Protein AF-A0A2U2S564-F1 (afdb_monomer_lite)

pLDDT: mean 86.16, std 18.13, range [31.38, 98.69]

Sequence (525 aa):
MHHSRCPLFYAVLLTVLALATVSTWPLTTLAVNLSFNGDFELFDPYVENGQAQFWREFPERQGRGWTVRVLSGADRLHFMDSDTFGRFLQTYYNVGYLNYHLEGEKAQAFASQYPFSFVFSQTVTVESGVDYVFGGKVVTFWKGPGGEVDHSKIYKRIGVDPAGGSDPLAESVIWSEWDGRDNEWLSPTLAVTAQASRATLFIHVENRGSNVGVQYLNTGYLDSFHFERAPIVTLDTPTHAPPGTLWVSWSATLPDPSYWSLWGYDVQLCVNDGDWQTIQQVSRPGGQAQSTILQLQPNATYTLRVRAWQQRKPDGDPTIPALPSVWVERRIRVAEGGNPGSYNLFLPVISQSPPPTPTPTCEPTVPPSPTPSPEPITSPTPSTNAFRLATVRMLSITENGGCEGNHHVFLSVIDRAGNPLFGPVIGDPPANNFRVTSGDKNEPFFNYGIKTAEIALYSSGTRLRVIENPAGTPVTSEQTPLLSTNTWEIPVEWLVEAGYCPDVNHCSGLLCQGHYSYWVVFQAQ

Radius of gyration: 30.51 Å; chains: 1; bounding box: 83×109×94 Å

Secondary structure (DSSP, 8-state):
------------------------------S---STT-S---EEE-EETTEE-EETTEEPEEETT-EEEEEE-GGG-EEEEHHHHHHHHHHHH-PPP----SSSS--EEEEESS-EEEEEEEEEE--TT-EEEEEEEEEEETTSTTS---TTTEEEEEEEETT----TTSTT-EEPPPB---SS-B--EEEEE--SSEEEEEEEEEE-S----TT--EEEEEEEEEEEEPPEEEEE--SEEPSS-EE-EEEEE-S-TTTEEEEEEEEEEEETT---EEEEEEESTTPPPPP----PPTT-EEEEEEEEEEEETTT--TTS--EEPPPEEEEEEEPS-SSS----EE------PPPPPPPPPP---PPPPPPPPPPPPPPPPPP--SEEEEEEEEPPTTTTTGGG---EEEEEEE-TTS-B--SPEEE-TTT---EEETTS--EEETTTEEE-EEEE-SS-EE--EEEE-TTS-B--B--PPPEESSGGGS-HHHHHHTTSSSSGGG--S-GGGG---EEEEEEE-

Structure (mmCIF, N/CA/C/O backbone):
data_AF-A0A2U2S564-F1
#
_entry.id   AF-A0A2U2S564-F1
#
loop_
_atom_site.group_PDB
_atom_site.id
_atom_site.type_symbol
_atom_site.label_atom_id
_atom_site.label_alt_id
_atom_site.label_comp_id
_atom_site.label_asym_id
_atom_site.label_entity_id
_atom_site.label_seq_id
_atom_site.pdbx_PDB_ins_code
_atom_site.Cartn_x
_atom_site.Cartn_y
_atom_site.Cartn_z
_atom_site.occupancy
_atom_site.B_iso_or_equiv
_atom_site.auth_seq_id
_atom_site.auth_comp_id
_atom_site.auth_asym_id
_atom_site.auth_atom_id
_atom_site.pdbx_PDB_model_num
ATOM 1 N N . MET A 1 1 ? 41.406 -67.716 61.841 1.00 40.38 1 MET A N 1
ATOM 2 C CA . MET A 1 1 ? 42.252 -66.648 61.262 1.00 40.38 1 MET A CA 1
ATOM 3 C C . MET A 1 1 ? 41.328 -65.470 60.981 1.00 40.38 1 MET A C 1
ATOM 5 O O . MET A 1 1 ? 40.455 -65.606 60.145 1.00 40.38 1 MET A O 1
ATOM 9 N N . HIS A 1 2 ? 41.153 -64.566 61.943 1.00 37.06 2 HIS A N 1
ATOM 10 C CA . HIS A 1 2 ? 41.914 -63.321 62.132 1.00 37.06 2 HIS A CA 1
ATOM 11 C C . HIS A 1 2 ? 41.726 -62.273 61.021 1.00 37.06 2 HIS A C 1
ATOM 13 O O . HIS A 1 2 ? 42.278 -62.435 59.943 1.00 37.06 2 HIS A O 1
ATOM 19 N N . HIS A 1 3 ? 41.077 -61.168 61.433 1.00 39.72 3 HIS A N 1
ATOM 20 C CA . HIS A 1 3 ? 41.371 -59.761 61.099 1.00 39.72 3 HIS A CA 1
ATOM 21 C C . HIS A 1 3 ? 41.069 -59.268 59.671 1.00 39.72 3 HIS A C 1
ATOM 23 O O . HIS A 1 3 ? 41.228 -60.003 58.717 1.00 39.72 3 HIS A O 1
ATOM 29 N N . SER A 1 4 ? 40.726 -58.009 59.389 1.00 43.44 4 SER A N 1
ATOM 30 C CA . SER A 1 4 ? 40.322 -56.798 60.125 1.00 43.44 4 SER A CA 1
ATOM 31 C C . SER A 1 4 ? 40.331 -55.658 59.082 1.00 43.44 4 SER A C 1
ATOM 33 O O . SER A 1 4 ? 41.230 -55.638 58.251 1.00 43.44 4 SER A O 1
ATOM 35 N N . ARG A 1 5 ? 39.449 -54.657 59.257 1.00 44.38 5 ARG A N 1
ATOM 36 C CA . ARG A 1 5 ? 39.595 -53.219 58.890 1.00 44.38 5 ARG A CA 1
ATOM 37 C C . ARG A 1 5 ? 39.359 -52.736 57.432 1.00 44.38 5 ARG A C 1
ATOM 39 O O . ARG A 1 5 ? 40.178 -52.919 56.547 1.00 44.38 5 ARG A O 1
ATOM 46 N N . CYS A 1 6 ? 38.248 -51.993 57.285 1.00 41.31 6 CYS A N 1
ATOM 47 C CA . CYS A 1 6 ? 38.083 -50.596 56.791 1.00 41.31 6 CYS A CA 1
ATOM 48 C C . CYS A 1 6 ? 39.357 -49.702 56.691 1.00 41.31 6 CYS A C 1
ATOM 50 O O . CYS A 1 6 ? 40.318 -50.026 57.388 1.00 41.31 6 CYS A O 1
ATOM 52 N N . PRO A 1 7 ? 39.339 -48.476 56.085 1.00 58.50 7 PRO A N 1
ATOM 53 C CA . PRO A 1 7 ? 38.287 -47.776 55.308 1.00 58.50 7 PRO A CA 1
ATOM 54 C C . PRO A 1 7 ? 38.812 -46.912 54.106 1.00 58.50 7 PRO A C 1
ATOM 56 O O . PRO A 1 7 ? 39.990 -46.936 53.776 1.00 58.50 7 PRO A O 1
ATOM 59 N N . LEU A 1 8 ? 37.926 -46.060 53.560 1.00 40.56 8 LEU A N 1
ATOM 60 C CA . LEU A 1 8 ? 38.177 -44.817 52.796 1.00 40.56 8 LEU A CA 1
ATOM 61 C C . LEU A 1 8 ? 38.667 -44.935 51.336 1.00 40.56 8 LEU A C 1
ATOM 63 O O . LEU A 1 8 ? 39.849 -45.106 51.090 1.00 40.56 8 LEU A O 1
ATOM 67 N N . PHE A 1 9 ? 37.777 -44.634 50.382 1.00 38.84 9 PHE A N 1
ATOM 68 C CA . PHE A 1 9 ? 38.013 -43.562 49.399 1.00 38.84 9 PHE A CA 1
ATOM 69 C C . PHE A 1 9 ? 36.666 -43.010 48.900 1.00 38.84 9 PHE A C 1
ATOM 71 O O . PHE A 1 9 ? 35.990 -43.586 48.053 1.00 38.84 9 PHE A O 1
ATOM 78 N N . TYR A 1 10 ? 36.271 -41.883 49.494 1.00 45.97 10 TYR A N 1
ATOM 79 C CA . TYR A 1 10 ? 35.307 -40.931 48.948 1.00 45.97 10 TYR A CA 1
ATOM 80 C C . TYR A 1 10 ? 36.035 -40.144 47.851 1.00 45.97 10 TYR A C 1
ATOM 82 O O . TYR A 1 10 ? 36.989 -39.435 48.162 1.00 45.97 10 TYR A O 1
ATOM 90 N N . ALA A 1 11 ? 35.605 -40.244 46.594 1.00 37.44 11 ALA A N 1
ATOM 91 C CA . ALA A 1 11 ? 35.968 -39.277 45.561 1.00 37.44 11 ALA A CA 1
ATOM 92 C C . ALA A 1 11 ? 34.936 -39.303 44.423 1.00 37.44 11 ALA A C 1
ATOM 94 O O . ALA A 1 11 ? 35.008 -40.116 43.512 1.00 37.44 11 ALA A O 1
ATOM 95 N N . VAL A 1 12 ? 33.956 -38.405 44.545 1.00 41.75 12 VAL A N 1
ATOM 96 C CA . VAL A 1 12 ? 33.415 -37.573 43.460 1.00 41.75 12 VAL A CA 1
ATOM 97 C C . VAL A 1 12 ? 33.136 -38.285 42.126 1.00 41.75 12 VAL A C 1
ATOM 99 O O . VAL A 1 12 ? 33.966 -38.295 41.225 1.00 41.75 12 VAL A O 1
ATOM 102 N N . LEU A 1 13 ? 31.894 -38.740 41.945 1.00 37.94 13 LEU A N 1
ATOM 103 C CA . LEU A 1 13 ? 31.269 -38.790 40.619 1.00 37.94 13 LEU A CA 1
ATOM 104 C C . LEU A 1 13 ? 29.875 -38.148 40.682 1.00 37.94 13 LEU A C 1
ATOM 106 O O . LEU A 1 13 ? 28.844 -38.757 40.421 1.00 37.94 13 LEU A O 1
ATOM 110 N N . LEU A 1 14 ? 29.873 -36.886 41.112 1.00 42.75 14 LEU A N 1
ATOM 111 C CA . LEU A 1 14 ? 28.822 -35.910 40.845 1.00 42.75 14 LEU A CA 1
ATOM 112 C C . LEU A 1 14 ? 29.294 -35.161 39.596 1.00 42.75 14 LEU A C 1
ATOM 114 O O . LEU A 1 14 ? 30.129 -34.263 39.685 1.00 42.75 14 LEU A O 1
ATOM 118 N N . THR A 1 15 ? 28.872 -35.600 38.412 1.00 40.09 15 THR A N 1
ATOM 119 C CA . THR A 1 15 ? 29.308 -34.980 37.153 1.00 40.09 15 THR A CA 1
ATOM 120 C C . THR A 1 15 ? 28.146 -34.964 36.163 1.00 40.09 15 THR A C 1
ATOM 122 O O . THR A 1 15 ? 27.862 -35.940 35.484 1.00 40.09 15 THR A O 1
ATOM 125 N N . VAL A 1 16 ? 27.484 -33.801 36.133 1.00 38.16 16 VAL A N 1
ATOM 126 C CA . VAL A 1 16 ? 26.734 -33.229 35.004 1.00 38.16 16 VAL A CA 1
ATOM 127 C C . VAL A 1 16 ? 25.458 -33.974 34.579 1.00 38.16 16 VAL A C 1
ATOM 129 O O . VAL A 1 16 ? 25.312 -34.411 33.446 1.00 38.16 16 VAL A O 1
ATOM 132 N N . LEU A 1 17 ? 24.451 -33.970 35.457 1.00 39.16 17 LEU A N 1
ATOM 133 C CA . LEU A 1 17 ? 23.080 -33.684 35.012 1.00 39.16 17 LEU A CA 1
ATOM 134 C C . LEU A 1 17 ? 22.851 -32.177 35.202 1.00 39.16 17 LEU A C 1
ATOM 136 O O . LEU A 1 17 ? 22.107 -31.731 36.072 1.00 39.16 17 LEU A O 1
ATOM 140 N N . ALA A 1 18 ? 23.589 -31.369 34.436 1.00 42.66 18 ALA A N 1
ATOM 141 C CA . ALA A 1 18 ? 23.207 -29.981 34.253 1.00 42.66 18 ALA A CA 1
ATOM 142 C C . ALA A 1 18 ? 21.897 -30.024 33.470 1.00 42.66 18 ALA A C 1
ATOM 144 O O . ALA A 1 18 ? 21.884 -30.382 32.293 1.00 42.66 18 ALA A O 1
ATOM 145 N N . LEU A 1 19 ? 20.800 -29.745 34.175 1.00 43.03 19 LEU A N 1
ATOM 146 C CA . LEU A 1 19 ? 19.529 -29.337 33.605 1.00 43.03 19 LEU A CA 1
ATOM 147 C C . LEU A 1 19 ? 19.844 -28.343 32.480 1.00 43.03 19 LEU A C 1
ATOM 149 O O . LEU A 1 19 ? 20.124 -27.173 32.730 1.00 43.03 19 LEU A O 1
ATOM 153 N N . ALA A 1 20 ? 19.815 -28.811 31.235 1.00 41.47 20 ALA A N 1
ATOM 154 C CA . ALA A 1 20 ? 19.597 -27.947 30.097 1.00 41.47 20 ALA A CA 1
ATOM 155 C C . ALA A 1 20 ? 18.135 -27.508 30.202 1.00 41.47 20 ALA A C 1
ATOM 157 O O . ALA A 1 20 ? 17.259 -27.997 29.493 1.00 41.47 20 ALA A O 1
ATOM 158 N N . THR A 1 21 ? 17.853 -26.604 31.141 1.00 44.25 21 THR A N 1
ATOM 159 C CA . THR A 1 21 ? 16.765 -25.655 30.975 1.00 44.25 21 THR A CA 1
ATOM 160 C C . THR A 1 21 ? 17.157 -24.854 29.749 1.00 44.25 21 THR A C 1
ATOM 162 O O . THR A 1 21 ? 17.835 -23.831 29.849 1.00 44.25 21 THR A O 1
ATOM 165 N N . VAL A 1 22 ? 16.812 -25.389 28.574 1.00 43.22 22 VAL A N 1
ATOM 166 C CA . VAL A 1 22 ? 16.655 -24.598 27.365 1.00 43.22 22 VAL A CA 1
ATOM 167 C C . VAL A 1 22 ? 15.646 -23.555 27.788 1.00 43.22 22 VAL A C 1
ATOM 169 O O . VAL A 1 22 ? 14.454 -23.827 27.909 1.00 43.22 22 VAL A O 1
ATOM 172 N N . SER A 1 23 ? 16.166 -22.400 28.182 1.00 39.62 23 SER A N 1
ATOM 173 C CA . SER A 1 23 ? 15.360 -21.226 28.386 1.00 39.62 23 SER A CA 1
ATOM 174 C C . SER A 1 23 ? 14.795 -20.954 27.006 1.00 39.62 23 SER A C 1
ATOM 176 O O . SER A 1 23 ? 15.471 -20.452 26.113 1.00 39.62 23 SER A O 1
ATOM 178 N N . THR A 1 24 ? 13.563 -21.404 26.798 1.00 40.19 24 THR A N 1
ATOM 179 C CA . THR A 1 24 ? 12.701 -20.911 25.741 1.00 40.19 24 THR A CA 1
ATOM 180 C C . THR A 1 24 ? 12.414 -19.470 26.122 1.00 40.19 24 THR A C 1
ATOM 182 O O . THR A 1 24 ? 11.346 -19.149 26.641 1.00 40.19 24 THR A O 1
ATOM 185 N N . TRP A 1 25 ? 13.419 -18.606 25.966 1.00 40.91 25 TRP A N 1
ATOM 186 C CA . TRP A 1 25 ? 13.160 -17.192 25.833 1.00 40.91 25 TRP A CA 1
ATOM 187 C C . TRP A 1 25 ? 12.145 -17.128 24.701 1.00 40.91 25 TRP A C 1
ATOM 189 O O . TRP A 1 25 ? 12.444 -17.658 23.623 1.00 40.91 25 TRP A O 1
ATOM 199 N N . PRO A 1 26 ? 10.924 -16.623 24.943 1.00 48.62 26 PRO A N 1
ATOM 200 C CA . PRO A 1 26 ? 10.042 -16.340 23.836 1.00 48.62 26 PRO A CA 1
ATOM 201 C C . PRO A 1 26 ? 10.858 -15.405 22.955 1.00 48.62 26 PRO A C 1
ATOM 203 O O . PRO A 1 26 ? 11.201 -14.302 23.380 1.00 48.62 26 PRO A O 1
ATOM 206 N N . LEU A 1 27 ? 11.278 -15.896 21.788 1.00 45.66 27 LEU A N 1
ATOM 207 C CA . LEU A 1 27 ? 11.761 -15.030 20.734 1.00 45.66 27 LEU A CA 1
ATOM 208 C C . LEU A 1 27 ? 10.583 -14.100 20.515 1.00 45.66 27 LEU A C 1
ATOM 210 O O . LEU A 1 27 ? 9.558 -14.512 19.977 1.00 45.66 27 LEU A O 1
ATOM 214 N N . THR A 1 28 ? 10.677 -12.897 21.073 1.00 48.03 28 THR A N 1
ATOM 215 C CA . THR A 1 28 ? 9.747 -11.820 20.802 1.00 48.03 28 THR A CA 1
ATOM 216 C C . THR A 1 28 ? 9.919 -11.579 19.320 1.00 48.03 28 THR A C 1
ATOM 218 O O . THR A 1 28 ? 10.895 -10.964 18.893 1.00 48.03 28 THR A O 1
ATOM 221 N N . THR A 1 29 ? 9.058 -12.220 18.536 1.00 49.25 29 THR A N 1
ATOM 222 C CA . THR A 1 29 ? 9.027 -12.097 17.092 1.00 49.25 29 THR A CA 1
ATOM 223 C C . THR A 1 29 ? 8.822 -10.620 16.826 1.00 49.25 29 THR A C 1
ATOM 225 O O . THR A 1 29 ? 7.750 -10.089 17.122 1.00 49.25 29 THR A O 1
ATOM 228 N N . LEU A 1 30 ? 9.874 -9.952 16.356 1.00 54.72 30 LEU A N 1
ATOM 229 C CA . LEU A 1 30 ? 9.783 -8.588 15.852 1.00 54.72 30 LEU A CA 1
ATOM 230 C C . LEU A 1 30 ? 8.651 -8.528 14.816 1.00 54.72 30 LEU A C 1
ATOM 232 O O . LEU A 1 30 ? 8.277 -9.557 14.241 1.00 54.72 30 LEU A O 1
ATOM 236 N N . ALA A 1 31 ? 8.097 -7.339 14.580 1.00 57.81 31 ALA A N 1
ATOM 237 C CA . ALA A 1 31 ? 7.197 -7.100 13.456 1.00 57.81 31 ALA A CA 1
ATOM 238 C C . ALA A 1 31 ? 7.942 -7.350 12.133 1.00 57.81 31 ALA A C 1
ATOM 240 O O . ALA A 1 31 ? 8.500 -6.442 11.528 1.00 57.81 31 ALA A O 1
ATOM 241 N N . VAL A 1 32 ? 8.010 -8.613 11.724 1.00 72.38 32 VAL A N 1
ATOM 242 C CA . VAL A 1 32 ? 8.654 -9.050 10.491 1.00 72.38 32 VAL A CA 1
ATOM 243 C C . VAL A 1 32 ? 7.554 -9.276 9.472 1.00 72.38 32 VAL A C 1
ATOM 245 O O . VAL A 1 32 ? 6.614 -10.034 9.728 1.00 72.38 32 VAL A O 1
ATOM 248 N N . ASN A 1 33 ? 7.684 -8.625 8.319 1.00 74.62 33 ASN A N 1
ATOM 249 C CA . ASN A 1 33 ? 6.905 -8.976 7.146 1.00 74.62 33 ASN A CA 1
ATOM 250 C C . ASN A 1 33 ? 7.110 -10.466 6.835 1.00 74.62 33 ASN A C 1
ATOM 252 O O . ASN A 1 33 ? 8.226 -10.899 6.555 1.00 74.62 33 ASN A O 1
ATOM 256 N N . LEU A 1 34 ? 6.038 -11.251 6.919 1.00 82.69 34 LEU A N 1
ATOM 257 C CA . LEU A 1 34 ? 6.079 -12.694 6.700 1.00 82.69 34 LEU A CA 1
ATOM 258 C C . LEU A 1 34 ? 6.019 -13.064 5.220 1.00 82.69 34 LEU A C 1
ATOM 260 O O . LEU A 1 34 ? 6.327 -14.207 4.878 1.00 82.69 34 LEU A O 1
ATOM 264 N N . SER A 1 35 ? 5.620 -12.136 4.344 1.00 80.00 35 SER A N 1
ATOM 265 C CA . SER A 1 35 ? 5.734 -12.362 2.906 1.00 80.00 35 SER A CA 1
ATOM 266 C C . SER A 1 35 ? 7.202 -12.309 2.493 1.00 80.00 35 SER A C 1
ATOM 268 O O . SER A 1 35 ? 7.925 -11.386 2.872 1.00 80.00 35 SER A O 1
ATOM 270 N N . PHE A 1 36 ? 7.635 -13.262 1.676 1.00 79.88 36 PHE A N 1
ATOM 271 C CA . PHE A 1 36 ? 8.972 -13.248 1.094 1.00 79.88 36 PHE A CA 1
ATOM 272 C C . PHE A 1 36 ? 8.953 -12.429 -0.193 1.00 79.88 36 PHE A C 1
ATOM 274 O O . PHE A 1 36 ? 8.122 -12.698 -1.059 1.00 79.88 36 PHE A O 1
ATOM 281 N N . ASN A 1 37 ? 9.885 -11.483 -0.348 1.00 85.06 37 ASN A N 1
ATOM 282 C CA . ASN A 1 37 ? 10.028 -10.699 -1.581 1.00 85.06 37 ASN A CA 1
ATOM 283 C C . ASN A 1 37 ? 8.696 -10.062 -2.033 1.00 85.06 37 ASN A C 1
ATOM 285 O O . ASN A 1 37 ? 8.257 -10.217 -3.173 1.00 85.06 37 ASN A O 1
ATOM 289 N N . GLY A 1 38 ? 7.971 -9.469 -1.084 1.00 77.44 38 GLY A N 1
ATOM 290 C CA . GLY A 1 38 ? 6.715 -8.776 -1.372 1.00 77.44 38 GLY A CA 1
ATOM 291 C C . GLY A 1 38 ? 6.928 -7.380 -1.968 1.00 77.44 38 GLY A C 1
ATOM 292 O O . GLY A 1 38 ? 6.061 -6.886 -2.677 1.00 77.44 38 GLY A O 1
ATOM 293 N N . ASP A 1 39 ? 8.110 -6.810 -1.758 1.00 85.19 39 ASP A N 1
ATOM 294 C CA . ASP A 1 39 ? 8.668 -5.641 -2.449 1.00 85.19 39 ASP A CA 1
ATOM 295 C C . ASP A 1 39 ? 9.010 -5.912 -3.924 1.00 85.19 39 ASP A C 1
ATOM 297 O O . ASP A 1 39 ? 9.223 -4.984 -4.681 1.00 85.19 39 ASP A O 1
ATOM 301 N N . PHE A 1 40 ? 9.020 -7.175 -4.368 1.00 94.19 40 PHE A N 1
ATOM 302 C CA . PHE A 1 40 ? 9.346 -7.550 -5.748 1.00 94.19 40 PHE A CA 1
ATOM 303 C C . PHE A 1 40 ? 10.731 -7.066 -6.214 1.00 94.19 40 PHE A C 1
ATOM 305 O O . PHE A 1 40 ? 10.903 -6.669 -7.361 1.00 94.19 40 PHE A O 1
ATOM 312 N N . GLU A 1 41 ? 11.751 -7.215 -5.370 1.00 94.69 41 GLU A N 1
ATOM 313 C CA . GLU A 1 41 ? 13.138 -6.856 -5.711 1.00 94.69 41 GLU A CA 1
ATOM 314 C C . GLU A 1 41 ? 13.940 -8.012 -6.330 1.00 94.69 41 GLU A C 1
ATOM 316 O O . GLU A 1 41 ? 14.899 -7.837 -7.090 1.00 94.69 41 GLU A O 1
ATOM 321 N N . LEU A 1 42 ? 13.534 -9.244 -6.033 1.00 95.25 42 LEU A N 1
ATOM 322 C CA . LEU A 1 42 ? 14.162 -10.463 -6.522 1.00 95.25 42 LEU A CA 1
ATOM 323 C C . LEU A 1 42 ? 13.242 -11.172 -7.510 1.00 95.25 42 LEU A C 1
ATOM 325 O O . LEU A 1 42 ? 12.045 -11.323 -7.283 1.00 95.25 42 LEU A O 1
ATOM 329 N N . PHE A 1 43 ? 13.818 -11.684 -8.594 1.00 97.81 43 PHE A N 1
ATOM 330 C CA . PHE A 1 43 ? 13.058 -12.340 -9.653 1.00 97.81 43 PHE A CA 1
ATOM 331 C C . PHE A 1 43 ? 13.676 -13.675 -10.038 1.00 97.81 43 PHE A C 1
ATOM 333 O O . PHE A 1 43 ? 14.902 -13.828 -10.069 1.00 97.81 43 PHE A O 1
ATOM 340 N N . ASP A 1 44 ? 12.803 -14.613 -10.382 1.00 97.88 44 ASP A N 1
ATOM 341 C CA . ASP A 1 44 ? 13.149 -15.873 -11.022 1.00 97.88 44 ASP A CA 1
ATOM 342 C C . ASP A 1 44 ? 12.595 -15.877 -12.461 1.00 97.88 44 ASP A C 1
ATOM 344 O O . ASP A 1 44 ? 11.645 -15.141 -12.760 1.00 97.88 44 ASP A O 1
ATOM 348 N N . PRO A 1 45 ? 13.167 -16.675 -13.383 1.00 98.00 45 PRO A N 1
ATOM 349 C CA . PRO A 1 45 ? 12.597 -16.833 -14.717 1.00 98.00 45 PRO A CA 1
ATOM 350 C C . PRO A 1 45 ? 11.134 -17.280 -14.639 1.00 98.00 45 PRO A C 1
ATOM 352 O O . PRO A 1 45 ? 10.805 -18.196 -13.882 1.00 98.00 45 PRO A O 1
ATOM 355 N N . TYR A 1 46 ? 10.263 -16.670 -15.442 1.00 97.44 46 TYR A N 1
ATOM 356 C CA . TYR A 1 46 ? 8.906 -17.175 -15.609 1.00 97.44 46 TYR A CA 1
ATOM 357 C C . TYR A 1 46 ? 8.961 -18.454 -16.449 1.00 97.44 46 TYR A C 1
ATOM 359 O O . TYR A 1 46 ? 9.464 -18.452 -17.576 1.00 97.44 46 TYR A O 1
ATOM 367 N N . VAL A 1 47 ? 8.500 -19.565 -15.873 1.00 95.44 47 VAL A N 1
ATOM 368 C CA . VAL A 1 47 ? 8.574 -20.893 -16.487 1.00 95.44 47 VAL A CA 1
ATOM 369 C C . VAL A 1 47 ? 7.169 -21.418 -16.735 1.00 95.44 47 VAL A C 1
ATOM 371 O O . VAL A 1 47 ? 6.411 -21.657 -15.799 1.00 95.44 47 VAL A O 1
ATOM 374 N N . GLU A 1 48 ? 6.858 -21.690 -17.998 1.00 93.38 48 GLU A N 1
ATOM 375 C CA . GLU A 1 48 ? 5.627 -22.357 -18.414 1.00 93.38 48 GLU A CA 1
ATOM 376 C C . GLU A 1 48 ? 5.987 -23.686 -19.090 1.00 93.38 48 GLU A C 1
ATOM 378 O O . GLU A 1 48 ? 6.902 -23.753 -19.913 1.00 93.38 48 GLU A O 1
ATOM 383 N N . ASN A 1 49 ? 5.321 -24.779 -18.698 1.00 93.31 49 ASN A N 1
ATOM 384 C CA . ASN A 1 49 ? 5.598 -26.136 -19.198 1.00 93.31 49 ASN A CA 1
ATOM 385 C C . ASN A 1 49 ? 7.083 -26.554 -19.095 1.00 93.31 49 ASN A C 1
ATOM 387 O O . ASN A 1 49 ? 7.608 -27.278 -19.941 1.00 93.31 49 ASN A O 1
ATOM 391 N N . GLY A 1 50 ? 7.772 -26.086 -18.048 1.00 94.50 50 GLY A N 1
ATOM 392 C CA . GLY A 1 50 ? 9.185 -26.387 -17.803 1.00 94.50 50 GLY A CA 1
ATOM 393 C C . GLY A 1 50 ? 10.171 -25.630 -18.700 1.00 94.50 50 GLY A C 1
ATOM 394 O O . GLY A 1 50 ? 11.353 -25.963 -18.690 1.00 94.50 50 GLY A O 1
ATOM 395 N N . GLN A 1 51 ? 9.717 -24.639 -19.473 1.00 96.94 51 GLN A N 1
ATOM 396 C CA . GLN A 1 51 ? 10.565 -23.780 -20.301 1.00 96.94 51 GLN A CA 1
ATOM 397 C C . GLN A 1 51 ? 10.477 -22.325 -19.840 1.00 96.94 51 GLN A C 1
ATOM 399 O O . GLN A 1 51 ? 9.384 -21.818 -19.582 1.00 96.94 51 GLN A O 1
ATOM 404 N N . ALA A 1 52 ? 11.628 -21.657 -19.751 1.00 97.44 52 ALA A N 1
ATOM 405 C CA . ALA A 1 52 ? 11.676 -20.220 -19.503 1.00 97.44 52 ALA A CA 1
ATOM 406 C C . ALA A 1 52 ? 11.051 -19.465 -20.684 1.00 97.44 52 ALA A C 1
ATOM 408 O O . ALA A 1 52 ? 11.347 -19.771 -21.842 1.00 97.44 52 ALA A O 1
ATOM 409 N N . GLN A 1 53 ? 10.194 -18.497 -20.380 1.00 97.44 53 GLN A N 1
ATOM 410 C CA . GLN A 1 53 ? 9.462 -17.727 -21.378 1.00 97.44 53 GLN A CA 1
ATOM 411 C C . GLN A 1 53 ? 10.205 -16.444 -21.760 1.00 97.44 53 GLN A C 1
ATOM 413 O O . GLN A 1 53 ? 10.977 -15.879 -20.981 1.00 97.44 53 GLN A O 1
ATOM 418 N N . PHE A 1 54 ? 9.974 -15.996 -22.991 1.00 97.44 54 PHE A N 1
ATOM 419 C CA . PHE A 1 54 ? 10.559 -14.781 -23.545 1.00 97.44 54 PHE A CA 1
ATOM 420 C C . PHE A 1 54 ? 9.522 -14.049 -24.386 1.00 97.44 54 PHE A C 1
ATOM 422 O O . PHE A 1 54 ? 8.873 -14.653 -25.243 1.00 97.44 54 PHE A O 1
ATOM 429 N N . TRP A 1 55 ? 9.474 -12.726 -24.251 1.00 97.00 55 TRP A N 1
ATOM 430 C CA . TRP A 1 55 ? 8.682 -11.874 -25.122 1.00 97.00 55 TRP A CA 1
ATOM 431 C C . TRP A 1 55 ? 9.584 -11.008 -25.992 1.00 97.00 55 TRP A C 1
ATOM 433 O O . TRP A 1 55 ? 10.188 -10.041 -25.534 1.00 97.00 55 TRP A O 1
ATOM 443 N N . ARG A 1 56 ? 9.677 -11.367 -27.279 1.00 94.94 56 ARG A N 1
ATOM 444 C CA . ARG A 1 56 ? 10.512 -10.664 -28.269 1.00 94.94 56 ARG A CA 1
ATOM 445 C C . ARG A 1 56 ? 11.953 -10.452 -27.776 1.00 94.94 56 ARG A C 1
ATOM 447 O O . ARG A 1 56 ? 12.456 -9.333 -27.795 1.00 94.94 56 ARG A O 1
ATOM 454 N N . GLU A 1 57 ? 12.582 -11.541 -27.331 1.00 97.12 57 GLU A N 1
ATOM 455 C CA . GLU A 1 57 ? 13.955 -11.605 -26.786 1.00 97.12 57 GLU A CA 1
ATOM 456 C C . GLU A 1 57 ? 14.117 -11.109 -25.340 1.00 97.12 57 GLU A C 1
ATOM 458 O O . GLU A 1 57 ? 15.135 -11.403 -24.714 1.00 97.12 57 GLU A O 1
ATOM 463 N N . PHE A 1 58 ? 13.117 -10.439 -24.761 1.00 98.00 58 PHE A N 1
ATOM 464 C CA . PHE A 1 58 ? 13.166 -10.038 -23.356 1.00 98.00 58 PHE A CA 1
ATOM 465 C C . PHE A 1 58 ? 12.763 -11.215 -22.459 1.00 98.00 58 PHE A C 1
ATOM 467 O O . PHE A 1 58 ? 11.706 -11.810 -22.690 1.00 98.00 58 PHE A O 1
ATOM 474 N N . PRO A 1 59 ? 13.585 -11.583 -21.459 1.00 98.12 59 PRO A N 1
ATOM 475 C CA . PRO A 1 59 ? 13.279 -12.696 -20.571 1.00 98.12 59 PRO A CA 1
ATOM 476 C C . PRO A 1 59 ? 12.084 -12.353 -19.688 1.00 98.12 59 PRO A C 1
ATOM 478 O O . PRO A 1 59 ? 12.082 -11.322 -19.013 1.00 98.12 59 PRO A O 1
ATOM 481 N N . GLU A 1 60 ? 11.097 -13.240 -19.655 1.00 98.25 60 GLU A N 1
ATOM 482 C CA . GLU A 1 60 ? 9.983 -13.104 -18.729 1.00 98.25 60 GLU A CA 1
ATOM 483 C C . GLU A 1 60 ? 10.380 -13.562 -17.326 1.00 98.25 60 GLU A C 1
ATOM 485 O O . GLU A 1 60 ? 11.180 -14.487 -17.135 1.00 98.25 60 GLU A O 1
ATOM 490 N N . ARG A 1 61 ? 9.845 -12.870 -16.323 1.00 98.12 61 ARG A N 1
ATOM 491 C CA . ARG A 1 61 ? 10.253 -12.972 -14.925 1.00 98.12 61 ARG A CA 1
ATOM 492 C C . ARG A 1 61 ? 9.056 -12.850 -13.998 1.00 98.12 61 ARG A C 1
ATOM 494 O O . ARG A 1 61 ? 8.170 -12.025 -14.219 1.00 98.12 61 ARG A O 1
ATOM 501 N N . GLN A 1 62 ? 9.087 -13.638 -12.933 1.00 97.75 62 GLN A N 1
ATOM 502 C CA . GLN A 1 62 ? 8.148 -13.544 -11.822 1.00 97.75 62 GLN A CA 1
ATOM 503 C C . GLN A 1 62 ? 8.901 -13.243 -10.523 1.00 97.75 62 GLN A C 1
ATOM 505 O O . GLN A 1 62 ? 10.053 -13.658 -10.363 1.00 97.75 62 GLN A O 1
ATOM 510 N N . GLY A 1 63 ? 8.252 -12.550 -9.590 1.00 97.75 63 GLY A N 1
ATOM 511 C CA . GLY A 1 63 ? 8.789 -12.316 -8.254 1.00 97.75 63 GLY A CA 1
ATOM 512 C C . GLY A 1 63 ? 9.233 -13.624 -7.598 1.00 97.75 63 GLY A C 1
ATOM 513 O O . GLY A 1 63 ? 8.479 -14.598 -7.542 1.00 97.75 63 GLY A O 1
ATOM 514 N N . ARG A 1 64 ? 10.469 -13.660 -7.096 1.00 96.88 64 ARG A N 1
ATOM 515 C CA . ARG A 1 64 ? 11.019 -14.822 -6.393 1.00 96.88 64 ARG A CA 1
ATOM 516 C C . ARG A 1 64 ? 10.128 -15.190 -5.213 1.00 96.88 64 ARG A C 1
ATOM 518 O O . ARG A 1 64 ? 9.706 -14.325 -4.453 1.00 96.88 64 ARG A O 1
ATOM 525 N N . GLY A 1 65 ? 9.857 -16.483 -5.051 1.00 95.44 65 GLY A N 1
ATOM 526 C CA . GLY A 1 65 ? 8.988 -16.990 -3.984 1.00 95.44 65 GLY A CA 1
ATOM 527 C C . GLY A 1 65 ? 7.489 -16.763 -4.213 1.00 95.44 65 GLY A C 1
ATOM 528 O O . GLY A 1 65 ? 6.688 -17.209 -3.390 1.00 95.44 65 GLY A O 1
ATOM 529 N N . TRP A 1 66 ? 7.099 -16.126 -5.319 1.00 97.88 66 TRP A N 1
ATOM 530 C CA . TRP A 1 66 ? 5.718 -16.073 -5.783 1.00 97.88 66 TRP A CA 1
ATOM 531 C C . TRP A 1 66 ? 5.499 -17.067 -6.922 1.00 97.88 66 TRP A C 1
ATOM 533 O O . TRP A 1 66 ? 6.388 -17.335 -7.724 1.00 97.88 66 TRP A O 1
ATOM 543 N N . THR A 1 67 ? 4.294 -17.626 -6.995 1.00 97.44 67 THR A N 1
ATOM 544 C CA . THR A 1 67 ? 3.851 -18.481 -8.101 1.00 97.44 67 THR A CA 1
ATOM 545 C C . THR A 1 67 ? 2.748 -17.783 -8.874 1.00 97.44 67 THR A C 1
ATOM 547 O O . THR A 1 67 ? 1.738 -17.390 -8.285 1.00 97.44 67 THR A O 1
ATOM 550 N N . VAL A 1 68 ? 2.917 -17.679 -10.190 1.00 97.44 68 VAL A N 1
ATOM 551 C CA . VAL A 1 68 ? 1.911 -17.121 -11.094 1.00 97.44 68 VAL A CA 1
ATOM 552 C C . VAL A 1 68 ? 1.042 -18.234 -11.669 1.00 97.44 68 VAL A C 1
ATOM 554 O O . VAL A 1 68 ? 1.545 -19.209 -12.224 1.00 97.44 68 VAL A O 1
ATOM 557 N N . ARG A 1 69 ? -0.279 -18.070 -11.582 1.00 96.94 69 ARG A N 1
ATOM 558 C CA . ARG A 1 69 ? -1.269 -18.910 -12.265 1.00 96.94 69 ARG A CA 1
ATOM 559 C C . ARG A 1 69 ? -2.113 -18.041 -13.185 1.00 96.94 69 ARG A C 1
ATOM 561 O O . ARG A 1 69 ? -2.896 -17.218 -12.714 1.00 96.94 69 ARG A O 1
ATOM 568 N N . VAL A 1 70 ? -1.996 -18.252 -14.492 1.00 97.19 70 VAL A N 1
ATOM 569 C CA . VAL A 1 70 ? -2.874 -17.597 -15.467 1.00 97.19 70 VAL A CA 1
ATOM 570 C C . VAL A 1 70 ? -4.200 -18.354 -15.533 1.00 97.19 70 VAL A C 1
ATOM 572 O O . VAL A 1 70 ? -4.228 -19.559 -15.775 1.00 97.19 70 VAL A O 1
ATOM 575 N N . LEU A 1 71 ? -5.303 -17.656 -15.267 1.00 97.00 71 LEU A N 1
ATOM 576 C CA . LEU A 1 71 ? -6.662 -18.204 -15.293 1.00 97.00 71 LEU A CA 1
ATOM 577 C C . LEU A 1 71 ? -7.291 -18.068 -16.686 1.00 97.00 71 LEU A C 1
ATOM 579 O O . LEU A 1 71 ? -8.047 -18.939 -17.111 1.00 97.00 71 LEU A O 1
ATOM 583 N N . SER A 1 72 ? -6.965 -16.995 -17.413 1.00 96.81 72 SER A N 1
ATOM 584 C CA . SER A 1 72 ? -7.307 -16.823 -18.829 1.00 96.81 72 SER A CA 1
ATOM 585 C C . SER A 1 72 ? -6.299 -15.915 -19.546 1.00 96.81 72 SER A C 1
ATOM 587 O O . SER A 1 72 ? -5.707 -15.031 -18.928 1.00 96.81 72 SER A O 1
ATOM 589 N N . GLY A 1 73 ? -6.106 -16.135 -20.854 1.00 90.75 73 GLY A N 1
ATOM 590 C CA . GLY A 1 73 ? -5.192 -15.336 -21.688 1.00 90.75 73 GLY A CA 1
ATOM 591 C C . GLY A 1 73 ? -3.710 -15.739 -21.624 1.00 90.75 73 GLY A C 1
ATOM 592 O O . GLY A 1 73 ? -2.856 -14.895 -21.874 1.00 90.75 73 GLY A O 1
ATOM 593 N N . ALA A 1 74 ? -3.405 -17.000 -21.287 1.00 76.19 74 ALA A N 1
ATOM 594 C CA . ALA A 1 74 ? -2.042 -17.499 -21.041 1.00 76.19 74 ALA A CA 1
ATOM 595 C C . ALA A 1 74 ? -1.036 -17.223 -22.171 1.00 76.19 74 ALA A C 1
ATOM 597 O O . ALA A 1 74 ? 0.061 -16.762 -21.898 1.00 76.19 74 ALA A O 1
ATOM 598 N N . ASP A 1 75 ? -1.417 -17.393 -23.439 1.00 84.75 75 ASP A N 1
ATOM 599 C CA . ASP A 1 75 ? -0.523 -17.209 -24.593 1.00 84.75 75 ASP A CA 1
ATOM 600 C C . ASP A 1 75 ? -0.190 -15.736 -24.911 1.00 84.75 75 ASP A C 1
ATOM 602 O O . ASP A 1 75 ? 0.491 -15.450 -25.897 1.00 84.75 75 ASP A O 1
ATOM 606 N N . ARG A 1 76 ? -0.733 -14.780 -24.143 1.00 91.50 76 ARG A N 1
ATOM 607 C CA . ARG A 1 76 ? -0.732 -13.343 -24.486 1.00 91.50 76 ARG A CA 1
ATOM 608 C C . ARG A 1 76 ? -0.482 -12.433 -23.296 1.00 91.50 76 ARG A C 1
ATOM 610 O O . ARG A 1 76 ? -0.665 -11.219 -23.426 1.00 91.50 76 ARG A O 1
ATOM 617 N N . LEU A 1 77 ? -0.161 -13.003 -22.144 1.00 97.06 77 LEU A N 1
ATOM 618 C CA . LEU A 1 77 ? 0.130 -12.277 -20.922 1.00 97.06 77 LEU A CA 1
ATOM 619 C C . LEU A 1 77 ? 1.603 -12.474 -20.598 1.00 97.06 77 LEU A C 1
ATOM 621 O O . LEU A 1 77 ? 2.075 -13.602 -20.541 1.00 97.06 77 LEU A O 1
ATOM 625 N N . HIS A 1 78 ? 2.297 -11.364 -20.395 1.00 98.06 78 HIS A N 1
ATOM 626 C CA . HIS A 1 78 ? 3.739 -11.350 -20.208 1.00 98.06 78 HIS A CA 1
ATOM 627 C C . HIS A 1 78 ? 4.075 -10.762 -18.846 1.00 98.06 78 HIS A C 1
ATOM 629 O O . HIS A 1 78 ? 3.464 -9.767 -18.444 1.00 98.06 78 HIS A O 1
ATOM 635 N N . PHE A 1 79 ? 5.055 -11.350 -18.164 1.00 98.31 79 PHE A N 1
ATOM 636 C CA . PHE A 1 79 ? 5.507 -10.922 -16.837 1.00 98.31 79 PHE A CA 1
ATOM 637 C C . PHE A 1 79 ? 6.989 -10.566 -16.874 1.00 98.31 79 PHE A C 1
ATOM 639 O O . PHE A 1 79 ? 7.791 -11.308 -17.435 1.00 98.31 79 PHE A O 1
ATOM 646 N N . MET A 1 80 ? 7.378 -9.437 -16.291 1.00 98.50 80 MET A N 1
ATOM 647 C CA . MET A 1 80 ? 8.771 -8.976 -16.246 1.00 98.50 80 MET A CA 1
ATOM 648 C C . MET A 1 80 ? 9.025 -8.194 -14.957 1.00 98.50 80 MET A C 1
ATOM 650 O O . MET A 1 80 ? 8.085 -7.715 -14.328 1.00 98.50 80 MET A O 1
ATOM 654 N N . ASP A 1 81 ? 10.292 -8.003 -14.592 1.00 98.38 81 ASP A N 1
ATOM 655 C CA . ASP A 1 81 ? 10.631 -6.904 -13.685 1.00 98.38 81 ASP A CA 1
ATOM 656 C C . ASP A 1 81 ? 10.491 -5.550 -14.399 1.00 98.38 81 ASP A C 1
ATOM 658 O O . ASP A 1 81 ? 10.604 -5.471 -15.627 1.00 98.38 81 ASP A O 1
ATOM 662 N N . SER A 1 82 ? 10.202 -4.491 -13.646 1.00 98.00 82 SER A N 1
ATOM 663 C CA . SER A 1 82 ? 9.893 -3.162 -14.184 1.00 98.00 82 SER A CA 1
ATOM 664 C C . SER A 1 82 ? 11.031 -2.538 -15.008 1.00 98.00 82 SER A C 1
ATOM 666 O O . SER A 1 82 ? 10.735 -1.892 -16.012 1.00 98.00 82 SER A O 1
ATOM 668 N N . ASP A 1 83 ? 12.307 -2.783 -14.678 1.00 97.69 83 ASP A N 1
ATOM 669 C CA . ASP A 1 83 ? 13.469 -2.349 -15.486 1.00 97.69 83 ASP A CA 1
ATOM 670 C C . ASP A 1 83 ? 13.490 -3.067 -16.844 1.00 97.69 83 ASP A C 1
ATOM 672 O O . ASP A 1 83 ? 13.521 -2.429 -17.903 1.00 97.69 83 ASP A O 1
ATOM 676 N N . THR A 1 84 ? 13.389 -4.401 -16.836 1.00 98.19 84 THR A N 1
ATOM 677 C CA . THR A 1 84 ? 13.318 -5.211 -18.065 1.00 98.19 84 THR A CA 1
ATOM 678 C C . THR A 1 84 ? 12.134 -4.780 -18.934 1.00 98.19 84 THR A C 1
ATOM 680 O O . THR A 1 84 ? 12.278 -4.618 -20.151 1.00 98.19 84 THR A O 1
ATOM 683 N N . PHE A 1 85 ? 10.979 -4.527 -18.315 1.00 98.12 85 PHE A N 1
ATOM 684 C CA . PHE A 1 85 ? 9.782 -4.068 -19.009 1.00 98.12 85 PHE A CA 1
ATOM 685 C C . PHE A 1 85 ? 9.936 -2.653 -19.585 1.00 98.12 85 PHE A C 1
ATOM 687 O O . PHE A 1 85 ? 9.550 -2.407 -20.728 1.00 98.12 85 PHE A O 1
ATOM 694 N N . GLY A 1 86 ? 10.563 -1.731 -18.851 1.00 97.12 86 GLY A N 1
ATOM 695 C CA . GLY A 1 86 ? 10.866 -0.382 -19.330 1.00 97.12 86 GLY A CA 1
ATOM 696 C C . GLY A 1 86 ? 11.741 -0.388 -20.587 1.00 97.12 86 GLY A C 1
ATOM 697 O O . GLY A 1 86 ? 11.451 0.324 -21.551 1.00 97.12 86 GLY A O 1
ATOM 698 N N . ARG A 1 87 ? 12.766 -1.251 -20.631 1.00 97.62 87 ARG A N 1
ATOM 699 C CA . ARG A 1 87 ? 13.612 -1.453 -21.827 1.00 97.62 87 ARG A CA 1
ATOM 700 C C . ARG A 1 87 ? 12.836 -2.067 -22.991 1.00 97.62 87 ARG A C 1
ATOM 702 O O . ARG A 1 87 ? 13.038 -1.668 -24.142 1.00 97.62 87 ARG A O 1
ATOM 709 N N . PHE A 1 88 ? 11.939 -3.010 -22.707 1.00 97.38 88 PHE A N 1
ATOM 710 C CA . PHE A 1 88 ? 11.045 -3.592 -23.708 1.00 97.38 88 PHE A CA 1
ATOM 711 C C . PHE A 1 88 ? 10.152 -2.516 -24.349 1.00 97.38 88 PHE A C 1
ATOM 713 O O . PHE A 1 88 ? 10.091 -2.416 -25.578 1.00 97.38 88 PHE A O 1
ATOM 720 N N . LEU A 1 89 ? 9.502 -1.676 -23.534 1.00 95.56 89 LEU A N 1
ATOM 721 C CA . LEU A 1 89 ? 8.641 -0.590 -24.012 1.00 95.56 89 LEU A CA 1
ATOM 722 C C . LEU A 1 89 ? 9.422 0.425 -24.851 1.00 95.56 89 LEU A C 1
ATOM 724 O O . LEU A 1 89 ? 8.956 0.830 -25.918 1.00 95.56 89 LEU A O 1
ATOM 728 N N . GLN A 1 90 ? 10.632 0.779 -24.419 1.00 95.19 90 GLN A N 1
ATOM 729 C CA . GLN A 1 90 ? 11.518 1.650 -25.185 1.00 95.19 90 GLN A CA 1
ATOM 730 C C . GLN A 1 90 ? 11.859 1.061 -26.556 1.00 95.19 90 GLN A C 1
ATOM 732 O O . GLN A 1 90 ? 11.785 1.757 -27.567 1.00 95.19 90 GLN A O 1
ATOM 737 N N . THR A 1 91 ? 12.173 -0.233 -26.601 1.00 96.62 91 THR A N 1
ATOM 738 C CA . THR A 1 91 ? 12.600 -0.919 -27.827 1.00 96.62 91 THR A CA 1
ATOM 739 C C . THR A 1 91 ? 11.457 -1.091 -28.830 1.00 96.62 91 THR A C 1
ATOM 741 O O . THR A 1 91 ? 11.642 -0.835 -30.018 1.00 96.62 91 THR A O 1
ATOM 744 N N . TYR A 1 92 ? 10.274 -1.526 -28.380 1.00 95.38 92 TYR A N 1
ATOM 745 C CA . TYR A 1 92 ? 9.192 -1.941 -29.286 1.00 95.38 92 TYR A CA 1
ATOM 746 C C . TYR A 1 92 ? 8.054 -0.934 -29.446 1.00 95.38 92 TYR A C 1
ATOM 748 O O . TYR A 1 92 ? 7.343 -0.998 -30.448 1.00 95.38 92 TYR A O 1
ATOM 756 N N . TYR A 1 93 ? 7.879 -0.017 -28.494 1.00 92.06 93 TYR A N 1
ATOM 757 C CA . TYR A 1 93 ? 6.804 0.980 -28.517 1.00 92.06 93 TYR A CA 1
ATOM 758 C C . TYR A 1 93 ? 7.327 2.416 -28.614 1.00 92.06 93 TYR A C 1
ATOM 760 O O . TYR A 1 93 ? 6.523 3.340 -28.710 1.00 92.06 93 TYR A O 1
ATOM 768 N N . ASN A 1 94 ? 8.654 2.616 -28.631 1.00 92.75 94 ASN A N 1
ATOM 769 C CA . ASN A 1 94 ? 9.287 3.937 -28.672 1.00 92.75 94 ASN A CA 1
ATOM 770 C C . ASN A 1 94 ? 8.771 4.872 -27.557 1.00 92.75 94 ASN A C 1
ATOM 772 O O . ASN A 1 94 ? 8.631 6.082 -27.742 1.00 92.75 94 ASN A O 1
ATOM 776 N N . VAL A 1 95 ? 8.446 4.288 -26.401 1.00 89.62 95 VAL A N 1
ATOM 777 C CA . VAL A 1 95 ? 8.092 5.016 -25.178 1.00 89.62 95 VAL A CA 1
ATOM 778 C C . VAL A 1 95 ? 9.390 5.344 -24.438 1.00 89.62 95 VAL A C 1
ATOM 780 O O . VAL A 1 95 ? 10.376 4.618 -24.555 1.00 89.62 95 VAL A O 1
ATOM 783 N N . GLY A 1 96 ? 9.434 6.447 -23.688 1.00 89.69 96 GLY A N 1
ATOM 784 C CA . GLY A 1 96 ? 10.566 6.703 -22.791 1.00 89.69 96 GLY A CA 1
ATOM 785 C C . GLY A 1 96 ? 10.806 5.510 -21.857 1.00 89.69 96 GLY A C 1
ATOM 786 O O . GLY A 1 96 ? 9.862 4.801 -21.507 1.00 89.69 96 GLY A O 1
ATOM 787 N N . TYR A 1 97 ? 12.062 5.276 -21.469 1.00 91.88 97 TYR A N 1
ATOM 788 C CA . TYR A 1 97 ? 12.379 4.245 -20.481 1.00 91.88 97 TYR A CA 1
ATOM 789 C C . TYR A 1 97 ? 11.561 4.486 -19.205 1.00 91.88 97 TYR A C 1
ATOM 791 O O . TYR A 1 97 ? 11.602 5.579 -18.638 1.00 91.88 97 TYR A O 1
ATOM 799 N N . LEU A 1 98 ? 10.809 3.467 -18.788 1.00 89.00 98 LEU A N 1
ATOM 800 C CA . LEU A 1 98 ? 9.877 3.542 -17.671 1.00 89.00 98 LEU A CA 1
ATOM 801 C C . LEU A 1 98 ? 10.115 2.376 -16.709 1.00 89.00 98 LEU A C 1
ATOM 803 O O . LEU A 1 98 ? 9.587 1.284 -16.914 1.00 89.00 98 LEU A O 1
ATOM 807 N N . ASN A 1 99 ? 10.882 2.632 -15.651 1.00 93.31 99 ASN A N 1
ATOM 808 C CA . ASN A 1 99 ? 10.977 1.754 -14.488 1.00 93.31 99 ASN A CA 1
ATOM 809 C C . ASN A 1 99 ? 9.966 2.232 -13.440 1.00 93.31 99 ASN A C 1
ATOM 811 O O . ASN A 1 99 ? 10.261 3.144 -12.677 1.00 93.31 99 ASN A O 1
ATOM 815 N N . TYR A 1 100 ? 8.738 1.715 -13.480 1.00 92.94 100 TYR A N 1
ATOM 816 C CA . TYR A 1 100 ? 7.664 2.179 -12.597 1.00 92.94 100 TYR A CA 1
ATOM 817 C C . TYR A 1 100 ? 7.604 1.317 -11.331 1.00 92.94 100 TYR A C 1
ATOM 819 O O . TYR A 1 100 ? 7.220 0.152 -11.412 1.00 92.94 100 TYR A O 1
ATOM 827 N N . HIS A 1 101 ? 7.984 1.894 -10.193 1.00 94.19 101 HIS A N 1
ATOM 828 C CA . HIS A 1 101 ? 7.981 1.278 -8.861 1.00 94.19 101 HIS A CA 1
ATOM 829 C C . HIS A 1 101 ? 7.761 2.364 -7.786 1.00 94.19 101 HIS A C 1
ATOM 831 O O . HIS A 1 101 ? 7.779 3.562 -8.089 1.00 94.19 101 HIS A O 1
ATOM 837 N N . LEU A 1 102 ? 7.473 1.943 -6.559 1.00 87.25 102 LEU A N 1
ATOM 838 C CA . LEU A 1 102 ? 7.282 2.765 -5.364 1.00 87.25 102 LEU A CA 1
ATOM 839 C C . LEU A 1 102 ? 8.383 2.524 -4.337 1.00 87.25 102 LEU A C 1
ATOM 841 O O . LEU A 1 102 ? 8.884 3.490 -3.768 1.00 87.25 102 LEU A O 1
ATOM 845 N N . GLU A 1 103 ? 8.726 1.260 -4.096 1.00 84.06 103 GLU A N 1
ATOM 846 C CA . GLU A 1 103 ? 9.819 0.870 -3.205 1.00 84.06 103 GLU A CA 1
ATOM 847 C C . GLU A 1 103 ? 10.987 0.297 -4.004 1.00 84.06 103 GLU A C 1
ATOM 849 O O . GLU A 1 103 ? 10.851 -0.014 -5.187 1.00 84.06 103 GLU A O 1
ATOM 854 N N . GLY A 1 104 ? 12.151 0.260 -3.348 1.00 88.56 104 GLY A N 1
ATOM 855 C CA . GLY A 1 104 ? 13.387 -0.312 -3.873 1.00 88.56 104 GLY A CA 1
ATOM 856 C C . GLY A 1 104 ? 13.726 0.118 -5.302 1.00 88.56 104 GLY A C 1
ATOM 857 O O . GLY A 1 104 ? 13.619 1.296 -5.636 1.00 88.56 104 GLY A O 1
ATOM 858 N N . GLU A 1 105 ? 14.179 -0.825 -6.123 1.00 92.44 105 GLU A N 1
ATOM 859 C CA . GLU A 1 105 ? 14.649 -0.588 -7.492 1.00 92.44 105 GLU A CA 1
ATOM 860 C C . GLU A 1 105 ? 13.691 -1.157 -8.544 1.00 92.44 105 GLU A C 1
ATOM 862 O O . GLU A 1 105 ? 13.815 -0.848 -9.741 1.00 92.44 105 GLU A O 1
ATOM 867 N N . LYS A 1 106 ? 12.778 -2.053 -8.144 1.00 96.31 106 LYS A N 1
ATOM 868 C CA . LYS A 1 106 ? 11.972 -2.843 -9.075 1.00 96.31 106 LYS A CA 1
ATOM 869 C C . LYS A 1 106 ? 10.561 -3.090 -8.561 1.00 96.31 106 LYS A C 1
ATOM 871 O O . LYS A 1 106 ? 10.289 -3.148 -7.382 1.00 96.31 106 LYS A O 1
ATOM 876 N N . ALA A 1 107 ? 9.668 -3.332 -9.510 1.00 97.38 107 ALA A N 1
ATOM 877 C CA . ALA A 1 107 ? 8.331 -3.853 -9.278 1.00 97.38 107 ALA A CA 1
ATOM 878 C C . ALA A 1 107 ? 8.054 -5.016 -10.238 1.00 97.38 107 ALA A C 1
ATOM 880 O O . ALA A 1 107 ? 8.710 -5.177 -11.277 1.00 97.38 107 ALA A O 1
ATOM 881 N N . GLN A 1 108 ? 7.033 -5.820 -9.943 1.00 98.50 108 GLN A N 1
ATOM 882 C CA . GLN A 1 108 ? 6.545 -6.824 -10.885 1.00 98.50 108 GLN A CA 1
ATOM 883 C C . GLN A 1 108 ? 5.639 -6.166 -11.924 1.00 98.50 108 GLN A C 1
ATOM 885 O O . GLN A 1 108 ? 4.503 -5.798 -11.627 1.00 98.50 108 GLN A O 1
ATOM 890 N N . ALA A 1 109 ? 6.105 -6.093 -13.166 1.00 98.44 109 ALA A N 1
ATOM 891 C CA . ALA A 1 109 ? 5.313 -5.644 -14.300 1.00 98.44 109 ALA A CA 1
ATOM 892 C C . ALA A 1 109 ? 4.567 -6.812 -14.963 1.00 98.44 109 ALA A C 1
ATOM 894 O O . ALA A 1 109 ? 5.057 -7.948 -15.016 1.00 98.44 109 ALA A O 1
ATOM 895 N N . PHE A 1 110 ? 3.394 -6.517 -15.518 1.00 98.56 110 PHE A N 1
ATOM 896 C CA . PHE A 1 110 ? 2.662 -7.413 -16.410 1.00 98.56 110 PHE A CA 1
ATOM 897 C C . PHE A 1 110 ? 2.044 -6.644 -17.577 1.00 98.56 110 PHE A C 1
ATOM 899 O O . PHE A 1 110 ? 1.691 -5.468 -17.441 1.00 98.56 110 PHE A O 1
ATOM 906 N N . ALA A 1 111 ? 1.896 -7.303 -18.729 1.00 98.12 111 ALA A N 1
ATOM 907 C CA . ALA A 1 111 ? 1.311 -6.676 -19.908 1.00 98.12 111 ALA A CA 1
ATOM 908 C C . ALA A 1 111 ? 0.585 -7.643 -20.848 1.00 98.12 111 ALA A C 1
ATOM 910 O O . ALA A 1 111 ? 0.986 -8.792 -21.026 1.00 98.12 111 ALA A O 1
ATOM 911 N N . SER A 1 112 ? -0.464 -7.144 -21.506 1.00 98.00 112 SER A N 1
ATOM 912 C CA . SER A 1 112 ? -1.167 -7.852 -22.580 1.00 98.00 112 SER A CA 1
ATOM 913 C C . SER A 1 112 ? -1.932 -6.895 -23.494 1.00 98.00 112 SER A C 1
ATOM 915 O O . SER A 1 112 ? -2.422 -5.854 -23.063 1.00 98.00 112 SER A O 1
ATOM 917 N N . GLN A 1 113 ? -2.122 -7.276 -24.758 1.00 97.31 113 GLN A N 1
ATOM 918 C CA . GLN A 1 113 ? -3.066 -6.595 -25.656 1.00 97.31 113 GLN A CA 1
ATOM 919 C C . GLN A 1 113 ? -4.514 -7.065 -25.461 1.00 97.31 113 GLN A C 1
ATOM 921 O O . GLN A 1 113 ? -5.437 -6.418 -25.944 1.00 97.31 113 GLN A O 1
ATOM 926 N N . TYR A 1 114 ? -4.729 -8.191 -24.782 1.00 97.88 114 TYR A N 1
ATOM 927 C CA . TYR A 1 114 ? -5.989 -8.935 -24.773 1.00 97.88 114 TYR A CA 1
ATOM 928 C C . TYR A 1 114 ? -6.644 -8.920 -23.381 1.00 97.88 114 TYR A C 1
ATOM 930 O O . TYR A 1 114 ? -5.994 -8.520 -22.412 1.00 97.88 114 TYR A O 1
ATOM 938 N N . PRO A 1 115 ? -7.919 -9.339 -23.258 1.00 97.94 115 PRO A N 1
ATOM 939 C CA . PRO A 1 115 ? -8.481 -9.689 -21.957 1.00 97.94 115 PRO A CA 1
ATOM 940 C C . PRO A 1 115 ? -7.652 -10.797 -21.294 1.00 97.94 115 PRO A C 1
ATOM 942 O O . PRO A 1 115 ? -7.184 -11.715 -21.973 1.00 97.94 115 PRO A O 1
ATOM 945 N N . PHE A 1 116 ? -7.485 -10.720 -19.976 1.00 98.25 116 PHE A N 1
ATOM 946 C CA . PHE A 1 116 ? -6.701 -11.682 -19.200 1.00 98.25 116 PHE A CA 1
ATOM 947 C C . PHE A 1 116 ? -7.201 -11.782 -17.762 1.00 98.25 116 PHE A C 1
ATOM 949 O O . PHE A 1 116 ? -7.859 -10.879 -17.249 1.00 98.25 116 PHE A O 1
ATOM 956 N N . SER A 1 117 ? -6.824 -12.860 -17.084 1.00 98.44 117 SER A N 1
ATOM 957 C CA . SER A 1 117 ? -6.981 -13.009 -15.640 1.00 98.44 117 SER A CA 1
ATOM 958 C C . SER A 1 117 ? -5.841 -13.863 -15.105 1.00 98.44 117 SER A C 1
ATOM 960 O O . SER A 1 117 ? -5.545 -14.920 -15.667 1.00 98.44 117 SER A O 1
ATOM 962 N N . PHE A 1 118 ? -5.191 -13.417 -14.036 1.00 98.50 118 PHE A N 1
ATOM 963 C CA . PHE A 1 118 ? -4.112 -14.161 -13.392 1.00 98.50 118 PHE A CA 1
ATOM 964 C C . PHE A 1 118 ? -4.101 -13.943 -11.884 1.00 98.50 118 PHE A C 1
ATOM 966 O O . PHE A 1 118 ? -4.643 -12.962 -11.371 1.00 98.50 118 PHE A O 1
ATOM 973 N N . VAL A 1 119 ? -3.438 -14.861 -11.184 1.00 98.56 119 VAL A N 1
ATOM 974 C CA . VAL A 1 119 ? -3.212 -14.782 -9.746 1.00 98.56 119 VAL A CA 1
ATOM 975 C C . VAL A 1 119 ? -1.735 -15.000 -9.431 1.00 98.56 119 VAL A C 1
ATOM 977 O O . VAL A 1 119 ? -1.162 -16.007 -9.845 1.00 98.56 119 VAL A O 1
ATOM 980 N N . PHE A 1 120 ? -1.134 -14.085 -8.671 1.00 98.38 120 PHE A N 1
ATOM 981 C CA . PHE A 1 120 ? 0.108 -14.345 -7.936 1.00 98.38 120 PHE A CA 1
ATOM 982 C C . PHE A 1 120 ? -0.242 -14.967 -6.592 1.00 98.38 120 PHE A C 1
ATOM 984 O O . PHE A 1 120 ? -1.185 -14.522 -5.941 1.00 98.38 120 PHE A O 1
ATOM 991 N N . SER A 1 121 ? 0.512 -15.978 -6.170 1.00 98.44 121 SER A N 1
ATOM 992 C CA . SER A 1 121 ? 0.303 -16.641 -4.885 1.00 98.44 121 SER A CA 1
ATOM 993 C C . SER A 1 121 ? 1.598 -16.921 -4.138 1.00 98.44 121 SER A C 1
ATOM 995 O O . SER A 1 121 ? 2.626 -17.215 -4.749 1.00 98.44 121 SER A O 1
ATOM 997 N N . GLN A 1 122 ? 1.534 -16.860 -2.811 1.00 97.88 122 GLN A N 1
ATOM 998 C CA . GLN A 1 122 ? 2.633 -17.218 -1.920 1.00 97.88 122 GLN A CA 1
ATOM 999 C C . GLN A 1 122 ? 2.077 -17.861 -0.651 1.00 97.88 122 GLN A C 1
ATOM 1001 O O . GLN A 1 122 ? 1.121 -17.361 -0.068 1.00 97.88 122 GLN A O 1
ATOM 1006 N N . THR A 1 123 ? 2.668 -18.972 -0.209 1.00 97.44 123 THR A N 1
ATOM 1007 C CA . THR A 1 123 ? 2.308 -19.603 1.071 1.00 97.44 123 THR A CA 1
ATOM 1008 C C . THR A 1 123 ? 3.344 -19.253 2.127 1.00 97.44 123 THR A C 1
ATOM 1010 O O . THR A 1 123 ? 4.540 -19.423 1.902 1.00 97.44 123 THR A O 1
ATOM 1013 N N . VAL A 1 124 ? 2.875 -18.793 3.281 1.00 96.50 124 VAL A N 1
ATOM 1014 C CA . VAL A 1 124 ? 3.696 -18.301 4.391 1.00 96.50 124 VAL A CA 1
ATOM 1015 C C . VAL A 1 124 ? 3.373 -19.059 5.676 1.00 96.50 124 VAL A C 1
ATOM 1017 O O . VAL A 1 124 ? 2.285 -19.621 5.826 1.00 96.50 124 VAL A O 1
ATOM 1020 N N . THR A 1 125 ? 4.329 -19.095 6.605 1.00 95.69 125 THR A N 1
ATOM 1021 C CA . THR A 1 125 ? 4.130 -19.697 7.935 1.00 95.69 125 THR A CA 1
ATOM 1022 C C . THR A 1 125 ? 3.498 -18.672 8.870 1.00 95.69 125 THR A C 1
ATOM 1024 O O . THR A 1 125 ? 3.938 -17.527 8.906 1.00 95.69 125 THR A O 1
ATOM 1027 N N . VAL A 1 126 ? 2.489 -19.088 9.634 1.00 95.94 126 VAL A N 1
ATOM 1028 C CA . VAL A 1 126 ? 1.751 -18.239 10.582 1.00 95.94 126 VAL A CA 1
ATOM 1029 C C . VAL A 1 126 ? 1.437 -18.988 11.873 1.00 95.94 126 VAL A C 1
ATOM 1031 O O . VAL A 1 126 ? 1.558 -20.210 11.949 1.00 95.94 126 VAL A O 1
ATOM 1034 N N . GLU A 1 127 ? 0.998 -18.257 12.891 1.00 95.25 127 GLU A N 1
ATOM 1035 C CA . GLU A 1 127 ? 0.451 -18.823 14.121 1.00 95.25 127 GLU A CA 1
ATOM 1036 C C . GLU A 1 127 ? -1.068 -18.966 14.009 1.00 95.25 127 GLU A C 1
ATOM 1038 O O . GLU A 1 127 ? -1.785 -17.997 13.766 1.00 95.25 127 GLU A O 1
ATOM 1043 N N . SER A 1 128 ? -1.572 -20.186 14.206 1.00 96.81 128 SER A N 1
ATOM 1044 C CA . SER A 1 128 ? -3.012 -20.452 14.195 1.00 96.81 128 SER A CA 1
ATOM 1045 C C . SER A 1 128 ? -3.722 -19.639 15.281 1.00 96.81 128 SER A C 1
ATOM 1047 O O . SER A 1 128 ? -3.302 -19.639 16.436 1.00 96.81 128 SER A O 1
ATOM 1049 N N . GLY A 1 129 ? -4.839 -19.006 14.925 1.00 96.19 129 GLY A N 1
ATOM 1050 C CA . GLY A 1 129 ? -5.637 -18.160 15.812 1.00 96.19 129 GLY A CA 1
ATOM 1051 C C . GLY A 1 129 ? -5.124 -16.726 15.969 1.00 96.19 129 GLY A C 1
ATOM 1052 O O . GLY A 1 129 ? -5.732 -15.965 16.715 1.00 96.19 129 GLY A O 1
ATOM 1053 N N . VAL A 1 130 ? -4.034 -16.351 15.292 1.00 96.06 130 VAL A N 1
ATOM 1054 C CA . VAL A 1 130 ? -3.508 -14.978 15.292 1.00 96.06 130 VAL A CA 1
ATOM 1055 C C . VAL A 1 130 ? -4.076 -14.194 14.109 1.00 96.06 130 VAL A C 1
ATOM 1057 O O . VAL A 1 130 ? -4.249 -14.736 13.015 1.00 96.06 130 VAL A O 1
ATOM 1060 N N . ASP A 1 131 ? -4.359 -12.911 14.338 1.00 96.75 131 ASP A N 1
ATOM 1061 C CA . ASP A 1 131 ? -4.816 -11.986 13.304 1.00 96.75 131 ASP A CA 1
ATOM 1062 C C . ASP A 1 131 ? -3.635 -11.445 12.493 1.00 96.75 131 ASP A C 1
ATOM 1064 O O . ASP A 1 131 ? -2.642 -10.943 13.031 1.00 96.75 131 ASP A O 1
ATOM 1068 N N . TYR A 1 132 ? -3.776 -11.518 11.176 1.00 97.25 132 TYR A N 1
ATOM 1069 C CA . TYR A 1 132 ? -2.825 -11.025 10.194 1.00 97.25 132 TYR A CA 1
ATOM 1070 C C . TYR A 1 132 ? -3.506 -10.087 9.213 1.00 97.25 132 TYR A C 1
ATOM 1072 O O . TYR A 1 132 ? -4.727 -10.085 9.063 1.00 97.25 132 TYR A O 1
ATOM 1080 N N . VAL A 1 133 ? -2.699 -9.297 8.522 1.00 97.12 133 VAL A N 1
ATOM 1081 C CA . VAL A 1 133 ? -3.138 -8.345 7.518 1.00 97.12 133 VAL A CA 1
ATOM 1082 C C . VAL A 1 133 ? -2.233 -8.424 6.302 1.00 97.12 133 VAL A C 1
ATOM 1084 O O . VAL A 1 133 ? -1.012 -8.371 6.417 1.00 97.12 133 VAL A O 1
ATOM 1087 N N . PHE A 1 134 ? -2.857 -8.597 5.139 1.00 97.69 134 PHE A N 1
ATOM 1088 C CA . PHE A 1 134 ? -2.232 -8.583 3.827 1.00 97.69 134 PHE A CA 1
ATOM 1089 C C . PHE A 1 134 ? -2.541 -7.256 3.145 1.00 97.69 134 PHE A C 1
ATOM 1091 O O . PHE A 1 134 ? -3.697 -6.832 3.119 1.00 97.69 134 PHE A O 1
ATOM 1098 N N . GLY A 1 135 ? -1.535 -6.605 2.581 1.00 96.12 135 GLY A N 1
ATOM 1099 C CA . GLY A 1 135 ? -1.722 -5.391 1.797 1.00 96.12 135 GLY A CA 1
ATOM 1100 C C . GLY A 1 135 ? -0.551 -5.141 0.867 1.00 96.12 135 GLY A C 1
ATOM 1101 O O . GLY A 1 135 ? 0.465 -5.817 0.973 1.00 96.12 135 GLY A O 1
ATOM 1102 N N . GLY A 1 136 ? -0.703 -4.189 -0.046 1.00 95.50 136 GLY A N 1
ATOM 1103 C CA . GLY A 1 136 ? 0.402 -3.729 -0.880 1.00 95.50 136 GLY A CA 1
ATOM 1104 C C . GLY A 1 136 ? -0.006 -2.658 -1.869 1.00 95.50 136 GLY A C 1
ATOM 1105 O O . GLY A 1 136 ? -0.979 -1.935 -1.626 1.00 95.50 136 GLY A O 1
ATOM 1106 N N . LYS A 1 137 ? 0.723 -2.549 -2.980 1.00 96.00 137 LYS A N 1
ATOM 1107 C CA . LYS A 1 137 ? 0.498 -1.537 -4.011 1.00 96.00 137 LYS A CA 1
ATOM 1108 C C . LYS A 1 137 ? 0.274 -2.170 -5.374 1.00 96.00 137 LYS A C 1
ATOM 1110 O O . LYS A 1 137 ? 1.015 -3.036 -5.829 1.00 96.00 137 LYS A O 1
ATOM 1115 N N . VAL A 1 138 ? -0.777 -1.716 -6.049 1.00 98.00 138 VAL A N 1
ATOM 1116 C CA . VAL A 1 138 ? -1.069 -2.124 -7.424 1.00 98.00 138 VAL A CA 1
ATOM 1117 C C . VAL A 1 138 ? -1.559 -0.949 -8.245 1.00 98.00 138 VAL A C 1
ATOM 1119 O O . VAL A 1 138 ? -2.461 -0.220 -7.842 1.00 98.00 138 VAL A O 1
ATOM 1122 N N . VAL A 1 139 ? -1.010 -0.805 -9.439 1.00 97.94 139 VAL A N 1
ATOM 1123 C CA . VAL A 1 139 ? -1.447 0.167 -10.442 1.00 97.94 139 VAL A CA 1
ATOM 1124 C C . VAL A 1 139 ? -1.680 -0.561 -11.756 1.00 97.94 139 VAL A C 1
ATOM 1126 O O . VAL A 1 139 ? -1.018 -1.551 -12.072 1.00 97.94 139 VAL A O 1
ATOM 1129 N N . THR A 1 140 ? -2.644 -0.083 -12.529 1.00 98.50 140 THR A N 1
ATOM 1130 C CA . THR A 1 140 ? -2.897 -0.566 -13.889 1.00 98.50 140 THR A CA 1
ATOM 1131 C C . THR A 1 140 ? -3.069 0.622 -14.809 1.00 98.50 140 THR A C 1
ATOM 1133 O O . THR A 1 140 ? -3.391 1.715 -14.343 1.00 98.50 140 THR A O 1
ATOM 1136 N N . PHE A 1 141 ? -2.863 0.382 -16.097 1.00 98.19 141 PHE A N 1
ATOM 1137 C CA . PHE A 1 141 ? -3.078 1.352 -17.152 1.00 98.19 141 PHE A CA 1
ATOM 1138 C C . PHE A 1 141 ? -3.805 0.668 -18.307 1.00 98.19 141 PHE A C 1
ATOM 1140 O O . PHE A 1 141 ? -3.234 -0.176 -19.015 1.00 98.19 141 PHE A O 1
ATOM 1147 N N . TRP A 1 142 ? -5.067 1.029 -18.519 1.00 98.00 142 TRP A N 1
ATOM 1148 C CA . TRP A 1 142 ? -5.785 0.651 -19.729 1.00 98.00 142 TRP A CA 1
ATOM 1149 C C . TRP A 1 142 ? -5.150 1.345 -20.941 1.00 98.00 142 TRP A C 1
ATOM 1151 O O . TRP A 1 142 ? -4.949 2.556 -20.948 1.00 98.00 142 TRP A O 1
ATOM 1161 N N . LYS A 1 143 ? -4.776 0.569 -21.969 1.00 97.00 143 LYS A N 1
ATOM 1162 C CA . LYS A 1 143 ? -3.986 1.053 -23.125 1.00 97.00 143 LYS A CA 1
ATOM 1163 C C . LYS A 1 143 ? -2.624 1.684 -22.774 1.00 97.00 143 LYS A C 1
ATOM 1165 O O . LYS A 1 143 ? -2.008 2.304 -23.642 1.00 97.00 143 LYS A O 1
ATOM 1170 N N . GLY A 1 144 ? -2.123 1.455 -21.564 1.00 95.31 144 GLY A N 1
ATOM 1171 C CA . GLY A 1 144 ? -0.756 1.768 -21.163 1.00 95.31 144 GLY A CA 1
ATOM 1172 C C . GLY A 1 144 ? -0.593 3.189 -20.617 1.00 95.31 144 GLY A C 1
ATOM 1173 O O . GLY A 1 144 ? -1.537 3.983 -20.635 1.00 95.31 144 GLY A O 1
ATOM 1174 N N . PRO A 1 145 ? 0.598 3.532 -20.097 1.00 91.56 145 PRO A N 1
ATOM 1175 C CA . PRO A 1 145 ? 0.849 4.841 -19.502 1.00 91.56 145 PRO A CA 1
ATOM 1176 C C . PRO A 1 145 ? 0.658 5.969 -20.526 1.00 91.56 145 PRO A C 1
ATOM 1178 O O . PRO A 1 145 ? 1.223 5.929 -21.617 1.00 91.56 145 PRO A O 1
ATOM 1181 N N . GLY A 1 146 ? -0.152 6.975 -20.180 1.00 89.69 146 GLY A N 1
ATOM 1182 C CA . GLY A 1 146 ? -0.544 8.059 -21.095 1.00 89.69 146 GLY A CA 1
ATOM 1183 C C . GLY A 1 146 ? -1.714 7.723 -22.033 1.00 89.69 146 GLY A C 1
ATOM 1184 O O . GLY A 1 146 ? -2.113 8.576 -22.827 1.00 89.69 146 GLY A O 1
ATOM 1185 N N . GLY A 1 147 ? -2.265 6.507 -21.943 1.00 92.62 147 GLY A N 1
ATOM 1186 C CA . GLY A 1 147 ? -3.514 6.109 -22.588 1.00 92.62 147 GLY A CA 1
ATOM 1187 C C . GLY A 1 147 ? -4.756 6.748 -21.956 1.00 92.62 147 GLY A C 1
ATOM 1188 O O . GLY A 1 147 ? -4.676 7.586 -21.055 1.00 92.62 147 GLY A O 1
ATOM 1189 N N . GLU A 1 148 ? -5.933 6.358 -22.450 1.00 96.31 148 GLU A N 1
ATOM 1190 C CA . GLU A 1 148 ? -7.202 6.767 -21.839 1.00 96.31 148 GLU A CA 1
ATOM 1191 C C . GLU A 1 148 ? -7.382 6.077 -20.480 1.00 96.31 148 GLU A C 1
ATOM 1193 O O . GLU A 1 148 ? -7.122 4.885 -20.351 1.00 96.31 148 GLU A O 1
ATOM 1198 N N . VAL A 1 149 ? -7.868 6.811 -19.481 1.00 97.88 149 VAL A N 1
ATOM 1199 C CA . VAL A 1 149 ? -8.180 6.241 -18.165 1.00 97.88 149 VAL A CA 1
ATOM 1200 C C . VAL A 1 149 ? -9.575 5.623 -18.211 1.00 97.88 149 VAL A C 1
ATOM 1202 O O . VAL A 1 149 ? -10.549 6.329 -18.481 1.00 97.88 149 VAL A O 1
ATOM 1205 N N . ASP A 1 150 ? -9.689 4.323 -17.925 1.00 98.06 150 ASP A N 1
ATOM 1206 C CA . ASP A 1 150 ? -10.985 3.631 -17.892 1.00 98.06 150 ASP A CA 1
ATOM 1207 C C . ASP A 1 150 ? -11.097 2.659 -16.708 1.00 98.06 150 ASP A C 1
ATOM 1209 O O . ASP A 1 150 ? -10.605 1.527 -16.727 1.00 98.06 150 ASP A O 1
ATOM 1213 N N . HIS A 1 151 ? -11.831 3.095 -15.681 1.00 98.12 151 HIS A N 1
ATOM 1214 C CA . HIS A 1 151 ? -12.022 2.358 -14.430 1.00 98.12 151 HIS A CA 1
ATOM 1215 C C . HIS A 1 151 ? -12.896 1.094 -14.548 1.00 98.12 151 HIS A C 1
ATOM 1217 O O . HIS A 1 151 ? -13.170 0.423 -13.553 1.00 98.12 151 HIS A O 1
ATOM 1223 N N . SER A 1 152 ? -13.402 0.781 -15.745 1.00 98.31 152 SER A N 1
ATOM 1224 C CA . SER A 1 152 ? -14.265 -0.380 -15.995 1.00 98.31 152 SER A CA 1
ATOM 1225 C C . SER A 1 152 ? -13.541 -1.560 -16.651 1.00 98.31 152 SER A C 1
ATOM 1227 O O . SER A 1 152 ? -14.184 -2.551 -17.008 1.00 98.31 152 SER A O 1
ATOM 1229 N N . LYS A 1 153 ? -12.222 -1.457 -16.871 1.00 98.19 153 LYS A N 1
ATOM 1230 C CA . LYS A 1 153 ? -11.474 -2.420 -17.697 1.00 98.19 153 LYS A CA 1
ATOM 1231 C C . LYS A 1 153 ? -10.633 -3.387 -16.896 1.00 98.19 153 LYS A C 1
ATOM 1233 O O . LYS A 1 153 ? -10.769 -4.590 -17.109 1.00 98.19 153 LYS A O 1
ATOM 1238 N N . ILE A 1 154 ? -9.786 -2.886 -16.002 1.00 98.50 154 ILE A N 1
ATOM 1239 C CA . ILE A 1 154 ? -8.821 -3.712 -15.276 1.00 98.50 154 ILE A CA 1
ATOM 1240 C C . ILE A 1 154 ? -9.125 -3.644 -13.785 1.00 98.50 154 ILE A C 1
ATOM 1242 O O . ILE A 1 154 ? -8.949 -2.613 -13.142 1.00 98.50 154 ILE A O 1
ATOM 1246 N N . TYR A 1 155 ? -9.579 -4.765 -13.240 1.00 98.62 155 TYR A N 1
ATOM 1247 C CA . TYR A 1 155 ? -9.947 -4.918 -11.843 1.00 98.62 155 TYR A CA 1
ATOM 1248 C C . TYR A 1 155 ? -8.832 -5.613 -11.074 1.00 98.62 155 TYR A C 1
ATOM 1250 O O . TYR A 1 155 ? -8.183 -6.522 -11.594 1.00 98.62 155 TYR A O 1
ATOM 1258 N N . LYS A 1 156 ? -8.619 -5.204 -9.824 1.00 98.31 156 LYS A N 1
ATOM 1259 C CA . LYS A 1 156 ? -7.631 -5.810 -8.927 1.00 98.31 156 LYS A CA 1
ATOM 1260 C C . LYS A 1 156 ? -8.250 -6.076 -7.565 1.00 98.31 156 LYS A C 1
ATOM 1262 O O . LYS A 1 156 ? -9.122 -5.332 -7.118 1.00 98.31 156 LYS A O 1
ATOM 1267 N N . ARG A 1 157 ? -7.802 -7.144 -6.916 1.00 98.44 157 ARG A N 1
ATOM 1268 C CA . ARG A 1 157 ? -8.144 -7.483 -5.532 1.00 98.44 157 ARG A CA 1
ATOM 1269 C C . ARG A 1 157 ? -7.060 -8.360 -4.923 1.00 98.44 157 ARG A C 1
ATOM 1271 O O . ARG A 1 157 ? -6.266 -8.968 -5.643 1.00 98.44 157 ARG A O 1
ATOM 1278 N N . ILE A 1 158 ? -7.073 -8.472 -3.605 1.00 98.56 158 ILE A N 1
ATOM 1279 C CA . ILE A 1 158 ? -6.206 -9.393 -2.870 1.00 98.56 158 ILE A CA 1
ATOM 1280 C C . ILE A 1 158 ? -7.041 -10.402 -2.099 1.00 98.56 158 ILE A C 1
ATOM 1282 O O . ILE A 1 158 ? -8.201 -10.141 -1.780 1.00 98.56 158 ILE A O 1
ATOM 1286 N N . GLY A 1 159 ? -6.461 -11.555 -1.807 1.00 98.50 159 GLY A N 1
ATOM 1287 C CA . GLY A 1 159 ? -7.117 -12.595 -1.036 1.00 98.50 159 GLY A CA 1
ATOM 1288 C C . GLY A 1 159 ? -6.153 -13.321 -0.119 1.00 98.50 159 GLY A C 1
ATOM 1289 O O . GLY A 1 159 ? -4.943 -13.319 -0.343 1.00 98.50 159 GLY A O 1
ATOM 1290 N N . VAL A 1 160 ? -6.703 -13.947 0.914 1.00 98.69 160 VAL A N 1
ATOM 1291 C CA . VAL A 1 160 ? -5.963 -14.840 1.804 1.00 98.69 160 VAL A CA 1
ATOM 1292 C C . VAL A 1 160 ? -6.795 -16.093 2.044 1.00 98.69 160 VAL A C 1
ATOM 1294 O O . VAL A 1 160 ? -7.955 -15.999 2.440 1.00 98.69 160 VAL A O 1
ATOM 1297 N N . ASP A 1 161 ? -6.206 -17.268 1.825 1.00 98.69 161 ASP A N 1
ATOM 1298 C CA . ASP A 1 161 ? -6.713 -18.519 2.391 1.00 98.69 161 ASP A CA 1
ATOM 1299 C C . ASP A 1 161 ? -6.082 -18.703 3.783 1.00 98.69 161 ASP A C 1
ATOM 1301 O O . ASP A 1 161 ? -4.880 -18.991 3.883 1.00 98.69 161 ASP A O 1
ATOM 1305 N N . PRO A 1 162 ? -6.854 -18.534 4.872 1.00 98.38 162 PRO A N 1
ATOM 1306 C CA . PRO A 1 162 ? -6.324 -18.590 6.231 1.00 98.38 162 PRO A CA 1
ATOM 1307 C C . PRO A 1 162 ? -5.970 -20.013 6.695 1.00 98.38 162 PRO A C 1
ATOM 1309 O O . PRO A 1 162 ? -5.334 -20.160 7.739 1.00 98.38 162 PRO A O 1
ATOM 1312 N N . ALA A 1 163 ? -6.370 -21.054 5.957 1.00 98.31 163 ALA A N 1
ATOM 1313 C CA . ALA A 1 163 ? -5.984 -22.447 6.193 1.00 98.31 163 ALA A CA 1
ATOM 1314 C C . ALA A 1 163 ? -4.776 -22.881 5.327 1.00 98.31 163 ALA A C 1
ATOM 1316 O O . ALA A 1 163 ? -4.262 -24.003 5.457 1.00 98.31 163 ALA A O 1
ATOM 1317 N N . GLY A 1 164 ? -4.312 -21.999 4.434 1.00 98.06 164 GLY A N 1
ATOM 1318 C CA . GLY A 1 164 ? -3.202 -22.232 3.512 1.00 98.06 164 GLY A CA 1
ATOM 1319 C C . GLY A 1 164 ? -3.537 -23.202 2.382 1.00 98.06 164 GLY A C 1
ATOM 1320 O O . GLY A 1 164 ? -2.689 -24.010 1.989 1.00 98.06 164 GLY A O 1
ATOM 1321 N N . GLY A 1 165 ? -4.788 -23.191 1.914 1.00 98.12 165 GLY A N 1
ATOM 1322 C CA . GLY A 1 165 ? -5.168 -23.789 0.637 1.00 98.12 165 GLY A CA 1
ATOM 1323 C C . GLY A 1 165 ? -4.527 -23.044 -0.539 1.00 98.12 165 GLY A C 1
ATOM 1324 O O . GLY A 1 165 ? -4.375 -21.828 -0.517 1.00 98.12 165 GLY A O 1
ATOM 1325 N N . SER A 1 166 ? -4.125 -23.778 -1.579 1.00 97.88 166 SER A N 1
ATOM 1326 C CA . SER A 1 166 ? -3.401 -23.217 -2.730 1.00 97.88 166 SER A CA 1
ATOM 1327 C C . SER A 1 166 ? -4.286 -22.870 -3.930 1.00 97.88 166 SER A C 1
ATOM 1329 O O . SER A 1 166 ? -3.784 -22.323 -4.912 1.00 97.88 166 SER A O 1
ATOM 1331 N N . ASP A 1 167 ? -5.579 -23.204 -3.895 1.00 98.12 167 ASP A N 1
ATOM 1332 C CA . ASP A 1 167 ? -6.494 -22.913 -4.998 1.00 98.12 167 ASP A CA 1
ATOM 1333 C C . ASP A 1 167 ? -7.145 -21.531 -4.816 1.00 98.12 167 ASP A C 1
ATOM 1335 O O . ASP A 1 167 ? -7.987 -21.377 -3.933 1.00 98.12 167 ASP A O 1
ATOM 1339 N N . PRO A 1 168 ? -6.827 -20.525 -5.654 1.00 97.88 168 PRO A N 1
ATOM 1340 C CA . PRO A 1 168 ? -7.416 -19.190 -5.542 1.00 97.88 168 PRO A CA 1
ATOM 1341 C C . PRO A 1 168 ? -8.930 -19.153 -5.811 1.00 97.88 168 PRO A C 1
ATOM 1343 O O . PRO A 1 168 ? -9.566 -18.125 -5.587 1.00 97.88 168 PRO A O 1
ATOM 1346 N N . LEU A 1 169 ? -9.514 -20.236 -6.330 1.00 97.31 169 LEU A N 1
ATOM 1347 C CA . LEU A 1 169 ? -10.955 -20.346 -6.567 1.00 97.31 169 LEU A CA 1
ATOM 1348 C C . LEU A 1 169 ? -11.704 -21.035 -5.418 1.00 97.31 169 LEU A C 1
ATOM 1350 O O . LEU A 1 169 ? -12.925 -21.165 -5.496 1.00 97.31 169 LEU A O 1
ATOM 1354 N N . ALA A 1 170 ? -11.004 -21.479 -4.370 1.00 98.31 170 ALA A N 1
ATOM 1355 C CA . ALA A 1 170 ? -11.639 -22.122 -3.231 1.00 98.31 170 ALA A CA 1
ATOM 1356 C C . ALA A 1 170 ? -12.515 -21.135 -2.441 1.00 98.31 170 ALA A C 1
ATOM 1358 O O . ALA A 1 170 ? -12.162 -19.971 -2.254 1.00 98.31 170 ALA A O 1
ATOM 1359 N N . GLU A 1 171 ? -13.639 -21.628 -1.914 1.00 98.06 171 GLU A N 1
ATOM 1360 C CA . GLU A 1 171 ? -14.545 -20.847 -1.055 1.00 98.06 171 GLU A CA 1
ATOM 1361 C C . GLU A 1 171 ? -13.889 -20.417 0.268 1.00 98.06 171 GLU A C 1
ATOM 1363 O O . GLU A 1 171 ? -14.355 -19.481 0.912 1.00 98.06 171 GLU A O 1
ATOM 1368 N N . SER A 1 172 ? -12.800 -21.082 0.672 1.00 98.19 172 SER A N 1
ATOM 1369 C CA . SER A 1 172 ? -11.994 -20.718 1.843 1.00 98.19 172 SER A CA 1
ATOM 1370 C C . SER A 1 172 ? -11.210 -19.420 1.661 1.00 98.19 172 SER A C 1
ATOM 1372 O O . SER A 1 172 ? -10.776 -18.838 2.656 1.00 98.19 172 SER A O 1
ATOM 1374 N N . VAL A 1 173 ? -11.009 -18.958 0.422 1.00 98.56 173 VAL A N 1
ATOM 1375 C CA . VAL A 1 173 ? -10.276 -17.720 0.159 1.00 98.56 173 VAL A CA 1
ATOM 1376 C C . VAL A 1 173 ? -11.156 -16.528 0.511 1.00 98.56 173 VAL A C 1
ATOM 1378 O O . VAL A 1 173 ? -12.181 -16.270 -0.122 1.00 98.56 173 VAL A O 1
ATOM 1381 N N . ILE A 1 174 ? -10.713 -15.753 1.493 1.00 98.44 174 ILE A N 1
ATOM 1382 C CA . ILE A 1 174 ? -11.322 -14.470 1.825 1.00 98.44 174 ILE A CA 1
ATOM 1383 C C . ILE A 1 174 ? -10.751 -13.452 0.841 1.00 98.44 174 ILE A C 1
ATOM 1385 O O . ILE A 1 174 ? -9.541 -13.250 0.802 1.00 98.44 174 ILE A O 1
ATOM 1389 N N . TRP A 1 175 ? -11.606 -12.833 0.030 1.00 98.44 175 TRP A N 1
ATOM 1390 C CA . TRP A 1 175 ? -11.214 -11.831 -0.963 1.00 98.44 175 TRP A CA 1
ATOM 1391 C C . TRP A 1 175 ? -11.595 -10.424 -0.502 1.00 98.44 175 TRP A C 1
ATOM 1393 O O . TRP A 1 175 ? -12.650 -10.228 0.098 1.00 98.44 175 TRP A O 1
ATOM 1403 N N . SER A 1 176 ? -10.766 -9.433 -0.834 1.00 97.81 176 SER A N 1
ATOM 1404 C CA . SER A 1 176 ? -11.198 -8.036 -0.851 1.00 97.81 176 SER A CA 1
ATOM 1405 C C . SER A 1 176 ? -12.193 -7.798 -1.991 1.00 97.81 176 SER A C 1
ATOM 1407 O O . SER A 1 176 ? -12.271 -8.574 -2.952 1.00 97.81 176 SER A O 1
ATOM 1409 N N . GLU A 1 177 ? -12.903 -6.673 -1.927 1.00 97.31 177 GLU A N 1
ATOM 1410 C CA . GLU A 1 177 ? -13.699 -6.193 -3.056 1.00 97.31 177 GLU A CA 1
ATOM 1411 C C . GLU A 1 177 ? -12.822 -5.941 -4.290 1.00 97.31 177 GLU A C 1
ATOM 1413 O O . GLU A 1 177 ? -11.614 -5.699 -4.187 1.00 97.31 177 GLU A O 1
ATOM 1418 N N . TRP A 1 178 ? -13.448 -6.004 -5.465 1.00 98.25 178 TRP A N 1
ATOM 1419 C CA . TRP A 1 178 ? -12.815 -5.605 -6.717 1.00 98.25 178 TRP A CA 1
ATOM 1420 C C . TRP A 1 178 ? -12.680 -4.086 -6.791 1.00 98.25 178 TRP A C 1
ATOM 1422 O O . TRP A 1 178 ? -13.670 -3.370 -6.654 1.00 98.25 178 TRP A O 1
ATOM 1432 N N . ASP A 1 179 ? -11.484 -3.605 -7.116 1.00 98.31 179 ASP A N 1
ATOM 1433 C CA . ASP A 1 179 ? -11.240 -2.199 -7.429 1.00 98.31 179 ASP A CA 1
ATOM 1434 C C . ASP A 1 179 ? -10.844 -2.053 -8.901 1.00 98.31 179 ASP A C 1
ATOM 1436 O O . ASP A 1 179 ? -9.933 -2.730 -9.374 1.00 98.31 179 ASP A O 1
ATOM 1440 N N . GLY A 1 180 ? -11.566 -1.216 -9.645 1.00 98.12 180 GLY A N 1
ATOM 1441 C CA . GLY A 1 180 ? -11.334 -0.971 -11.069 1.00 98.12 180 GLY A CA 1
ATOM 1442 C C . GLY A 1 180 ? -10.564 0.314 -11.365 1.00 98.12 180 GLY A C 1
ATOM 1443 O O . GLY A 1 180 ? -10.279 0.578 -12.528 1.00 98.12 180 GLY A O 1
ATOM 1444 N N . ARG A 1 181 ? -10.242 1.136 -10.353 1.00 98.25 181 ARG A N 1
ATOM 1445 C CA . ARG A 1 181 ? -9.586 2.437 -10.558 1.00 98.25 181 ARG A CA 1
ATOM 1446 C C . ARG A 1 181 ? -8.287 2.271 -11.335 1.00 98.25 181 ARG A C 1
ATOM 1448 O O . ARG A 1 181 ? -7.480 1.406 -11.026 1.00 98.25 181 ARG A O 1
ATOM 1455 N N . ASP A 1 182 ? -8.097 3.101 -12.345 1.00 98.25 182 ASP A N 1
ATOM 1456 C CA . ASP A 1 182 ? -7.068 2.969 -13.376 1.00 98.25 182 ASP A CA 1
ATOM 1457 C C . ASP A 1 182 ? -6.173 4.206 -13.340 1.00 98.25 182 ASP A C 1
ATOM 1459 O O . ASP A 1 182 ? -6.660 5.284 -12.995 1.00 98.25 182 ASP A O 1
ATOM 1463 N N . ASN A 1 183 ? -4.891 4.051 -13.681 1.00 97.00 183 ASN A N 1
ATOM 1464 C CA . ASN A 1 183 ? -3.885 5.115 -13.610 1.00 97.00 183 ASN A CA 1
ATOM 1465 C C . ASN A 1 183 ? -3.745 5.744 -12.201 1.00 97.00 183 ASN A C 1
ATOM 1467 O O . ASN A 1 183 ? -3.523 6.943 -12.047 1.00 97.00 183 ASN A O 1
ATOM 1471 N N . GLU A 1 184 ? -3.898 4.924 -11.158 1.00 95.00 184 GLU A N 1
ATOM 1472 C CA . GLU A 1 184 ? -3.737 5.304 -9.751 1.00 95.00 184 GLU A CA 1
ATOM 1473 C C . GLU A 1 184 ? -3.115 4.131 -8.981 1.00 95.00 184 GLU A C 1
ATOM 1475 O O . GLU A 1 184 ? -3.524 2.978 -9.159 1.00 95.00 184 GLU A O 1
ATOM 1480 N N . TRP A 1 185 ? -2.135 4.415 -8.119 1.00 95.88 185 TRP A N 1
ATOM 1481 C CA . TRP A 1 185 ? -1.624 3.431 -7.168 1.00 95.88 185 TRP A CA 1
ATOM 1482 C C . TRP A 1 185 ? -2.681 3.128 -6.115 1.00 95.88 185 TRP A C 1
ATOM 1484 O O . TRP A 1 185 ? -3.007 3.960 -5.270 1.00 95.88 185 TRP A O 1
ATOM 1494 N N . LEU A 1 186 ? -3.191 1.905 -6.150 1.00 96.19 186 LEU A N 1
ATOM 1495 C CA . LEU A 1 186 ? -4.154 1.413 -5.185 1.00 96.19 186 LEU A CA 1
ATOM 1496 C C . LEU A 1 186 ? -3.456 0.701 -4.044 1.00 96.19 186 LEU A C 1
ATOM 1498 O O . LEU A 1 186 ? -2.401 0.094 -4.213 1.00 96.19 186 LEU A O 1
ATOM 1502 N N . SER A 1 187 ? -4.117 0.734 -2.896 1.00 95.88 187 SER A N 1
ATOM 1503 C CA . SER A 1 187 ? -3.655 0.120 -1.663 1.00 95.88 187 SER A CA 1
ATOM 1504 C C . SER A 1 187 ? -4.677 -0.873 -1.118 1.00 95.88 187 SER A C 1
ATOM 1506 O O . SER A 1 187 ? -5.345 -0.579 -0.123 1.00 95.88 187 SER A O 1
ATOM 1508 N N . PRO A 1 188 ? -4.869 -2.026 -1.781 1.00 96.56 188 PRO A N 1
ATOM 1509 C CA . PRO A 1 188 ? -5.747 -3.053 -1.249 1.00 96.56 188 PRO A CA 1
ATOM 1510 C C . PRO A 1 188 ? -5.191 -3.561 0.085 1.00 96.56 188 PRO A C 1
ATOM 1512 O O . PRO A 1 188 ? -3.987 -3.781 0.222 1.00 96.56 188 PRO A O 1
ATOM 1515 N N . THR A 1 189 ? -6.073 -3.754 1.064 1.00 96.56 189 THR A N 1
ATOM 1516 C CA . THR A 1 189 ? -5.736 -4.342 2.364 1.00 96.56 189 THR A CA 1
ATOM 1517 C C . THR A 1 189 ? -6.832 -5.304 2.814 1.00 96.56 189 THR A C 1
ATOM 1519 O O . THR A 1 189 ? -8.013 -5.119 2.509 1.00 96.56 189 THR A O 1
ATOM 1522 N N . LEU A 1 190 ? -6.439 -6.367 3.513 1.00 97.12 190 LEU A N 1
ATOM 1523 C CA . LEU A 1 190 ? -7.326 -7.427 3.972 1.00 97.12 190 LEU A CA 1
ATOM 1524 C C . LEU A 1 190 ? -6.771 -8.049 5.253 1.00 97.12 190 LEU A C 1
ATOM 1526 O O . LEU A 1 190 ? -5.656 -8.561 5.256 1.00 97.12 190 LEU A O 1
ATOM 1530 N N . ALA A 1 191 ? -7.561 -8.046 6.324 1.00 97.81 191 ALA A N 1
ATOM 1531 C CA . ALA A 1 191 ? -7.208 -8.705 7.576 1.00 97.81 191 ALA A CA 1
ATOM 1532 C C . ALA A 1 191 ? -7.945 -10.039 7.732 1.00 97.81 191 ALA A C 1
ATOM 1534 O O . ALA A 1 191 ? -9.131 -10.133 7.411 1.00 97.81 191 ALA A O 1
ATOM 1535 N N . VAL A 1 192 ? -7.253 -11.056 8.246 1.00 98.00 192 VAL A N 1
ATOM 1536 C CA . VAL A 1 192 ? -7.791 -12.401 8.486 1.00 98.00 192 VAL A CA 1
ATOM 1537 C C . VAL A 1 192 ? -7.243 -12.993 9.781 1.00 98.00 192 VAL A C 1
ATOM 1539 O O . VAL A 1 192 ? -6.109 -12.722 10.163 1.00 98.00 192 VAL A O 1
ATOM 1542 N N . THR A 1 193 ? -8.014 -13.868 10.419 1.00 98.06 193 THR A N 1
ATOM 1543 C CA . THR A 1 193 ? -7.510 -14.737 11.490 1.00 98.06 193 THR A CA 1
ATOM 1544 C C . THR A 1 193 ? -6.981 -16.028 10.871 1.00 98.06 193 THR A C 1
ATOM 1546 O O . THR A 1 193 ? -7.720 -16.727 10.174 1.00 98.06 193 THR A O 1
ATOM 1549 N N . ALA A 1 194 ? -5.716 -16.366 11.120 1.00 97.88 194 ALA A N 1
ATOM 1550 C CA . ALA A 1 194 ? -5.129 -17.615 10.644 1.00 97.88 194 ALA A CA 1
ATOM 1551 C C . ALA A 1 194 ? -5.862 -18.831 11.241 1.00 97.88 194 ALA A C 1
ATOM 1553 O O . ALA A 1 194 ? -6.106 -18.899 12.444 1.00 97.88 194 ALA A O 1
ATOM 1554 N N . GLN A 1 195 ? -6.192 -19.817 10.408 1.00 98.19 195 GLN A N 1
ATOM 1555 C CA . GLN A 1 195 ? -6.913 -21.039 10.800 1.00 98.19 195 GLN A CA 1
ATOM 1556 C C . GLN A 1 195 ? -5.997 -22.269 10.888 1.00 98.19 195 GLN A C 1
ATOM 1558 O O . GLN A 1 195 ? -6.413 -23.325 11.362 1.00 98.19 195 GLN A O 1
ATOM 1563 N N . ALA A 1 196 ? -4.756 -22.141 10.423 1.00 97.69 196 ALA A N 1
ATOM 1564 C CA . ALA A 1 196 ? -3.731 -23.173 10.463 1.00 97.69 196 ALA A CA 1
ATOM 1565 C C . ALA A 1 196 ? -2.358 -22.550 10.764 1.00 97.69 196 ALA A C 1
ATOM 1567 O O . ALA A 1 196 ? -2.241 -21.349 10.986 1.00 97.69 196 ALA A O 1
ATOM 1568 N N . SER A 1 197 ? -1.296 -23.360 10.739 1.00 97.06 197 SER A N 1
ATOM 1569 C CA . SER A 1 197 ? 0.096 -22.886 10.833 1.00 97.06 197 SER A CA 1
ATOM 1570 C C . SER A 1 197 ? 0.646 -22.307 9.519 1.00 97.06 197 SER A C 1
ATOM 1572 O O . SER A 1 197 ? 1.839 -22.021 9.397 1.00 97.06 197 SER A O 1
ATOM 1574 N N . ARG A 1 198 ? -0.212 -22.167 8.506 1.00 97.75 198 ARG A N 1
ATOM 1575 C CA . ARG A 1 198 ? 0.105 -21.602 7.196 1.00 97.75 198 ARG A CA 1
ATOM 1576 C C . ARG A 1 198 ? -1.076 -20.795 6.668 1.00 97.75 198 ARG A C 1
ATOM 1578 O O . ARG A 1 198 ? -2.222 -21.136 6.949 1.00 97.75 198 ARG A O 1
ATOM 1585 N N . ALA A 1 199 ? -0.773 -19.784 5.870 1.00 98.12 199 ALA A N 1
ATOM 1586 C CA . ALA A 1 199 ? -1.743 -19.027 5.091 1.00 98.12 199 ALA A CA 1
ATOM 1587 C C . ALA A 1 199 ? -1.225 -18.882 3.657 1.00 98.12 199 ALA A C 1
ATOM 1589 O O . ALA A 1 199 ? -0.011 -18.880 3.435 1.00 98.12 199 ALA A O 1
ATOM 1590 N N . THR A 1 200 ? -2.130 -18.762 2.689 1.00 98.56 200 THR A N 1
ATOM 1591 C CA . THR A 1 200 ? -1.764 -18.513 1.290 1.00 98.56 200 THR A CA 1
ATOM 1592 C C . THR A 1 200 ? -2.320 -17.169 0.856 1.00 98.56 200 THR A C 1
ATOM 1594 O O . THR A 1 200 ? -3.515 -16.915 0.966 1.00 98.56 200 THR A O 1
ATOM 1597 N N . LEU A 1 201 ? -1.427 -16.303 0.396 1.00 98.44 201 LEU A N 1
ATOM 1598 C CA . LEU A 1 201 ? -1.694 -14.950 -0.071 1.00 98.44 201 LEU A CA 1
ATOM 1599 C C . LEU A 1 201 ? -1.969 -14.989 -1.570 1.00 98.44 201 LEU A C 1
ATOM 1601 O O . LEU A 1 201 ? -1.306 -15.741 -2.286 1.00 98.44 201 LEU A O 1
ATOM 1605 N N . PHE A 1 202 ? -2.895 -14.162 -2.046 1.00 98.56 202 PHE A N 1
ATOM 1606 C CA . PHE A 1 202 ? -3.261 -14.074 -3.455 1.00 98.56 202 PHE A CA 1
ATOM 1607 C C . PHE A 1 202 ? -3.392 -12.625 -3.923 1.00 98.56 202 PHE A C 1
ATOM 1609 O O . PHE A 1 202 ? -4.075 -11.825 -3.289 1.00 98.56 202 PHE A O 1
ATOM 1616 N N . ILE A 1 203 ? -2.825 -12.305 -5.084 1.00 98.56 203 ILE A N 1
ATOM 1617 C CA . ILE A 1 203 ? -3.046 -11.038 -5.795 1.00 98.56 203 ILE A CA 1
ATOM 1618 C C . ILE A 1 203 ? -3.716 -11.384 -7.119 1.00 98.56 203 ILE A C 1
ATOM 1620 O O . ILE A 1 203 ? -3.124 -12.097 -7.926 1.00 98.56 203 ILE A O 1
ATOM 1624 N N . HIS A 1 204 ? -4.944 -10.915 -7.341 1.00 98.62 204 HIS A N 1
ATOM 1625 C CA . HIS A 1 204 ? -5.721 -11.226 -8.540 1.00 98.62 204 HIS A CA 1
ATOM 1626 C C . HIS A 1 204 ? -5.957 -9.959 -9.357 1.00 98.62 204 HIS A C 1
ATOM 1628 O O . HIS A 1 204 ? -6.518 -8.982 -8.855 1.00 98.62 204 HIS A O 1
ATOM 1634 N N . VAL A 1 205 ? -5.564 -10.006 -10.629 1.00 98.62 205 VAL A N 1
ATOM 1635 C CA . VAL A 1 205 ? -5.865 -8.972 -11.620 1.00 98.62 205 VAL A CA 1
ATOM 1636 C C . VAL A 1 205 ? -6.674 -9.575 -12.766 1.00 98.62 205 VAL A C 1
ATOM 1638 O O . VAL A 1 205 ? -6.344 -10.644 -13.284 1.00 98.62 205 VAL A O 1
ATOM 1641 N N . GLU A 1 206 ? -7.731 -8.876 -13.168 1.00 98.56 206 GLU A N 1
ATOM 1642 C CA . GLU A 1 206 ? -8.630 -9.267 -14.251 1.00 98.56 206 GLU A CA 1
ATOM 1643 C C . GLU A 1 206 ? -8.841 -8.091 -15.208 1.00 98.56 206 GLU A C 1
ATOM 1645 O O . GLU A 1 206 ? -9.374 -7.051 -14.830 1.00 98.56 206 GLU A O 1
ATOM 1650 N N . ASN A 1 207 ? -8.468 -8.268 -16.472 1.00 98.38 207 ASN A N 1
ATOM 1651 C CA . ASN A 1 207 ? -8.822 -7.359 -17.549 1.00 98.38 207 ASN A CA 1
ATOM 1652 C C . ASN A 1 207 ? -10.052 -7.883 -18.298 1.00 98.38 207 ASN A C 1
ATOM 1654 O O . ASN A 1 207 ? -9.979 -8.886 -19.012 1.00 98.38 207 ASN A O 1
ATOM 1658 N N . ARG A 1 208 ? -11.164 -7.158 -18.169 1.00 97.69 208 ARG A N 1
ATOM 1659 C CA . ARG A 1 208 ? -12.443 -7.405 -18.854 1.00 97.69 208 ARG A CA 1
ATOM 1660 C C . ARG A 1 208 ? -12.584 -6.610 -20.153 1.00 97.69 208 ARG A C 1
ATOM 1662 O O . ARG A 1 208 ? -13.583 -6.743 -20.859 1.00 97.69 208 ARG A O 1
ATOM 1669 N N . GLY A 1 209 ? -11.617 -5.746 -20.454 1.00 96.38 209 GLY A N 1
ATOM 1670 C CA . GLY A 1 209 ? -11.573 -4.977 -21.687 1.00 96.38 209 GLY A CA 1
ATOM 1671 C C . GLY A 1 209 ? -11.296 -5.851 -22.909 1.00 96.38 209 GLY A C 1
ATOM 1672 O O . GLY A 1 209 ? -10.684 -6.911 -22.821 1.00 96.38 209 GLY A O 1
ATOM 1673 N N . SER A 1 210 ? -11.755 -5.397 -24.076 1.00 96.50 210 SER A N 1
ATOM 1674 C CA . SER A 1 210 ? -11.471 -6.046 -25.358 1.00 96.50 210 SER A CA 1
ATOM 1675 C C . SER A 1 210 ? -9.992 -5.927 -25.747 1.00 96.50 210 SER A C 1
ATOM 1677 O O . SER A 1 210 ? -9.205 -5.262 -25.081 1.00 96.50 210 SER A O 1
ATOM 1679 N N . ASN A 1 211 ? -9.610 -6.528 -26.877 1.00 97.06 211 ASN A N 1
ATOM 1680 C CA . ASN A 1 211 ? -8.290 -6.285 -27.454 1.00 97.06 211 ASN A CA 1
ATOM 1681 C C . ASN A 1 211 ? -8.075 -4.775 -27.688 1.00 97.06 211 ASN A C 1
ATOM 1683 O O . ASN A 1 211 ? -8.923 -4.132 -28.312 1.00 97.06 211 ASN A O 1
ATOM 1687 N N . VAL A 1 212 ? -6.960 -4.228 -27.200 1.00 96.62 212 VAL A N 1
ATOM 1688 C CA . VAL A 1 212 ? -6.611 -2.806 -27.363 1.00 96.62 212 VAL A CA 1
ATOM 1689 C C . VAL A 1 212 ? -5.936 -2.489 -28.697 1.00 96.62 212 VAL A C 1
ATOM 1691 O O . VAL A 1 212 ? -5.817 -1.323 -29.057 1.00 96.62 212 VAL A O 1
ATOM 1694 N N . GLY A 1 213 ? -5.562 -3.506 -29.473 1.00 95.62 213 GLY A N 1
ATOM 1695 C CA . GLY A 1 213 ? -4.902 -3.368 -30.767 1.00 95.62 213 GLY A CA 1
ATOM 1696 C C . GLY A 1 213 ? -3.379 -3.297 -30.655 1.00 95.62 213 GLY A C 1
ATOM 1697 O O . GLY A 1 213 ? -2.813 -3.128 -29.582 1.00 95.62 213 GLY A O 1
ATOM 1698 N N . VAL A 1 214 ? -2.698 -3.421 -31.797 1.00 93.00 214 VAL A N 1
ATOM 1699 C CA . VAL A 1 214 ? -1.232 -3.593 -31.848 1.00 93.00 214 VAL A CA 1
ATOM 1700 C C . VAL A 1 214 ? -0.426 -2.374 -31.392 1.00 93.00 214 VAL A C 1
ATOM 1702 O O . VAL A 1 214 ? 0.770 -2.496 -31.157 1.00 93.00 214 VAL A O 1
ATOM 1705 N N . GLN A 1 215 ? -1.067 -1.209 -31.304 1.00 93.06 215 GLN A N 1
ATOM 1706 C CA . GLN A 1 215 ? -0.436 0.051 -30.904 1.00 93.06 215 GLN A CA 1
ATOM 1707 C C . GLN A 1 215 ? -0.433 0.262 -29.387 1.00 93.06 215 GLN A C 1
ATOM 1709 O O . GLN A 1 215 ? 0.267 1.147 -28.906 1.00 93.06 215 GLN A O 1
ATOM 1714 N N . TYR A 1 216 ? -1.205 -0.531 -28.642 1.00 95.38 216 TYR A N 1
ATOM 1715 C CA . TYR A 1 216 ? -1.439 -0.326 -27.218 1.00 95.38 216 TYR A CA 1
ATOM 1716 C C . TYR A 1 216 ? -1.141 -1.596 -26.429 1.00 95.38 216 TYR A C 1
ATOM 1718 O O . TYR A 1 216 ? -1.196 -2.706 -26.956 1.00 95.38 216 TYR A O 1
ATOM 1726 N N . LEU A 1 217 ? -0.861 -1.428 -25.141 1.00 96.50 217 LEU A N 1
ATOM 1727 C CA . LEU A 1 217 ? -0.732 -2.516 -24.182 1.00 96.50 217 LEU A CA 1
ATOM 1728 C C . LEU A 1 217 ? -1.501 -2.162 -22.928 1.00 96.50 217 LEU A C 1
ATOM 1730 O O . LEU A 1 217 ? -1.340 -1.068 -22.414 1.00 96.50 217 LEU A O 1
ATOM 1734 N N . ASN A 1 218 ? -2.279 -3.098 -22.406 1.00 97.88 218 ASN A N 1
ATOM 1735 C CA . ASN A 1 218 ? -2.715 -3.018 -21.021 1.00 97.88 218 ASN A CA 1
ATOM 1736 C C . ASN A 1 218 ? -1.521 -3.382 -20.157 1.00 97.88 218 ASN A C 1
ATOM 1738 O O . ASN A 1 218 ? -0.922 -4.435 -20.383 1.00 97.88 218 ASN A O 1
ATOM 1742 N N . THR A 1 219 ? -1.173 -2.525 -19.207 1.00 98.19 219 THR A N 1
ATOM 1743 C CA . THR A 1 219 ? -0.024 -2.740 -18.327 1.00 98.19 219 THR A CA 1
ATOM 1744 C C . THR A 1 219 ? -0.433 -2.602 -16.870 1.00 98.19 219 THR A C 1
ATOM 1746 O O . THR A 1 219 ? -1.457 -2.000 -16.545 1.00 98.19 219 THR A O 1
ATOM 1749 N N . GLY A 1 220 ? 0.364 -3.163 -15.974 1.00 98.19 220 GLY A N 1
ATOM 1750 C CA . GLY A 1 220 ? 0.243 -2.899 -14.551 1.00 98.19 220 GLY A CA 1
ATOM 1751 C C . GLY A 1 220 ? 1.489 -3.314 -13.795 1.00 98.19 220 GLY A C 1
ATOM 1752 O O . GLY A 1 220 ? 2.353 -4.003 -14.339 1.00 98.19 220 GLY A O 1
ATOM 1753 N N . TYR A 1 221 ? 1.569 -2.844 -12.555 1.00 98.44 221 TYR A N 1
ATOM 1754 C CA . TYR A 1 221 ? 2.713 -3.039 -11.673 1.00 98.44 221 TYR A CA 1
ATOM 1755 C C . TYR A 1 221 ? 2.213 -3.449 -10.285 1.00 98.44 221 TYR A C 1
ATOM 1757 O O . TYR A 1 221 ? 1.224 -2.894 -9.795 1.00 98.44 221 TYR A O 1
ATOM 1765 N N . LEU A 1 222 ? 2.868 -4.448 -9.693 1.00 98.00 222 LEU A N 1
ATOM 1766 C CA . LEU A 1 222 ? 2.661 -4.929 -8.325 1.00 98.00 222 LEU A CA 1
ATOM 1767 C C . LEU A 1 222 ? 3.916 -4.613 -7.512 1.00 98.00 222 LEU A C 1
ATOM 1769 O O . LEU A 1 222 ? 5.017 -4.901 -7.982 1.00 98.00 222 LEU A O 1
ATOM 1773 N N . ASP A 1 223 ? 3.743 -4.045 -6.324 1.00 96.50 223 ASP A N 1
ATOM 1774 C CA . ASP A 1 223 ? 4.851 -3.566 -5.496 1.00 96.50 223 ASP A CA 1
ATOM 1775 C C . ASP A 1 223 ? 4.471 -3.539 -4.002 1.00 96.50 223 ASP A C 1
ATOM 1777 O O . ASP A 1 223 ? 3.281 -3.524 -3.669 1.00 96.50 223 ASP A O 1
ATOM 1781 N N . SER A 1 224 ? 5.464 -3.519 -3.111 1.00 93.69 224 SER A N 1
ATOM 1782 C CA . SER A 1 224 ? 5.334 -3.244 -1.673 1.00 93.69 224 SER A CA 1
ATOM 1783 C C . SER A 1 224 ? 4.246 -4.081 -0.979 1.00 93.69 224 SER A C 1
ATOM 1785 O O . SER A 1 224 ? 3.403 -3.591 -0.227 1.00 93.69 224 SER A O 1
ATOM 1787 N N . PHE A 1 225 ? 4.185 -5.380 -1.284 1.00 95.19 225 PHE A N 1
ATOM 1788 C CA . PHE A 1 225 ? 3.274 -6.304 -0.616 1.00 95.19 225 PHE A CA 1
ATOM 1789 C C . PHE A 1 225 ? 3.839 -6.784 0.721 1.00 95.19 225 PHE A C 1
ATOM 1791 O O . PHE A 1 225 ? 4.992 -7.199 0.844 1.00 95.19 225 PHE A O 1
ATOM 1798 N N . HIS A 1 226 ? 2.981 -6.783 1.735 1.00 93.81 226 HIS A N 1
ATOM 1799 C CA . HIS A 1 226 ? 3.326 -7.165 3.094 1.00 93.81 226 HIS A CA 1
ATOM 1800 C C . HIS A 1 226 ? 2.236 -8.033 3.703 1.00 93.81 226 HIS A C 1
ATOM 1802 O O . HIS A 1 226 ? 1.041 -7.782 3.524 1.00 93.81 226 HIS A O 1
ATOM 1808 N N . PHE A 1 227 ? 2.659 -9.044 4.456 1.00 95.81 227 PHE A N 1
ATOM 1809 C CA . PHE A 1 227 ? 1.785 -9.851 5.289 1.00 95.81 227 PHE A CA 1
ATOM 1810 C C . PHE A 1 227 ? 2.302 -9.886 6.718 1.00 95.81 227 PHE A C 1
ATOM 1812 O O . PHE A 1 227 ? 3.338 -10.477 7.014 1.00 95.81 227 PHE A O 1
ATOM 1819 N N . GLU A 1 228 ? 1.585 -9.220 7.608 1.00 94.50 228 GLU A N 1
ATOM 1820 C CA . GLU A 1 228 ? 2.077 -8.872 8.938 1.00 94.50 228 GLU A CA 1
ATOM 1821 C C . GLU A 1 228 ? 1.018 -9.164 9.991 1.00 94.50 228 GLU A C 1
ATOM 1823 O O . GLU A 1 228 ? -0.155 -9.353 9.675 1.00 94.50 228 GLU A O 1
ATOM 1828 N N . ARG A 1 229 ? 1.413 -9.213 11.266 1.00 94.88 229 ARG A N 1
ATOM 1829 C CA . ARG A 1 229 ? 0.430 -9.285 12.353 1.00 94.88 229 ARG A CA 1
ATOM 1830 C C . ARG A 1 229 ? -0.431 -8.024 12.340 1.00 94.88 229 ARG A C 1
ATOM 1832 O O . ARG A 1 229 ? 0.092 -6.918 12.192 1.00 94.88 229 ARG A O 1
ATOM 1839 N N . ALA A 1 230 ? -1.733 -8.198 12.513 1.00 95.69 230 ALA A N 1
ATOM 1840 C CA . ALA A 1 230 ? -2.685 -7.099 12.557 1.00 95.69 230 ALA A CA 1
ATOM 1841 C C . ALA A 1 230 ? -2.866 -6.576 13.995 1.00 95.69 230 ALA A C 1
ATOM 1843 O O . ALA A 1 230 ? -2.594 -7.309 14.952 1.00 95.69 230 ALA A O 1
ATOM 1844 N N . PRO A 1 231 ? -3.366 -5.341 14.189 1.00 93.56 231 PRO A N 1
ATOM 1845 C CA . PRO A 1 231 ? -3.787 -4.884 15.509 1.00 93.56 231 PRO A CA 1
ATOM 1846 C C . PRO A 1 231 ? -4.848 -5.821 16.083 1.00 93.56 231 PRO A C 1
ATOM 1848 O O . PRO A 1 231 ? -5.756 -6.237 15.370 1.00 93.56 231 PRO A O 1
ATOM 1851 N N . ILE A 1 232 ? -4.788 -6.101 17.381 1.00 93.19 232 ILE A N 1
ATOM 1852 C CA . ILE A 1 232 ? -5.835 -6.862 18.069 1.00 93.19 232 ILE A CA 1
ATOM 1853 C C . ILE A 1 232 ? -6.809 -5.869 18.681 1.00 93.19 232 ILE A C 1
ATOM 1855 O O . ILE A 1 232 ? -6.415 -5.046 19.507 1.00 93.19 232 ILE A O 1
ATOM 1859 N N . VAL A 1 233 ? -8.081 -5.957 18.304 1.00 92.88 233 VAL A N 1
ATOM 1860 C CA . VAL A 1 233 ? -9.149 -5.146 18.893 1.00 92.88 233 VAL A CA 1
ATOM 1861 C C . VAL A 1 233 ? -9.871 -5.951 19.967 1.00 92.88 233 VAL A C 1
ATOM 1863 O O . VAL A 1 233 ? -10.172 -7.129 19.793 1.00 92.88 233 VAL A O 1
ATOM 1866 N N . THR A 1 234 ? -10.196 -5.310 21.085 1.00 91.69 234 THR A N 1
ATOM 1867 C CA . THR A 1 234 ? -11.167 -5.843 22.045 1.00 91.69 234 THR A CA 1
ATOM 1868 C C . THR A 1 234 ? -12.376 -4.924 22.081 1.00 91.69 234 THR A C 1
ATOM 1870 O O . THR A 1 234 ? -12.220 -3.708 22.066 1.00 91.69 234 THR A O 1
ATOM 1873 N N . LEU A 1 235 ? -13.578 -5.503 22.085 1.00 92.38 235 LEU A N 1
ATOM 1874 C CA . LEU A 1 235 ? -14.848 -4.781 22.136 1.00 92.38 235 LEU A CA 1
ATOM 1875 C C . LEU A 1 235 ? -15.650 -5.287 23.337 1.00 92.38 235 LEU A C 1
ATOM 1877 O O . LEU A 1 235 ? -16.076 -6.448 23.354 1.00 92.38 235 LEU A O 1
ATOM 1881 N N . ASP A 1 236 ? -15.822 -4.417 24.329 1.00 89.44 236 ASP A N 1
ATOM 1882 C CA . ASP A 1 236 ? -16.551 -4.683 25.563 1.00 89.44 236 ASP A CA 1
ATOM 1883 C C . ASP A 1 236 ? -17.944 -4.045 25.501 1.00 89.44 236 ASP A C 1
ATOM 1885 O O . ASP A 1 236 ? -18.115 -2.827 25.400 1.00 89.44 236 ASP A O 1
ATOM 1889 N N . THR A 1 237 ? -18.955 -4.909 25.505 1.00 87.62 237 THR A N 1
ATOM 1890 C CA . THR A 1 237 ? -20.367 -4.552 25.359 1.00 87.62 237 THR A CA 1
ATOM 1891 C C . THR A 1 237 ? -21.203 -5.473 26.244 1.00 87.62 237 THR A C 1
ATOM 1893 O O . THR A 1 237 ? -20.982 -6.690 26.212 1.00 87.62 237 THR A O 1
ATOM 1896 N N . PRO A 1 238 ? -22.232 -4.977 26.949 1.00 86.88 238 PRO A N 1
ATOM 1897 C CA . PRO A 1 238 ? -23.191 -5.865 27.588 1.00 86.88 238 PRO A CA 1
ATOM 1898 C C . PRO A 1 238 ? -24.020 -6.605 26.526 1.00 86.88 238 PRO A C 1
ATOM 1900 O O . PRO A 1 238 ? -24.392 -6.039 25.501 1.00 86.88 238 PRO A O 1
ATOM 1903 N N . THR A 1 239 ? -24.365 -7.870 26.780 1.00 87.31 239 THR A N 1
ATOM 1904 C CA . THR A 1 239 ? -25.233 -8.651 25.873 1.00 87.31 239 THR A CA 1
ATOM 1905 C C . THR A 1 239 ? -26.683 -8.152 25.875 1.00 87.31 239 THR A C 1
ATOM 1907 O O . THR A 1 239 ? -27.401 -8.303 24.886 1.00 87.31 239 THR A O 1
ATOM 1910 N N . HIS A 1 240 ? -27.105 -7.529 26.979 1.00 85.50 240 HIS A N 1
ATOM 1911 C CA . HIS A 1 240 ? -28.427 -6.940 27.167 1.00 85.50 240 HIS A CA 1
ATOM 1912 C C . HIS A 1 240 ? -28.280 -5.519 27.704 1.00 85.50 240 HIS A C 1
ATOM 1914 O O . HIS A 1 240 ? -27.618 -5.305 28.720 1.00 85.50 240 HIS A O 1
ATOM 1920 N N . ALA A 1 241 ? -28.919 -4.558 27.041 1.00 83.19 241 ALA A N 1
ATOM 1921 C CA . ALA A 1 241 ? -28.946 -3.172 27.485 1.00 83.19 241 ALA A CA 1
ATOM 1922 C C . ALA A 1 241 ? -30.283 -2.882 28.192 1.00 83.19 241 ALA A C 1
ATOM 1924 O O . ALA A 1 241 ? -31.337 -3.023 27.556 1.00 83.19 241 ALA A O 1
ATOM 1925 N N . PRO A 1 242 ? -30.283 -2.501 29.487 1.00 74.88 242 PRO A N 1
ATOM 1926 C CA . PRO A 1 242 ? -31.483 -1.983 30.130 1.00 74.88 242 PRO A CA 1
ATOM 1927 C C . PRO A 1 242 ? -31.870 -0.617 29.527 1.00 74.88 242 PRO A C 1
ATOM 1929 O O . PRO A 1 242 ? -31.049 0.017 28.859 1.00 74.88 242 PRO A O 1
ATOM 1932 N N . PRO A 1 243 ? -33.100 -0.135 29.775 1.00 65.56 243 PRO A N 1
ATOM 1933 C CA . PRO A 1 243 ? -33.516 1.211 29.381 1.00 65.56 243 PRO A CA 1
ATOM 1934 C C . PRO A 1 243 ? -32.545 2.276 29.923 1.00 65.56 243 PRO A C 1
ATOM 1936 O O . PRO A 1 243 ? -32.289 2.310 31.128 1.00 65.56 243 PRO A O 1
ATOM 1939 N N . GLY A 1 244 ? -31.995 3.134 29.052 1.00 70.62 244 GLY A N 1
ATOM 1940 C CA . GLY A 1 244 ? -31.078 4.220 29.434 1.00 70.62 244 GLY A CA 1
ATOM 1941 C C . GLY A 1 244 ? -29.756 4.263 28.653 1.00 70.62 244 GLY A C 1
ATOM 1942 O O . GLY A 1 244 ? -29.703 3.976 27.462 1.00 70.62 244 GLY A O 1
ATOM 1943 N N . THR A 1 245 ? -28.673 4.685 29.311 1.00 68.00 245 THR A N 1
ATOM 1944 C CA . THR A 1 245 ? -27.335 4.821 28.702 1.00 68.00 245 THR A CA 1
ATOM 1945 C C . THR A 1 245 ? -26.649 3.461 28.558 1.00 68.00 245 THR A C 1
ATOM 1947 O O . THR A 1 245 ? -26.489 2.737 29.541 1.00 68.00 245 THR A O 1
ATOM 1950 N N . LEU A 1 246 ? -26.185 3.151 27.348 1.00 73.81 246 LEU A N 1
ATOM 1951 C CA . LEU A 1 246 ? -25.370 1.988 27.024 1.00 73.81 246 LEU A CA 1
ATOM 1952 C C . LEU A 1 246 ? -23.898 2.409 26.933 1.00 73.81 246 LEU A C 1
ATOM 1954 O O . LEU A 1 246 ? -23.506 3.173 26.057 1.00 73.81 246 LEU A O 1
ATOM 1958 N N . TRP A 1 247 ? -23.062 1.886 27.819 1.00 74.06 247 TRP A N 1
ATOM 1959 C CA . TRP A 1 247 ? -21.618 2.093 27.733 1.00 74.06 247 TRP A CA 1
ATOM 1960 C C . TRP A 1 247 ? -21.006 0.979 26.899 1.00 74.06 247 TRP A C 1
ATOM 1962 O O . TRP A 1 247 ? -21.262 -0.198 27.153 1.00 74.06 247 TRP A O 1
ATOM 1972 N N . VAL A 1 248 ? -20.215 1.362 25.904 1.00 82.06 248 VAL A N 1
ATOM 1973 C CA . VAL A 1 248 ? -19.415 0.435 25.113 1.00 82.06 248 VAL A CA 1
ATOM 1974 C C . VAL A 1 248 ? -17.995 0.951 25.095 1.00 82.06 248 VAL A C 1
ATOM 1976 O O . VAL A 1 248 ? -17.765 2.133 24.886 1.00 82.06 248 VAL A O 1
ATOM 1979 N N . SER A 1 249 ? -17.024 0.084 25.297 1.00 84.81 249 SER A N 1
ATOM 1980 C CA . SER A 1 249 ? -15.621 0.456 25.177 1.00 84.81 249 SER A CA 1
ATOM 1981 C C . SER A 1 249 ? -14.923 -0.510 24.245 1.00 84.81 249 SER A C 1
ATOM 1983 O O . SER A 1 249 ? -15.352 -1.643 24.030 1.00 84.81 249 SER A O 1
ATOM 1985 N N . TRP A 1 250 ? -13.845 -0.037 23.644 1.00 88.69 250 TRP A N 1
ATOM 1986 C CA . TRP A 1 250 ? -12.979 -0.881 22.850 1.00 88.69 250 TRP A CA 1
ATOM 1987 C C . TRP A 1 250 ? -11.541 -0.422 23.032 1.00 88.69 250 TRP A C 1
ATOM 1989 O O . TRP A 1 250 ? -11.285 0.751 23.300 1.00 88.69 250 TRP A O 1
ATOM 1999 N N . SER A 1 251 ? -10.603 -1.346 22.889 1.00 87.88 251 SER A N 1
ATOM 2000 C CA . SER A 1 251 ? -9.176 -1.033 22.862 1.00 87.88 251 SER A CA 1
ATOM 2001 C C . SER A 1 251 ? -8.508 -1.724 21.683 1.00 87.88 251 SER A C 1
ATOM 2003 O O . SER A 1 251 ? -9.058 -2.670 21.116 1.00 87.88 251 SER A O 1
ATOM 2005 N N . ALA A 1 252 ? -7.327 -1.237 21.309 1.00 89.06 252 ALA A N 1
ATOM 2006 C CA . ALA A 1 252 ? -6.490 -1.864 20.301 1.00 89.06 252 ALA A CA 1
ATOM 2007 C C . ALA A 1 252 ? -5.076 -2.063 20.842 1.00 89.06 252 ALA A C 1
ATOM 2009 O O . ALA A 1 252 ? -4.462 -1.135 21.374 1.00 89.06 252 ALA A O 1
ATOM 2010 N N . THR A 1 253 ? -4.551 -3.268 20.665 1.00 90.00 253 THR A N 1
ATOM 2011 C CA . THR A 1 253 ? -3.170 -3.625 20.973 1.00 90.00 253 THR A CA 1
ATOM 2012 C C . THR A 1 253 ? -2.416 -3.799 19.665 1.00 90.00 253 THR A C 1
ATOM 2014 O O . THR A 1 253 ? -2.790 -4.616 18.826 1.00 90.00 253 THR A O 1
ATOM 2017 N N . LEU A 1 254 ? -1.355 -3.014 19.484 1.00 90.12 254 LEU A N 1
ATOM 2018 C CA . LEU A 1 254 ? -0.466 -3.152 18.334 1.00 90.12 254 LEU A CA 1
ATOM 2019 C C . LEU A 1 254 ? 0.470 -4.350 18.556 1.00 90.12 254 LEU A C 1
ATOM 2021 O O . LEU A 1 254 ? 0.938 -4.523 19.685 1.00 90.12 254 LEU A O 1
ATOM 2025 N N . PRO A 1 255 ? 0.789 -5.142 17.517 1.00 88.62 255 PRO A N 1
ATOM 2026 C CA . PRO A 1 255 ? 1.686 -6.293 17.645 1.00 88.62 255 PRO A CA 1
ATOM 2027 C C . PRO A 1 255 ? 3.073 -5.917 18.168 1.00 88.62 255 PRO A C 1
ATOM 2029 O O . PRO A 1 255 ? 3.660 -6.652 18.955 1.00 88.62 255 PRO A O 1
ATOM 2032 N N . ASP A 1 256 ? 3.573 -4.758 17.738 1.00 87.00 256 ASP A N 1
ATOM 2033 C CA . ASP A 1 256 ? 4.842 -4.182 18.171 1.00 87.00 256 ASP A CA 1
ATOM 2034 C C . ASP A 1 256 ? 4.703 -2.654 18.227 1.00 87.00 256 ASP A C 1
ATOM 2036 O O . ASP A 1 256 ? 4.831 -1.985 17.202 1.00 87.00 256 ASP A O 1
ATOM 2040 N N . PRO A 1 257 ? 4.429 -2.063 19.400 1.00 84.62 257 PRO A N 1
ATOM 2041 C CA . PRO A 1 257 ? 4.294 -0.616 19.531 1.00 84.62 257 PRO A CA 1
ATOM 2042 C C . PRO A 1 257 ? 5.597 0.162 19.320 1.00 84.62 257 PRO A C 1
ATOM 2044 O O . PRO A 1 257 ? 5.544 1.388 19.277 1.00 84.62 257 PRO A O 1
ATOM 2047 N N . SER A 1 258 ? 6.765 -0.486 19.241 1.00 82.62 258 SER A N 1
ATOM 2048 C CA . SER A 1 258 ? 8.021 0.196 18.894 1.00 82.62 258 SER A CA 1
ATOM 2049 C C . SER A 1 258 ? 8.117 0.457 17.390 1.00 82.62 258 SER A C 1
ATOM 2051 O O . SER A 1 258 ? 8.633 1.496 16.982 1.00 82.62 258 SER A O 1
ATOM 2053 N N . TYR A 1 259 ? 7.519 -0.431 16.596 1.00 83.62 259 TYR A N 1
ATOM 2054 C CA . TYR A 1 259 ? 7.514 -0.393 15.138 1.00 83.62 259 TYR A CA 1
ATOM 2055 C C . TYR A 1 259 ? 6.222 0.193 14.553 1.00 83.62 259 TYR A C 1
ATOM 2057 O O . TYR A 1 259 ? 6.247 0.912 13.558 1.00 83.62 259 TYR A O 1
ATOM 2065 N N . TRP A 1 260 ? 5.083 -0.063 15.195 1.00 88.38 260 TRP A N 1
ATOM 2066 C CA . TRP A 1 260 ? 3.762 0.371 14.754 1.00 88.38 260 TRP A CA 1
ATOM 2067 C C . TRP A 1 260 ? 3.253 1.567 15.550 1.00 88.38 260 TRP A C 1
ATOM 2069 O O . TRP A 1 260 ? 3.490 1.714 16.752 1.00 88.38 260 TRP A O 1
ATOM 2079 N N . SER A 1 261 ? 2.470 2.405 14.882 1.00 88.31 261 SER A N 1
ATOM 2080 C CA . SER A 1 261 ? 1.613 3.410 15.502 1.00 88.31 261 SER A CA 1
ATOM 2081 C C . SER A 1 261 ? 0.157 3.162 15.118 1.00 88.31 261 SER A C 1
ATOM 2083 O O . SER A 1 261 ? -0.138 2.651 14.037 1.00 88.31 261 SER A O 1
ATOM 2085 N N . LEU A 1 262 ? -0.768 3.510 16.017 1.00 89.50 262 LEU A N 1
ATOM 2086 C CA . LEU A 1 262 ? -2.193 3.478 15.711 1.00 89.50 262 LEU A CA 1
ATOM 2087 C C . LEU A 1 262 ? -2.496 4.604 14.717 1.00 89.50 262 LEU A C 1
ATOM 2089 O O . LEU A 1 262 ? -2.432 5.787 15.067 1.00 89.50 262 LEU A O 1
ATOM 2093 N N . TRP A 1 263 ? -2.829 4.218 13.490 1.00 89.75 263 TRP A N 1
ATOM 2094 C CA . TRP A 1 263 ? -3.193 5.139 12.422 1.00 89.75 263 TRP A CA 1
ATOM 2095 C C . TRP A 1 263 ? -4.643 5.593 12.511 1.00 89.75 263 TRP A C 1
ATOM 2097 O O . TRP A 1 263 ? -4.963 6.719 12.159 1.00 89.75 263 TRP A O 1
ATOM 2107 N N . GLY A 1 264 ? -5.542 4.717 12.944 1.00 90.50 264 GLY A N 1
ATOM 2108 C CA . GLY A 1 264 ? -6.964 4.992 12.826 1.00 90.50 264 GLY A CA 1
ATOM 2109 C C . GLY A 1 264 ? -7.840 3.866 13.335 1.00 90.50 264 GLY A C 1
ATOM 2110 O O . GLY A 1 264 ? -7.351 2.864 13.856 1.00 90.50 264 GLY A O 1
ATOM 2111 N N . TYR A 1 265 ? -9.147 4.039 13.190 1.00 92.88 265 TYR A N 1
ATOM 2112 C CA . TYR A 1 265 ? -10.149 3.033 13.528 1.00 92.88 265 TYR A CA 1
ATOM 2113 C C . TYR A 1 265 ? -11.463 3.322 12.803 1.00 92.88 265 TYR A C 1
ATOM 2115 O O . TYR A 1 265 ? -11.775 4.472 12.485 1.00 92.88 265 TYR A O 1
ATOM 2123 N N . ASP A 1 266 ? -12.244 2.265 12.600 1.00 94.06 266 ASP A N 1
ATOM 2124 C CA . ASP A 1 266 ? -13.623 2.341 12.135 1.00 94.06 266 ASP A CA 1
ATOM 2125 C C . ASP A 1 266 ? -14.539 1.701 13.178 1.00 94.06 266 ASP A C 1
ATOM 2127 O O . ASP A 1 266 ? -14.259 0.612 13.687 1.00 94.06 266 ASP A O 1
ATOM 2131 N N . VAL A 1 267 ? -15.663 2.354 13.455 1.00 93.31 267 VAL A N 1
ATOM 2132 C CA . VAL A 1 267 ? -16.751 1.806 14.265 1.00 93.31 267 VAL A CA 1
ATOM 2133 C C . VAL A 1 267 ? -18.022 1.837 13.434 1.00 93.31 267 VAL A C 1
ATOM 2135 O O . VAL A 1 267 ? -18.418 2.890 12.924 1.00 93.31 267 VAL A O 1
ATOM 2138 N N . GLN A 1 268 ? -18.677 0.685 13.312 1.00 95.50 268 GLN A N 1
ATOM 2139 C CA . GLN A 1 268 ? -19.906 0.549 12.541 1.00 95.50 268 GLN A CA 1
ATOM 2140 C C . GLN A 1 268 ? -21.005 -0.133 13.343 1.00 95.50 268 GLN A C 1
ATOM 2142 O O . GLN A 1 268 ? -20.748 -1.009 14.165 1.00 95.50 268 GLN A O 1
ATOM 2147 N N . LEU A 1 269 ? -22.241 0.267 13.075 1.00 94.69 269 LEU A N 1
ATOM 2148 C CA . LEU A 1 269 ? -23.441 -0.254 13.706 1.00 94.69 269 LEU A CA 1
ATOM 2149 C C . LEU A 1 269 ? -24.395 -0.773 12.631 1.00 94.69 269 LEU A C 1
ATOM 2151 O O . LEU A 1 269 ? -24.602 -0.121 11.615 1.00 94.69 269 LEU A O 1
ATOM 2155 N N . CYS A 1 270 ? -25.012 -1.914 12.883 1.00 96.19 270 CYS A N 1
ATOM 2156 C CA . CYS A 1 270 ? -26.106 -2.467 12.100 1.00 96.19 270 CYS A CA 1
ATOM 2157 C C . CYS A 1 270 ? -27.312 -2.694 13.027 1.00 96.19 270 CYS A C 1
ATOM 2159 O O . CYS A 1 270 ? -27.143 -3.084 14.186 1.00 96.19 270 CYS A O 1
ATOM 2161 N N . VAL A 1 271 ? -28.528 -2.437 12.534 1.00 95.12 271 VAL A N 1
ATOM 2162 C CA . VAL A 1 271 ? -29.785 -2.615 13.283 1.00 95.12 271 VAL A CA 1
ATOM 2163 C C . VAL A 1 271 ? -30.595 -3.740 12.652 1.00 95.12 271 VAL A C 1
ATOM 2165 O O . VAL A 1 271 ? -30.890 -3.681 11.463 1.00 95.12 271 VAL A O 1
ATOM 2168 N N . ASN A 1 272 ? -30.982 -4.737 13.449 1.00 94.81 272 ASN A N 1
ATOM 2169 C CA . ASN A 1 272 ? -31.777 -5.900 13.038 1.00 94.81 272 ASN A CA 1
ATOM 2170 C C . ASN A 1 272 ? -31.232 -6.595 11.776 1.00 94.81 272 ASN A C 1
ATOM 2172 O O . ASN A 1 272 ? -32.002 -6.933 10.881 1.00 94.81 272 ASN A O 1
ATOM 2176 N N . ASP A 1 273 ? -29.907 -6.772 11.708 1.00 95.31 273 ASP A N 1
ATOM 2177 C CA . ASP A 1 273 ? -29.198 -7.358 10.559 1.00 95.31 273 ASP A CA 1
ATOM 2178 C C . ASP A 1 273 ? -29.432 -6.609 9.220 1.00 95.31 273 ASP A C 1
ATOM 2180 O O . ASP A 1 273 ? -29.321 -7.193 8.145 1.00 95.31 273 ASP A O 1
ATOM 2184 N N . GLY A 1 274 ? -29.759 -5.311 9.280 1.00 96.19 274 GLY A N 1
ATOM 2185 C CA . GLY A 1 274 ? -29.828 -4.411 8.125 1.00 96.19 274 GLY A CA 1
ATOM 2186 C C . GLY A 1 274 ? -28.460 -3.905 7.645 1.00 96.19 274 GLY A C 1
ATOM 2187 O O . GLY A 1 274 ? -27.425 -4.542 7.837 1.00 96.19 274 GLY A O 1
ATOM 2188 N N . ASP A 1 275 ? -28.442 -2.721 7.032 1.00 96.44 275 ASP A N 1
ATOM 2189 C CA . ASP A 1 275 ? -27.207 -2.140 6.497 1.00 96.44 275 ASP A CA 1
ATOM 2190 C C . ASP A 1 275 ? -26.261 -1.644 7.599 1.00 96.44 275 ASP A C 1
ATOM 2192 O O . ASP A 1 275 ? -26.678 -1.106 8.631 1.00 96.44 275 ASP A O 1
ATOM 2196 N N . TRP A 1 276 ? -24.958 -1.784 7.350 1.00 96.69 276 TRP A N 1
ATOM 2197 C CA . TRP A 1 276 ? -23.918 -1.222 8.204 1.00 96.69 276 TRP A CA 1
ATOM 2198 C C . TRP A 1 276 ? -23.840 0.297 8.049 1.00 96.69 276 TRP A C 1
ATOM 2200 O O . TRP A 1 276 ? -23.722 0.825 6.945 1.00 96.69 276 TRP A O 1
ATOM 2210 N N . GLN A 1 277 ? -23.828 0.998 9.176 1.00 95.44 277 GLN A N 1
ATOM 2211 C CA . GLN A 1 277 ? -23.669 2.444 9.261 1.00 95.44 277 GLN A CA 1
ATOM 2212 C C . GLN A 1 277 ? -22.357 2.772 9.967 1.00 95.44 277 GLN A C 1
ATOM 2214 O O . GLN A 1 277 ? -22.122 2.317 11.087 1.00 95.44 277 GLN A O 1
ATOM 2219 N N . THR A 1 278 ? -21.502 3.581 9.341 1.00 94.19 278 THR A N 1
ATOM 2220 C CA . THR A 1 278 ? -20.306 4.120 10.002 1.00 94.19 278 THR A CA 1
ATOM 2221 C C . THR A 1 278 ? -20.719 5.164 11.029 1.00 94.19 278 THR A C 1
ATOM 2223 O O . THR A 1 278 ? -21.262 6.205 10.670 1.00 94.19 278 THR A O 1
ATOM 2226 N N . ILE A 1 279 ? -20.452 4.882 12.305 1.00 92.00 279 ILE A N 1
ATOM 2227 C CA . ILE A 1 279 ? -20.748 5.802 13.411 1.00 92.00 279 ILE A CA 1
ATOM 2228 C C . ILE A 1 279 ? -19.516 6.598 13.836 1.00 92.00 279 ILE A C 1
ATOM 2230 O O . ILE A 1 279 ? -19.655 7.726 14.298 1.00 92.00 279 ILE A O 1
ATOM 2234 N N . GLN A 1 280 ? -18.316 6.038 13.654 1.00 90.19 280 GLN A N 1
ATOM 2235 C CA . GLN A 1 280 ? -17.049 6.748 13.815 1.00 90.19 280 GLN A CA 1
ATOM 2236 C C . GLN A 1 280 ? -16.033 6.247 12.802 1.00 90.19 280 GLN A C 1
ATOM 2238 O O . GLN A 1 280 ? -15.936 5.046 12.550 1.00 90.19 280 GLN A O 1
ATOM 2243 N N . GLN A 1 281 ? -15.249 7.175 12.269 1.00 92.00 281 GLN A N 1
ATOM 2244 C CA . GLN A 1 281 ? -14.107 6.878 11.426 1.00 92.00 281 GLN A CA 1
ATOM 2245 C C . GLN A 1 281 ? -13.007 7.885 11.728 1.00 92.00 281 GLN A C 1
ATOM 2247 O O . GLN A 1 281 ? -13.218 9.098 11.677 1.00 92.00 281 GLN A O 1
ATOM 2252 N N . VAL A 1 282 ? -11.826 7.371 12.043 1.00 88.56 282 VAL A N 1
ATOM 2253 C CA . VAL A 1 282 ? -10.614 8.163 12.209 1.00 88.56 282 VAL A CA 1
ATOM 2254 C C . VAL A 1 282 ? -9.562 7.592 11.283 1.00 88.56 282 VAL A C 1
ATOM 2256 O O . VAL A 1 282 ? -9.171 6.440 11.420 1.00 88.56 282 VAL A O 1
ATOM 2259 N N . SER A 1 283 ? -9.101 8.426 10.362 1.00 87.62 283 SER A N 1
ATOM 2260 C CA . SER A 1 283 ? -8.123 8.094 9.327 1.00 87.62 283 SER A CA 1
ATOM 2261 C C . SER A 1 283 ? -6.881 8.982 9.455 1.00 87.62 283 SER A C 1
ATOM 2263 O O . SER A 1 283 ? -6.474 9.637 8.495 1.00 87.62 283 SER A O 1
ATOM 2265 N N . ARG A 1 284 ? -6.358 9.128 10.681 1.00 82.31 284 ARG A N 1
ATOM 2266 C CA . ARG A 1 284 ? -5.181 9.960 10.966 1.00 82.31 284 ARG A CA 1
ATOM 2267 C C . ARG A 1 284 ? -4.434 9.503 12.227 1.00 82.31 284 ARG A C 1
ATOM 2269 O O . ARG A 1 284 ? -5.097 9.222 13.235 1.00 82.31 284 ARG A O 1
ATOM 2276 N N . PRO A 1 285 ? -3.086 9.526 12.215 1.00 76.12 285 PRO A N 1
ATOM 2277 C CA . PRO A 1 285 ? -2.265 9.075 13.336 1.00 76.12 285 PRO A CA 1
ATOM 2278 C C . PRO A 1 285 ? -2.660 9.717 14.665 1.00 76.12 285 PRO A C 1
ATOM 2280 O O . PRO A 1 285 ? -2.926 10.918 14.739 1.00 76.12 285 PRO A O 1
ATOM 2283 N N . GLY A 1 286 ? -2.707 8.905 15.726 1.00 68.19 286 GLY A N 1
ATOM 2284 C CA . GLY A 1 286 ? -2.998 9.379 17.084 1.00 68.19 286 GLY A CA 1
ATOM 2285 C C . GLY A 1 286 ? -4.411 9.940 17.283 1.00 68.19 286 GLY A C 1
ATOM 2286 O O . GLY A 1 286 ? -4.680 10.565 18.312 1.00 68.19 286 GLY A O 1
ATOM 2287 N N . GLY A 1 287 ? -5.316 9.752 16.316 1.00 64.94 287 GLY A N 1
ATOM 2288 C CA . GLY A 1 287 ? -6.657 10.306 16.394 1.00 64.94 287 GLY A CA 1
ATOM 2289 C C . GLY A 1 287 ? -7.403 9.820 17.639 1.00 64.94 287 GLY A C 1
ATOM 2290 O O . GLY A 1 287 ? -7.503 8.629 17.916 1.00 64.94 287 GLY A O 1
ATOM 2291 N N . GLN A 1 288 ? -7.906 10.779 18.413 1.00 66.62 288 GLN A N 1
ATOM 2292 C CA . GLN A 1 288 ? -8.619 10.529 19.663 1.00 66.62 288 GLN A CA 1
ATOM 2293 C C . GLN A 1 288 ? -9.977 9.868 19.385 1.00 66.62 288 GLN A C 1
ATOM 2295 O O . GLN A 1 288 ? -10.672 10.238 18.433 1.00 66.62 288 GLN A O 1
ATOM 2300 N N . ALA A 1 289 ? -10.374 8.921 20.239 1.00 67.31 289 ALA A N 1
ATOM 2301 C CA . ALA A 1 289 ? -11.758 8.462 20.302 1.00 67.31 289 ALA A CA 1
ATOM 2302 C C . ALA A 1 289 ? -12.674 9.644 20.622 1.00 67.31 289 ALA A C 1
ATOM 2304 O O . ALA A 1 289 ? -12.442 10.361 21.596 1.00 67.31 289 ALA A O 1
ATOM 2305 N N . GLN A 1 290 ? -13.702 9.857 19.803 1.00 71.31 290 GLN A N 1
ATOM 2306 C CA . GLN A 1 290 ? -14.764 10.803 20.129 1.00 71.31 290 GLN A CA 1
ATOM 2307 C C . GLN A 1 290 ? -15.921 10.039 20.763 1.00 71.31 290 GLN A C 1
ATOM 2309 O O . GLN A 1 290 ? -16.200 8.900 20.403 1.00 71.31 290 GLN A O 1
ATOM 2314 N N . SER A 1 291 ? -16.619 10.650 21.715 1.00 70.88 291 SER A N 1
ATOM 2315 C CA . SER A 1 291 ? -17.881 10.074 22.177 1.00 70.88 291 SER A CA 1
ATOM 2316 C C . SER A 1 291 ? -18.952 10.272 21.097 1.00 70.88 291 SER A C 1
ATOM 2318 O O . SER A 1 291 ? -18.983 11.293 20.410 1.00 70.88 291 SER A O 1
ATOM 2320 N N . THR A 1 292 ? -19.825 9.285 20.906 1.00 75.25 292 THR A N 1
ATOM 2321 C CA . THR A 1 292 ? -20.940 9.355 19.949 1.00 75.25 292 THR A CA 1
ATOM 2322 C C . THR A 1 292 ? -22.193 8.829 20.603 1.00 75.25 292 THR A C 1
ATOM 2324 O O . THR A 1 292 ? -22.222 7.677 21.016 1.00 75.25 292 THR A O 1
ATOM 2327 N N . ILE A 1 293 ? -23.227 9.665 20.638 1.00 73.50 293 ILE A N 1
ATOM 2328 C CA . ILE A 1 293 ? -24.544 9.328 21.170 1.00 73.50 293 ILE A CA 1
ATOM 2329 C C . ILE A 1 293 ? -25.398 8.741 20.044 1.00 73.50 293 ILE A C 1
ATOM 2331 O O . ILE A 1 293 ? -25.647 9.413 19.045 1.00 73.50 293 ILE A O 1
ATOM 2335 N N . LEU A 1 294 ? -25.880 7.510 20.221 1.00 76.25 294 LEU A N 1
ATOM 2336 C CA . LEU A 1 294 ? -26.808 6.852 19.297 1.00 76.25 294 LEU A CA 1
ATOM 2337 C C . LEU A 1 294 ? -28.174 6.649 19.935 1.00 76.25 294 LEU A C 1
ATOM 2339 O O . LEU A 1 294 ? -28.268 6.069 21.010 1.00 76.25 294 LEU A O 1
ATOM 2343 N N . GLN A 1 295 ? -29.227 7.041 19.224 1.00 79.56 295 GLN A N 1
ATOM 2344 C CA . GLN A 1 295 ? -30.611 6.832 19.642 1.00 79.56 295 GLN A CA 1
ATOM 2345 C C . GLN A 1 295 ? -31.049 5.403 19.308 1.00 79.56 295 GLN A C 1
ATOM 2347 O O . GLN A 1 295 ? -31.369 5.101 18.158 1.00 79.56 295 GLN A O 1
ATOM 2352 N N . LEU A 1 296 ? -31.055 4.517 20.305 1.00 83.19 296 LEU A N 1
ATOM 2353 C CA . LEU A 1 296 ? -31.484 3.131 20.114 1.00 83.19 296 LEU A CA 1
ATOM 2354 C C . LEU A 1 296 ? -33.013 3.006 20.225 1.00 83.19 296 LEU A C 1
ATOM 2356 O O . LEU A 1 296 ? -33.652 3.573 21.102 1.00 83.19 296 LEU A O 1
ATOM 2360 N N . GLN A 1 297 ? -33.617 2.240 19.330 1.00 85.31 297 GLN A N 1
ATOM 2361 C CA . GLN A 1 297 ? -35.007 1.805 19.415 1.00 85.31 297 GLN A CA 1
ATOM 2362 C C . GLN A 1 297 ? -35.175 0.654 20.425 1.00 85.31 297 GLN A C 1
ATOM 2364 O O . GLN A 1 297 ? -34.381 -0.296 20.389 1.00 85.31 297 GLN A O 1
ATOM 2369 N N . PRO A 1 298 ? -36.211 0.691 21.288 1.00 85.81 298 PRO A N 1
ATOM 2370 C CA . PRO A 1 298 ? -36.590 -0.444 22.125 1.00 85.81 298 PRO A CA 1
ATOM 2371 C C . PRO A 1 298 ? -36.851 -1.702 21.291 1.00 85.81 298 PRO A C 1
ATOM 2373 O O . PRO A 1 298 ? -37.358 -1.612 20.173 1.00 85.81 298 PRO A O 1
ATOM 2376 N N . ASN A 1 299 ? -36.542 -2.877 21.849 1.00 88.38 299 ASN A N 1
ATOM 2377 C CA . ASN A 1 299 ? -36.751 -4.180 21.205 1.00 88.38 299 ASN A CA 1
ATOM 2378 C C . ASN A 1 299 ? -36.036 -4.360 19.844 1.00 88.38 299 ASN A C 1
ATOM 2380 O O . ASN A 1 299 ? -36.393 -5.239 19.063 1.00 88.38 299 ASN A O 1
ATOM 2384 N N . ALA A 1 300 ? -35.011 -3.554 19.556 1.00 90.75 300 ALA A N 1
ATOM 2385 C CA . ALA A 1 300 ? -34.122 -3.775 18.422 1.00 90.75 300 ALA A CA 1
ATOM 2386 C C . ALA A 1 300 ? -32.852 -4.528 18.851 1.00 90.75 300 ALA A C 1
ATOM 2388 O O . ALA A 1 300 ? -32.379 -4.425 19.992 1.00 90.75 300 ALA A O 1
ATOM 2389 N N . THR A 1 301 ? -32.292 -5.291 17.916 1.00 93.38 301 THR A N 1
ATOM 2390 C CA . THR A 1 301 ? -30.961 -5.885 18.029 1.00 93.38 301 THR A CA 1
ATOM 2391 C C . THR A 1 301 ? -29.970 -5.012 17.283 1.00 93.38 301 THR A C 1
ATOM 2393 O O . THR A 1 301 ? -30.177 -4.673 16.123 1.00 93.38 301 THR A O 1
ATOM 2396 N N . TYR A 1 302 ? -28.881 -4.668 17.954 1.00 92.88 302 TYR A N 1
ATOM 2397 C CA . TYR A 1 302 ? -27.782 -3.913 17.383 1.00 92.88 302 TYR A CA 1
ATOM 2398 C C . TYR A 1 302 ? -26.572 -4.821 17.259 1.00 92.88 302 TYR A C 1
ATOM 2400 O O . TYR A 1 302 ? -26.189 -5.463 18.236 1.00 92.88 302 TYR A O 1
ATOM 2408 N N . THR A 1 303 ? -25.954 -4.850 16.087 1.00 96.12 303 THR A N 1
ATOM 2409 C CA . THR A 1 303 ? -24.629 -5.440 15.903 1.00 96.12 303 THR A CA 1
ATOM 2410 C C . THR A 1 303 ? -23.642 -4.295 15.761 1.00 96.12 303 THR A C 1
ATOM 2412 O O . THR A 1 303 ? -23.744 -3.491 14.839 1.00 96.12 303 THR A O 1
ATOM 2415 N N . LEU A 1 304 ? -22.709 -4.190 16.699 1.00 94.81 304 LEU A N 1
ATOM 2416 C CA . LEU A 1 304 ? -21.602 -3.248 16.636 1.00 94.81 304 LEU A CA 1
ATOM 2417 C C . LEU A 1 304 ? -20.366 -3.984 16.140 1.00 94.81 304 LEU A C 1
ATOM 2419 O O . LEU A 1 304 ? -20.115 -5.109 16.573 1.00 94.81 304 LEU A O 1
ATOM 2423 N N . ARG A 1 305 ? -19.567 -3.335 15.297 1.00 96.31 305 ARG A N 1
ATOM 2424 C CA . ARG A 1 305 ? -18.234 -3.813 14.949 1.00 96.31 305 ARG A CA 1
ATOM 2425 C C . ARG A 1 305 ? -17.192 -2.715 15.003 1.00 96.31 305 ARG A C 1
ATOM 2427 O O . ARG A 1 305 ? -17.482 -1.557 14.702 1.00 96.31 305 ARG A O 1
ATOM 2434 N N . VAL A 1 306 ? -15.981 -3.102 15.381 1.00 94.88 306 VAL A N 1
ATOM 2435 C CA . VAL A 1 306 ? -14.821 -2.213 15.458 1.00 94.88 306 VAL A CA 1
ATOM 2436 C C . VAL A 1 306 ? -13.643 -2.861 14.751 1.00 94.88 306 VAL A C 1
ATOM 2438 O O . VAL A 1 306 ? -13.438 -4.070 14.872 1.00 94.88 306 VAL A O 1
ATOM 2441 N N . ARG A 1 307 ? -12.856 -2.053 14.044 1.00 95.38 307 ARG A N 1
ATOM 2442 C CA . ARG A 1 307 ? -11.497 -2.413 13.635 1.00 95.38 307 ARG A CA 1
ATOM 2443 C C . ARG A 1 307 ? -10.553 -1.238 13.852 1.00 95.38 307 ARG A C 1
ATOM 2445 O O . ARG A 1 307 ? -10.961 -0.083 13.740 1.00 95.38 307 ARG A O 1
ATOM 2452 N N . ALA A 1 308 ? -9.299 -1.541 14.143 1.00 94.00 308 ALA A N 1
ATOM 2453 C CA . ALA A 1 308 ? -8.224 -0.567 14.255 1.00 94.00 308 ALA A CA 1
ATOM 2454 C C . ALA A 1 308 ? -7.323 -0.641 13.022 1.00 94.00 308 ALA A C 1
ATOM 2456 O O . ALA A 1 308 ? -7.321 -1.636 12.308 1.00 94.00 308 ALA A O 1
ATOM 2457 N N . TRP A 1 309 ? -6.548 0.406 12.787 1.00 94.38 309 TRP A N 1
ATOM 2458 C CA . TRP A 1 309 ? -5.583 0.487 11.700 1.00 94.38 309 TRP A CA 1
ATOM 2459 C C . TRP A 1 309 ? -4.210 0.832 12.268 1.00 94.38 309 TRP A C 1
ATOM 2461 O O . TRP A 1 309 ? -4.098 1.745 13.089 1.00 94.38 309 TRP A O 1
ATOM 2471 N N . GLN A 1 310 ? -3.166 0.141 11.820 1.00 92.31 310 GLN A N 1
ATOM 2472 C CA . GLN A 1 310 ? -1.774 0.460 12.145 1.00 92.31 310 GLN A CA 1
ATOM 2473 C C . GLN A 1 310 ? -1.037 1.053 10.948 1.00 92.31 310 GLN A C 1
ATOM 2475 O O . GLN A 1 310 ? -1.339 0.728 9.806 1.00 92.31 310 GLN A O 1
ATOM 2480 N N . GLN A 1 311 ? -0.041 1.889 11.219 1.00 90.56 311 GLN A N 1
ATOM 2481 C CA . GLN A 1 311 ? 0.952 2.331 10.238 1.00 90.56 311 GLN A CA 1
ATOM 2482 C C . GLN A 1 311 ? 2.359 2.203 10.832 1.00 90.56 311 GLN A C 1
ATOM 2484 O O . GLN A 1 311 ? 2.522 2.298 12.058 1.00 90.56 311 GLN A O 1
ATOM 2489 N N . ARG A 1 312 ? 3.372 2.008 9.986 1.00 86.88 312 ARG A N 1
ATOM 2490 C CA . ARG A 1 312 ? 4.772 1.931 10.429 1.00 86.88 312 ARG A CA 1
ATOM 2491 C C . ARG A 1 312 ? 5.228 3.266 11.035 1.00 86.88 312 ARG A C 1
ATOM 2493 O O . ARG A 1 312 ? 4.719 4.320 10.674 1.00 86.88 312 ARG A O 1
ATOM 2500 N N . LYS A 1 313 ? 6.142 3.239 12.001 1.00 79.62 313 LYS A N 1
ATOM 2501 C CA . LYS A 1 313 ? 6.773 4.429 12.600 1.00 79.62 313 LYS A CA 1
ATOM 2502 C C . LYS A 1 313 ? 7.997 4.886 11.788 1.00 79.62 313 LYS A C 1
ATOM 2504 O O . LYS A 1 313 ? 8.571 4.058 11.087 1.00 79.62 313 LYS A O 1
ATOM 2509 N N . PRO A 1 314 ? 8.446 6.151 11.931 1.00 56.88 314 PRO A N 1
ATOM 2510 C CA . PRO A 1 314 ? 7.896 7.200 12.802 1.00 56.88 314 PRO A CA 1
ATOM 2511 C C . PRO A 1 314 ? 6.596 7.842 12.292 1.00 56.88 314 PRO A C 1
ATOM 2513 O O . PRO A 1 314 ? 5.732 8.123 13.118 1.00 56.88 314 PRO A O 1
ATOM 2516 N N . ASP A 1 315 ? 6.397 7.967 10.976 1.00 61.69 315 ASP A N 1
ATOM 2517 C CA . ASP A 1 315 ? 5.317 8.796 10.404 1.00 61.69 315 ASP A CA 1
ATOM 2518 C C . ASP A 1 315 ? 4.460 8.083 9.343 1.00 61.69 315 ASP A C 1
ATOM 2520 O O . ASP A 1 315 ? 3.681 8.717 8.633 1.00 61.69 315 ASP A O 1
ATOM 2524 N N . GLY A 1 316 ? 4.546 6.754 9.277 1.00 62.59 316 GLY A N 1
ATOM 2525 C CA . GLY A 1 316 ? 4.039 5.966 8.158 1.00 62.59 316 GLY A CA 1
ATOM 2526 C C . GLY A 1 316 ? 5.073 5.895 7.039 1.00 62.59 316 GLY A C 1
ATOM 2527 O O . GLY A 1 316 ? 5.879 6.805 6.863 1.00 62.59 316 GLY A O 1
ATOM 2528 N N . ASP A 1 317 ? 5.049 4.801 6.292 1.00 71.00 317 ASP A N 1
ATOM 2529 C CA . ASP A 1 317 ? 5.721 4.731 5.003 1.00 71.00 317 ASP A CA 1
ATOM 2530 C C . ASP A 1 317 ? 4.646 4.998 3.940 1.00 71.00 317 ASP A C 1
ATOM 2532 O O . ASP A 1 317 ? 3.678 4.240 3.897 1.00 71.00 317 ASP A O 1
ATOM 2536 N N . PRO A 1 318 ? 4.684 6.090 3.153 1.00 68.50 318 PRO A N 1
ATOM 2537 C CA . PRO A 1 318 ? 3.606 6.402 2.203 1.00 68.50 318 PRO A CA 1
ATOM 2538 C C . PRO A 1 318 ? 3.413 5.313 1.130 1.00 68.50 318 PRO A C 1
ATOM 2540 O O . PRO A 1 318 ? 2.326 5.174 0.545 1.00 68.50 318 PRO A O 1
ATOM 2543 N N . THR A 1 319 ? 4.451 4.519 0.887 1.00 73.75 319 THR A N 1
ATOM 2544 C CA . THR A 1 319 ? 4.432 3.336 0.023 1.00 73.75 319 THR A CA 1
ATOM 2545 C C . THR A 1 319 ? 3.700 2.155 0.663 1.00 73.75 319 THR A C 1
ATOM 2547 O O . THR A 1 319 ? 3.222 1.286 -0.059 1.00 73.75 319 THR A O 1
ATOM 2550 N N . ILE A 1 320 ? 3.466 2.171 1.977 1.00 79.00 320 ILE A N 1
ATOM 2551 C CA . ILE A 1 320 ? 2.784 1.102 2.708 1.00 79.00 320 ILE A CA 1
ATOM 2552 C C . ILE A 1 320 ? 1.470 1.638 3.264 1.00 79.00 320 ILE A C 1
ATOM 2554 O O . ILE A 1 320 ? 1.450 2.512 4.135 1.00 79.00 320 ILE A O 1
ATOM 2558 N N . PRO A 1 321 ? 0.321 1.131 2.795 1.00 84.56 321 PRO A N 1
ATOM 2559 C CA . PRO A 1 321 ? -0.941 1.597 3.332 1.00 84.56 321 PRO A CA 1
ATOM 2560 C C . PRO A 1 321 ? -1.090 1.261 4.809 1.00 84.56 321 PRO A C 1
ATOM 2562 O O . PRO A 1 321 ? -0.566 0.261 5.295 1.00 84.56 321 PRO A O 1
ATOM 2565 N N . ALA A 1 322 ? -1.891 2.063 5.510 1.00 90.50 322 ALA A N 1
ATOM 2566 C CA . ALA A 1 322 ? -2.346 1.682 6.834 1.00 90.50 322 ALA A CA 1
ATOM 2567 C C . ALA A 1 322 ? -3.027 0.304 6.769 1.00 90.50 322 ALA A C 1
ATOM 2569 O O . ALA A 1 322 ? -3.850 0.036 5.890 1.00 90.50 322 ALA A O 1
ATOM 2570 N N . LEU A 1 323 ? -2.681 -0.566 7.712 1.00 93.44 323 LEU A N 1
ATOM 2571 C CA . LEU A 1 323 ? -3.078 -1.965 7.726 1.00 93.44 323 LEU A CA 1
ATOM 2572 C C . LEU A 1 323 ? -4.184 -2.186 8.772 1.00 93.44 323 LEU A C 1
ATOM 2574 O O . LEU A 1 323 ? -3.975 -1.862 9.946 1.00 93.44 323 LEU A O 1
ATOM 2578 N N . PRO A 1 324 ? -5.369 -2.695 8.387 1.00 96.38 324 PRO A N 1
ATOM 2579 C CA . PRO A 1 324 ? -6.485 -2.879 9.311 1.00 96.38 324 PRO A CA 1
ATOM 2580 C C . PRO A 1 324 ? -6.337 -4.127 10.195 1.00 96.38 324 PRO A C 1
ATOM 2582 O O . PRO A 1 324 ? -5.628 -5.071 9.860 1.00 96.38 324 PRO A O 1
ATOM 2585 N N . SER A 1 325 ? -7.086 -4.162 11.297 1.00 96.19 325 SER A N 1
ATOM 2586 C CA . SER A 1 325 ? -7.409 -5.373 12.052 1.00 96.19 325 SER A CA 1
ATOM 2587 C C . SER A 1 325 ? -8.588 -6.125 11.444 1.00 96.19 325 SER A C 1
ATOM 2589 O O . SER A 1 325 ? -9.361 -5.580 10.649 1.00 96.19 325 SER A O 1
ATOM 2591 N N . VAL A 1 326 ? -8.786 -7.365 11.898 1.00 97.06 326 VAL A N 1
ATOM 2592 C CA . VAL A 1 326 ? -10.051 -8.081 11.701 1.00 97.06 326 VAL A CA 1
ATOM 2593 C C . VAL A 1 326 ? -11.176 -7.303 12.397 1.00 97.06 326 VAL A C 1
ATOM 2595 O O . VAL A 1 326 ? -10.960 -6.634 13.415 1.00 97.06 326 VAL A O 1
ATOM 2598 N N . TRP A 1 327 ? -12.382 -7.353 11.827 1.00 97.25 327 TRP A N 1
ATOM 2599 C CA . TRP A 1 327 ? -13.572 -6.800 12.467 1.00 97.25 327 TRP A CA 1
ATOM 2600 C C . TRP A 1 327 ? -13.930 -7.604 13.716 1.00 97.25 327 TRP A C 1
ATOM 2602 O O . TRP A 1 327 ? -14.145 -8.812 13.649 1.00 97.25 327 TRP A O 1
ATOM 2612 N N . VAL A 1 328 ? -14.066 -6.918 14.848 1.00 96.50 328 VAL A N 1
ATOM 2613 C CA . VAL A 1 328 ? -14.578 -7.514 16.084 1.00 96.50 328 VAL A CA 1
ATOM 2614 C C . VAL A 1 328 ? -16.027 -7.107 16.255 1.00 96.50 328 VAL A C 1
ATOM 2616 O O . VAL A 1 328 ? -16.315 -5.929 16.457 1.00 96.50 328 VAL A O 1
ATOM 2619 N N . GLU A 1 329 ? -16.932 -8.083 16.185 1.00 97.00 329 GLU A N 1
ATOM 2620 C CA . GLU A 1 329 ? -18.376 -7.847 16.249 1.00 97.00 329 GLU A CA 1
ATOM 2621 C C . GLU A 1 329 ? -18.982 -8.254 17.600 1.00 97.00 329 GLU A C 1
ATOM 2623 O O . GLU A 1 329 ? -18.586 -9.249 18.221 1.00 97.00 329 GLU A O 1
ATOM 2628 N N . ARG A 1 330 ? -19.980 -7.497 18.061 1.00 96.12 330 ARG A N 1
ATOM 2629 C CA . ARG A 1 330 ? -20.785 -7.802 19.249 1.00 96.12 330 ARG A CA 1
ATOM 2630 C C . ARG A 1 330 ? -22.248 -7.452 19.019 1.00 96.12 330 ARG A C 1
ATOM 2632 O O . ARG A 1 330 ? -22.569 -6.388 18.497 1.00 96.12 330 ARG A O 1
ATOM 2639 N N . ARG A 1 331 ? -23.136 -8.349 19.452 1.00 95.75 331 ARG A N 1
ATOM 2640 C CA . ARG A 1 331 ? -24.588 -8.157 19.401 1.00 95.75 331 ARG A CA 1
ATOM 2641 C C . ARG A 1 331 ? -25.122 -7.716 20.756 1.00 95.75 331 ARG A C 1
ATOM 2643 O O . ARG A 1 331 ? -24.826 -8.338 21.774 1.00 95.75 331 ARG A O 1
ATOM 2650 N N . ILE A 1 332 ? -25.950 -6.681 20.739 1.00 92.81 332 ILE A N 1
ATOM 2651 C CA . ILE A 1 332 ? -26.609 -6.097 21.904 1.00 92.81 332 ILE A CA 1
ATOM 2652 C C . ILE A 1 332 ? -28.114 -6.132 21.654 1.00 92.81 332 ILE A C 1
ATOM 2654 O O . ILE A 1 332 ? -28.597 -5.632 20.635 1.00 92.81 332 ILE A O 1
ATOM 2658 N N . ARG A 1 333 ? -28.878 -6.699 22.590 1.00 91.81 333 ARG A N 1
ATOM 2659 C CA . ARG A 1 333 ? -30.342 -6.617 22.565 1.00 91.81 333 ARG A CA 1
ATOM 2660 C C . ARG A 1 333 ? -30.820 -5.532 23.522 1.00 91.81 333 ARG A C 1
ATOM 2662 O O . ARG A 1 333 ? -30.485 -5.565 24.707 1.00 91.81 333 ARG A O 1
ATOM 2669 N N . VAL A 1 334 ? -31.617 -4.592 23.018 1.00 87.69 334 VAL A N 1
ATOM 2670 C CA . VAL A 1 334 ? -32.237 -3.551 23.848 1.00 87.69 334 VAL A CA 1
ATOM 2671 C C . VAL A 1 334 ? -33.536 -4.094 24.433 1.00 87.69 334 VAL A C 1
ATOM 2673 O O . VAL A 1 334 ? -34.419 -4.530 23.691 1.00 87.69 334 VAL A O 1
ATOM 2676 N N . ALA A 1 335 ? -33.629 -4.112 25.764 1.00 84.75 335 ALA A N 1
ATOM 2677 C CA . ALA A 1 335 ? -34.782 -4.657 26.470 1.00 84.75 335 ALA A CA 1
ATOM 2678 C C . ALA A 1 335 ? -36.067 -3.854 26.204 1.00 84.75 335 ALA A C 1
ATOM 2680 O O . ALA A 1 335 ? -36.047 -2.670 25.867 1.00 84.75 335 ALA A O 1
ATOM 2681 N N . GLU A 1 336 ? -37.204 -4.521 26.378 1.00 79.69 336 GLU A N 1
ATOM 2682 C CA . GLU A 1 336 ? -38.526 -3.913 26.292 1.00 79.69 336 GLU A CA 1
ATOM 2683 C C . GLU A 1 336 ? -38.848 -3.217 27.627 1.00 79.69 336 GLU A C 1
ATOM 2685 O O . GLU A 1 336 ? -38.906 -3.873 28.667 1.00 79.69 336 GLU A O 1
ATOM 2690 N N . GLY A 1 337 ? -39.034 -1.891 27.633 1.00 59.16 337 GLY A N 1
ATOM 2691 C CA . GLY A 1 337 ? -39.619 -1.203 28.790 1.00 59.16 337 GLY A CA 1
ATOM 2692 C C . GLY A 1 337 ? -39.203 0.254 29.002 1.00 59.16 337 GLY A C 1
ATOM 2693 O O . GLY A 1 337 ? -38.029 0.576 29.039 1.00 59.16 337 GLY A O 1
ATOM 2694 N N . GLY A 1 338 ? -40.189 1.124 29.242 1.00 53.78 338 GLY A N 1
ATOM 2695 C CA . GLY A 1 338 ? -40.001 2.399 29.949 1.00 53.78 338 GLY A CA 1
ATOM 2696 C C . GLY A 1 338 ? -39.686 3.629 29.093 1.00 53.78 338 GLY A C 1
ATOM 2697 O O . GLY A 1 338 ? -38.570 4.124 29.142 1.00 53.78 338 GLY A O 1
ATOM 2698 N N . ASN A 1 339 ? -40.710 4.177 28.420 1.00 57.41 339 ASN A N 1
ATOM 2699 C CA . ASN A 1 339 ? -40.690 5.397 27.591 1.00 57.41 339 ASN A CA 1
ATOM 2700 C C . ASN A 1 339 ? -39.669 5.392 26.425 1.00 57.41 339 ASN A C 1
ATOM 2702 O O . ASN A 1 339 ? -38.634 4.737 26.491 1.00 57.41 339 ASN A O 1
ATOM 2706 N N . PRO A 1 340 ? -39.921 6.134 25.329 1.00 55.31 340 PRO A N 1
ATOM 2707 C CA . PRO A 1 340 ? -38.916 6.409 24.300 1.00 55.31 340 PRO A CA 1
ATOM 2708 C C . PRO A 1 340 ? -37.852 7.365 24.870 1.00 55.31 340 PRO A C 1
ATOM 2710 O O . PRO A 1 340 ? -37.773 8.534 24.505 1.00 55.31 340 PRO A O 1
ATOM 2713 N N . GLY A 1 341 ? -37.092 6.903 25.860 1.00 52.75 341 GLY A N 1
ATOM 2714 C CA . GLY A 1 341 ? -35.934 7.610 26.378 1.00 52.75 341 GLY A CA 1
ATOM 2715 C C . GLY A 1 341 ? -34.789 7.476 25.386 1.00 52.75 341 GLY A C 1
ATOM 2716 O O . GLY A 1 341 ? -34.539 6.389 24.870 1.00 52.75 341 GLY A O 1
ATOM 2717 N N . SER A 1 342 ? -34.095 8.577 25.113 1.00 52.91 342 SER A N 1
ATOM 2718 C CA . SER A 1 342 ? -32.839 8.543 24.376 1.00 52.91 342 SER A CA 1
ATOM 2719 C C . SER A 1 342 ? -31.852 7.600 25.052 1.00 52.91 342 SER A C 1
ATOM 2721 O O . SER A 1 342 ? -31.418 7.850 26.177 1.00 52.91 342 SER A O 1
ATOM 2723 N N . TYR A 1 343 ? -31.483 6.526 24.363 1.00 57.28 343 TYR A N 1
ATOM 2724 C CA . TYR A 1 343 ? -30.322 5.739 24.748 1.00 57.28 343 TYR A CA 1
ATOM 2725 C C . TYR A 1 343 ? -29.090 6.558 24.379 1.00 57.28 343 TYR A C 1
ATOM 2727 O O . TYR A 1 343 ? -29.057 7.204 23.335 1.00 57.28 343 TYR A O 1
ATOM 2735 N N . ASN A 1 344 ? -28.094 6.580 25.254 1.00 53.59 344 ASN A N 1
ATOM 2736 C CA . ASN A 1 344 ? -26.808 7.187 24.943 1.00 53.59 344 ASN A CA 1
ATOM 2737 C C . ASN A 1 344 ? -25.800 6.057 24.825 1.00 53.59 344 ASN A C 1
ATOM 2739 O O . ASN A 1 344 ? -25.519 5.398 25.820 1.00 53.59 344 ASN A O 1
ATOM 2743 N N . LEU A 1 345 ? -25.285 5.816 23.623 1.00 54.56 345 LEU A N 1
ATOM 2744 C CA . LEU A 1 345 ? -24.038 5.077 23.478 1.00 54.56 345 LEU A CA 1
ATOM 2745 C C . LEU A 1 345 ? -22.899 5.999 23.934 1.00 54.56 345 LEU A C 1
ATOM 2747 O O . LEU A 1 345 ? -22.885 7.177 23.587 1.00 54.56 345 LEU A O 1
ATOM 2751 N N . PHE A 1 346 ? -21.962 5.505 24.731 1.00 48.81 346 PHE A N 1
ATOM 2752 C CA . PHE A 1 346 ? -20.712 6.216 24.996 1.00 48.81 346 PHE A CA 1
ATOM 2753 C C . PHE A 1 346 ? -19.563 5.288 24.644 1.00 48.81 346 PHE A C 1
ATOM 2755 O O . PHE A 1 346 ? -19.551 4.165 25.133 1.00 48.81 346 PHE A O 1
ATOM 2762 N N . LEU A 1 347 ? -18.640 5.763 23.803 1.00 55.41 347 LEU A N 1
ATOM 2763 C CA . LEU A 1 347 ? -17.477 5.028 23.302 1.00 55.41 347 LEU A CA 1
ATOM 2764 C C . LEU A 1 347 ? -16.194 5.680 23.836 1.00 55.41 347 LEU A C 1
ATOM 2766 O O . LEU A 1 347 ? -15.893 6.793 23.394 1.00 55.41 347 LEU A O 1
ATOM 2770 N N . PRO A 1 348 ? -15.450 5.062 24.782 1.00 53.94 348 PRO A N 1
ATOM 2771 C CA . PRO A 1 348 ? -14.171 5.634 25.184 1.00 53.94 348 PRO A CA 1
ATOM 2772 C C . PRO A 1 348 ? -13.003 4.652 25.385 1.00 53.94 348 PRO A C 1
ATOM 2774 O O . PRO A 1 348 ? -13.160 3.457 25.624 1.00 53.94 348 PRO A O 1
ATOM 2777 N N . VAL A 1 349 ? -11.840 5.311 25.427 1.00 50.00 349 VAL A N 1
ATOM 2778 C CA . VAL A 1 349 ? -10.474 4.900 25.779 1.00 50.00 349 VAL A CA 1
ATOM 2779 C C . VAL A 1 349 ? -9.787 3.983 24.772 1.00 50.00 349 VAL A C 1
ATOM 2781 O O . VAL A 1 349 ? -9.691 2.773 24.948 1.00 50.00 349 VAL A O 1
ATOM 2784 N N . ILE A 1 350 ? -9.139 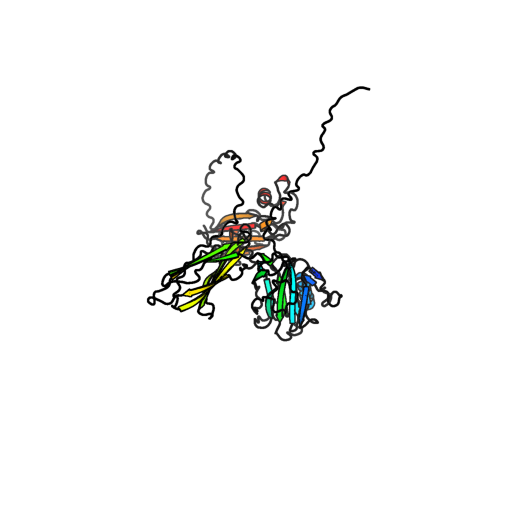4.628 23.797 1.00 51.19 350 ILE A N 1
ATOM 2785 C CA . ILE A 1 350 ? -7.964 4.070 23.125 1.00 51.19 350 ILE A CA 1
ATOM 2786 C C . ILE A 1 350 ? -6.880 3.901 24.195 1.00 51.19 350 ILE A C 1
ATOM 2788 O O . ILE A 1 350 ? -6.087 4.803 24.458 1.00 51.19 350 ILE A O 1
ATOM 2792 N N . SER A 1 351 ? -6.869 2.753 24.862 1.00 52.53 351 SER A N 1
ATOM 2793 C CA . SER A 1 351 ? -5.704 2.326 25.618 1.00 52.53 351 SER A CA 1
ATOM 2794 C C . SER A 1 351 ? -4.800 1.608 24.632 1.00 52.53 351 SER A C 1
ATOM 2796 O O . SER A 1 351 ? -5.085 0.479 24.235 1.00 52.53 351 SER A O 1
ATOM 2798 N N . GLN A 1 352 ? -3.716 2.267 24.222 1.00 53.97 352 GLN A N 1
ATOM 2799 C CA . GLN A 1 352 ? -2.542 1.533 23.771 1.00 53.97 352 GLN A CA 1
ATOM 2800 C C . GLN A 1 352 ? -2.014 0.834 25.019 1.00 53.97 352 GLN A C 1
ATOM 2802 O O . GLN A 1 352 ? -1.258 1.425 25.790 1.00 53.97 352 GLN A O 1
ATOM 2807 N N . SER A 1 353 ? -2.519 -0.366 25.305 1.00 48.44 353 SER A N 1
ATOM 2808 C CA . SER A 1 353 ? -1.998 -1.116 26.438 1.00 48.44 353 SER A CA 1
ATOM 2809 C C . SER A 1 353 ? -0.526 -1.385 26.129 1.00 48.44 353 SER A C 1
ATOM 2811 O O . SER A 1 353 ? -0.245 -1.947 25.063 1.00 48.44 353 SER A O 1
ATOM 2813 N N . PRO A 1 354 ? 0.424 -0.950 26.977 1.00 47.44 354 PRO A N 1
ATOM 2814 C CA . PRO A 1 354 ? 1.792 -1.398 26.817 1.00 47.44 354 PRO A CA 1
ATOM 2815 C C . PRO A 1 354 ? 1.772 -2.934 26.853 1.00 47.44 354 PRO A C 1
ATOM 2817 O O . PRO A 1 354 ? 0.984 -3.506 27.617 1.00 47.44 354 PRO A O 1
ATOM 2820 N N . PRO A 1 355 ? 2.577 -3.620 26.021 1.00 47.84 355 PRO A N 1
ATOM 2821 C CA . PRO A 1 355 ? 2.703 -5.069 26.102 1.00 47.84 355 PRO A CA 1
ATOM 2822 C C . PRO A 1 355 ? 2.966 -5.451 27.566 1.00 47.84 355 PRO A C 1
ATOM 2824 O O . PRO A 1 355 ? 3.648 -4.690 28.260 1.00 47.84 355 PRO A O 1
ATOM 2827 N N . PRO A 1 356 ? 2.392 -6.563 28.066 1.00 38.69 356 PRO A N 1
ATOM 2828 C CA . PRO A 1 356 ? 2.468 -6.911 29.478 1.00 38.69 356 PRO A CA 1
ATOM 2829 C C . PRO A 1 356 ? 3.923 -6.856 29.940 1.00 38.69 356 PRO A C 1
ATOM 2831 O O . PRO A 1 356 ? 4.772 -7.589 29.435 1.00 38.69 356 PRO A O 1
ATOM 2834 N N . THR A 1 357 ? 4.208 -5.945 30.871 1.00 40.62 357 THR A N 1
ATOM 2835 C CA . THR A 1 357 ? 5.541 -5.764 31.439 1.00 40.62 357 THR A CA 1
ATOM 2836 C C . THR A 1 357 ? 6.000 -7.103 32.023 1.00 40.62 357 THR A C 1
ATOM 2838 O O . THR A 1 357 ? 5.324 -7.612 32.926 1.00 40.62 357 THR A O 1
ATOM 2841 N N . PRO A 1 358 ? 7.112 -7.705 31.556 1.00 40.59 358 PRO A N 1
ATOM 2842 C CA . PRO A 1 358 ? 7.680 -8.851 32.247 1.00 40.59 358 PRO A CA 1
ATOM 2843 C C . PRO A 1 358 ? 8.014 -8.446 33.688 1.00 40.59 358 PRO A C 1
ATOM 2845 O O . PRO A 1 358 ? 8.511 -7.350 33.945 1.00 40.59 358 PRO A O 1
ATOM 2848 N N . THR A 1 359 ? 7.685 -9.328 34.632 1.00 37.66 359 THR A N 1
ATOM 2849 C CA . THR A 1 359 ? 7.875 -9.147 36.077 1.00 37.66 359 THR A CA 1
ATOM 2850 C C . THR A 1 359 ? 9.289 -8.623 36.397 1.00 37.66 359 THR A C 1
ATOM 2852 O O . THR A 1 359 ? 10.262 -9.158 35.861 1.00 37.66 359 THR A O 1
ATOM 2855 N N . PRO A 1 360 ? 9.434 -7.583 37.242 1.00 37.34 360 PRO A N 1
ATOM 2856 C CA . PRO A 1 360 ? 10.691 -6.857 37.409 1.00 37.34 360 PRO A CA 1
ATOM 2857 C C . PRO A 1 360 ? 11.819 -7.728 37.980 1.00 37.34 360 PRO A C 1
ATOM 2859 O O . PRO A 1 360 ? 11.634 -8.439 38.965 1.00 37.34 360 PRO A O 1
ATOM 2862 N N . THR A 1 361 ? 13.011 -7.598 37.392 1.00 45.53 361 THR A N 1
ATOM 2863 C CA . THR A 1 361 ? 14.299 -7.925 38.027 1.00 45.53 361 THR A CA 1
ATOM 2864 C C . THR A 1 361 ? 14.945 -6.621 38.517 1.00 45.53 361 THR A C 1
ATOM 2866 O O . THR A 1 361 ? 14.793 -5.584 37.878 1.00 45.53 361 THR A O 1
ATOM 2869 N N . CYS A 1 362 ? 15.595 -6.680 39.683 1.00 31.38 362 CYS A N 1
ATOM 2870 C CA . CYS A 1 362 ? 15.989 -5.562 40.548 1.00 31.38 362 CYS A CA 1
ATOM 2871 C C . CYS A 1 362 ? 16.840 -4.417 39.934 1.00 31.38 362 CYS A C 1
ATOM 2873 O O . CYS A 1 362 ? 17.633 -4.607 39.018 1.00 31.38 362 CYS A O 1
ATOM 2875 N N . GLU A 1 363 ? 16.668 -3.250 40.569 1.00 40.91 363 GLU A N 1
ATOM 2876 C CA . GLU A 1 363 ? 17.275 -1.896 40.483 1.00 40.91 363 GLU A CA 1
ATOM 2877 C C . GLU A 1 363 ? 18.796 -1.816 40.843 1.00 40.91 363 GLU A C 1
ATOM 2879 O O . GLU A 1 363 ? 19.318 -2.794 41.379 1.00 40.91 363 GLU A O 1
ATOM 2884 N N . PRO A 1 364 ? 19.476 -0.636 40.848 1.00 45.97 364 PRO A N 1
ATOM 2885 C CA . PRO A 1 364 ? 19.818 0.354 39.801 1.00 45.97 364 PRO A CA 1
ATOM 2886 C C . PRO A 1 364 ? 21.351 0.487 39.556 1.00 45.97 364 PRO A C 1
ATOM 2888 O O . PRO A 1 364 ? 22.170 0.078 40.376 1.00 45.97 364 PRO A O 1
ATOM 2891 N N . THR A 1 365 ? 21.766 1.183 38.483 1.00 40.12 365 THR A N 1
ATOM 2892 C CA . THR A 1 365 ? 23.135 1.743 38.336 1.00 40.12 365 THR A CA 1
ATOM 2893 C C . THR A 1 365 ? 23.100 3.279 38.299 1.00 40.12 365 THR A C 1
ATOM 2895 O O . THR A 1 365 ? 22.205 3.878 37.710 1.00 40.12 365 THR A O 1
ATOM 2898 N N . VAL A 1 366 ? 24.069 3.889 38.989 1.00 42.44 366 VAL A N 1
ATOM 2899 C CA . VAL A 1 366 ? 24.202 5.310 39.370 1.00 42.44 366 VAL A CA 1
ATOM 2900 C C . VAL A 1 366 ? 24.378 6.253 38.156 1.00 42.44 366 VAL A C 1
ATOM 2902 O O . VAL A 1 366 ? 25.056 5.866 37.203 1.00 42.44 366 VAL A O 1
ATOM 2905 N N . PRO A 1 367 ? 23.849 7.499 38.181 1.00 53.69 367 PRO A N 1
ATOM 2906 C CA . PRO A 1 367 ? 24.005 8.459 37.084 1.00 53.69 367 PRO A CA 1
ATOM 2907 C C . PRO A 1 367 ? 25.399 9.122 37.057 1.00 53.69 367 PRO A C 1
ATOM 2909 O O . PRO A 1 367 ? 25.944 9.429 38.122 1.00 53.69 367 PRO A O 1
ATOM 2912 N N . PRO A 1 368 ? 25.971 9.413 35.870 1.00 54.78 368 PRO A N 1
ATOM 2913 C CA . PRO A 1 368 ? 27.192 10.204 35.748 1.00 54.78 368 PRO A CA 1
ATOM 2914 C C . PRO A 1 368 ? 26.964 11.716 35.947 1.00 54.78 368 PRO A C 1
ATOM 2916 O O . PRO A 1 368 ? 25.884 12.259 35.722 1.00 54.78 368 PRO A O 1
ATOM 2919 N N . SER A 1 369 ? 28.041 12.366 36.391 1.00 42.47 369 SER A N 1
ATOM 2920 C CA . SER A 1 369 ? 28.174 13.774 36.795 1.00 42.47 369 SER A CA 1
ATOM 2921 C C . SER A 1 369 ? 27.869 14.786 35.671 1.00 42.47 369 SER A C 1
ATOM 2923 O O . SER A 1 369 ? 28.245 14.536 34.526 1.00 42.47 369 SER A O 1
ATOM 2925 N N . PRO A 1 370 ? 27.276 15.961 35.976 1.00 45.72 370 PRO A N 1
ATOM 2926 C CA . PRO A 1 370 ? 26.948 16.984 34.981 1.00 45.72 370 PRO A CA 1
ATOM 2927 C C . PRO A 1 370 ? 28.188 17.658 34.369 1.00 45.72 370 PRO A C 1
ATOM 2929 O O . PRO A 1 370 ? 29.130 18.031 35.071 1.00 45.72 370 PRO A O 1
ATOM 2932 N N . THR A 1 371 ? 28.145 17.845 33.049 1.00 49.72 371 THR A N 1
ATOM 2933 C CA . THR A 1 371 ? 29.094 18.621 32.234 1.00 49.72 371 THR A CA 1
ATOM 2934 C C . THR A 1 371 ? 28.820 20.130 32.382 1.00 49.72 371 THR A C 1
ATOM 2936 O O . THR A 1 371 ? 27.652 20.523 32.413 1.00 49.72 371 THR A O 1
ATOM 2939 N N . PRO A 1 372 ? 29.850 20.996 32.491 1.00 43.06 372 PRO A N 1
ATOM 2940 C CA . PRO A 1 372 ? 29.666 22.435 32.688 1.00 43.06 372 PRO A CA 1
ATOM 2941 C C . PRO A 1 372 ? 28.996 23.128 31.491 1.00 43.06 372 PRO A C 1
ATOM 2943 O O . PRO A 1 372 ? 29.296 22.847 30.333 1.00 43.06 372 PRO A O 1
ATOM 2946 N N . SER A 1 373 ? 28.098 24.060 31.817 1.00 45.09 373 SER A N 1
ATOM 2947 C CA . SER A 1 373 ? 27.353 24.920 30.891 1.00 45.09 373 SER A CA 1
ATOM 2948 C C . SER A 1 373 ? 28.289 25.847 30.097 1.00 45.09 373 SER A C 1
ATOM 2950 O O . SER A 1 373 ? 29.123 26.506 30.721 1.00 45.09 373 SER A O 1
ATOM 2952 N N . PRO A 1 374 ? 28.146 25.964 28.763 1.00 47.62 374 PRO A N 1
ATOM 2953 C CA . PRO A 1 374 ? 28.904 26.926 27.967 1.00 47.62 374 PRO A CA 1
ATOM 2954 C C . PRO A 1 374 ? 28.482 28.377 28.259 1.00 47.62 374 PRO A C 1
ATOM 2956 O O . PRO A 1 374 ? 27.326 28.653 28.592 1.00 47.62 374 PRO A O 1
ATOM 2959 N N . GLU A 1 375 ? 29.447 29.294 28.148 1.00 42.50 375 GLU A N 1
ATOM 2960 C CA . GLU A 1 375 ? 29.278 30.743 28.311 1.00 42.50 375 GLU A CA 1
ATOM 2961 C C . GLU A 1 375 ? 28.362 31.354 27.228 1.00 42.50 375 GLU A C 1
ATOM 2963 O O . GLU A 1 375 ? 28.368 30.904 26.079 1.00 42.50 375 GLU A O 1
ATOM 2968 N N . PRO A 1 376 ? 27.582 32.401 27.563 1.00 42.09 376 PRO A N 1
ATOM 2969 C CA . PRO A 1 376 ? 26.659 33.040 26.633 1.00 42.09 376 PRO A CA 1
ATOM 2970 C C . PRO A 1 376 ? 27.411 33.827 25.552 1.00 42.09 376 PRO A C 1
ATOM 2972 O O . PRO A 1 376 ? 28.090 34.816 25.826 1.00 42.09 376 PRO A O 1
ATOM 2975 N N . ILE A 1 377 ? 27.241 33.396 24.303 1.00 42.88 377 ILE A N 1
ATOM 2976 C CA . ILE A 1 377 ? 27.720 34.094 23.108 1.00 42.88 377 ILE A CA 1
ATOM 2977 C C . ILE A 1 377 ? 26.841 35.332 22.876 1.00 42.88 377 ILE A C 1
ATOM 2979 O O . ILE A 1 377 ? 25.612 35.269 22.925 1.00 42.88 377 ILE A O 1
ATOM 2983 N N . THR A 1 378 ? 27.479 36.473 22.632 1.00 37.22 378 THR A N 1
ATOM 2984 C CA . THR A 1 378 ? 26.841 37.757 22.334 1.00 37.22 378 THR A CA 1
ATOM 2985 C C . THR A 1 378 ? 26.004 37.684 21.052 1.00 37.22 378 THR A C 1
ATOM 2987 O O . THR A 1 378 ? 26.509 37.329 19.989 1.00 37.22 378 THR A O 1
ATOM 2990 N N . SER A 1 379 ? 24.715 38.041 21.147 1.00 42.03 379 SER A N 1
ATOM 2991 C CA . SER A 1 379 ? 23.789 38.063 20.005 1.00 42.03 379 SER A CA 1
ATOM 2992 C C . SER A 1 379 ? 24.312 38.942 18.859 1.00 42.03 379 SER A C 1
ATOM 2994 O O . SER A 1 379 ? 24.569 40.130 19.083 1.00 42.03 379 SER A O 1
ATOM 2996 N N . PRO A 1 380 ? 24.420 38.411 17.628 1.00 52.56 380 PRO A N 1
ATOM 2997 C CA . PRO A 1 380 ? 24.755 39.207 16.458 1.00 52.56 380 PRO A CA 1
ATOM 2998 C C . PRO A 1 380 ? 23.624 40.187 16.114 1.00 52.56 380 PRO A C 1
ATOM 3000 O O . PRO A 1 380 ? 22.443 39.939 16.365 1.00 52.56 380 PRO A O 1
ATOM 3003 N N . THR A 1 381 ? 24.004 41.325 15.536 1.00 52.22 381 THR A N 1
ATOM 3004 C CA . THR A 1 381 ? 23.101 42.356 15.010 1.00 52.22 381 THR A CA 1
ATOM 3005 C C . THR A 1 381 ? 22.072 41.736 14.049 1.00 52.22 381 THR A C 1
ATOM 3007 O O . THR A 1 381 ? 22.472 40.941 13.197 1.00 52.22 381 THR A O 1
ATOM 3010 N N . PRO A 1 382 ? 20.767 42.072 14.149 1.00 57.69 382 PRO A N 1
ATOM 3011 C CA . PRO A 1 382 ? 19.732 41.473 13.311 1.00 57.69 382 PRO A CA 1
ATOM 3012 C C . PRO A 1 382 ? 20.017 41.727 11.828 1.00 57.69 382 PRO A C 1
ATOM 3014 O O . PRO A 1 382 ? 20.044 42.867 11.363 1.00 57.69 382 PRO A O 1
ATOM 3017 N N . SER A 1 383 ? 20.245 40.636 11.105 1.00 61.75 383 SER A N 1
ATOM 3018 C CA . SER A 1 383 ? 20.334 40.613 9.651 1.00 61.75 383 SER A CA 1
ATOM 3019 C C . SER A 1 383 ? 18.988 41.012 9.032 1.00 61.75 383 SER A C 1
ATOM 3021 O O . SER A 1 383 ? 17.936 40.561 9.477 1.00 61.75 383 SER A O 1
ATOM 3023 N N . THR A 1 384 ? 19.015 41.840 7.986 1.00 82.50 384 THR A N 1
ATOM 3024 C CA . THR A 1 384 ? 17.845 42.315 7.222 1.00 82.50 384 THR A CA 1
ATOM 3025 C C . THR A 1 384 ? 17.373 41.324 6.147 1.00 82.50 384 THR A C 1
ATOM 3027 O O . THR A 1 384 ? 16.777 41.722 5.143 1.00 82.50 384 THR A O 1
ATOM 3030 N N . ASN A 1 385 ? 17.654 40.029 6.305 1.00 90.62 385 ASN A N 1
ATOM 3031 C CA . ASN A 1 385 ? 17.241 39.018 5.334 1.00 90.62 385 ASN A CA 1
ATOM 3032 C C . ASN A 1 385 ? 15.726 38.776 5.397 1.00 90.62 385 ASN A C 1
ATOM 3034 O O . ASN A 1 385 ? 15.180 38.555 6.474 1.00 90.62 385 ASN A O 1
ATOM 3038 N N . ALA A 1 386 ? 15.056 38.770 4.239 1.00 95.62 386 ALA A N 1
ATOM 3039 C CA . ALA A 1 386 ? 13.632 38.438 4.145 1.00 95.62 386 ALA A CA 1
ATOM 3040 C C . ALA A 1 386 ? 13.358 36.961 4.483 1.00 95.62 386 ALA A C 1
ATOM 3042 O O . ALA A 1 386 ? 12.285 36.625 4.978 1.00 95.62 386 ALA A O 1
ATOM 3043 N N . PHE A 1 387 ? 14.340 36.089 4.240 1.00 97.62 387 PHE A N 1
ATOM 3044 C CA . PHE A 1 387 ? 14.322 34.690 4.656 1.00 97.62 387 PHE A CA 1
ATOM 3045 C C . PHE A 1 387 ? 15.595 34.340 5.426 1.00 97.62 387 PHE A C 1
ATOM 3047 O O . PHE A 1 387 ? 16.706 34.663 4.997 1.00 97.62 387 PHE A O 1
ATOM 3054 N N . ARG A 1 388 ? 15.442 33.632 6.546 1.00 96.88 388 ARG A N 1
ATOM 3055 C CA . ARG A 1 388 ? 16.563 33.026 7.275 1.00 96.88 388 ARG A CA 1
ATOM 3056 C C . ARG A 1 388 ? 16.612 31.524 7.047 1.00 96.88 388 ARG A C 1
ATOM 3058 O O . ARG A 1 388 ? 15.586 30.897 6.772 1.00 96.88 388 ARG A O 1
ATOM 3065 N N . LEU A 1 389 ? 17.789 30.950 7.222 1.00 97.69 389 LEU A N 1
ATOM 3066 C CA . LEU A 1 389 ? 18.007 29.519 7.206 1.00 97.69 389 LEU A CA 1
ATOM 3067 C C . LEU A 1 389 ? 17.673 28.961 8.591 1.00 97.69 389 LEU A C 1
ATOM 3069 O O . LEU A 1 389 ? 18.445 29.093 9.536 1.00 97.69 389 LEU A O 1
ATOM 3073 N N . ALA A 1 390 ? 16.487 28.376 8.729 1.00 96.94 390 ALA A N 1
ATOM 3074 C CA . ALA A 1 390 ? 16.010 27.866 10.010 1.00 96.94 390 ALA A CA 1
ATOM 3075 C C . ALA A 1 390 ? 16.626 26.504 10.351 1.00 96.94 390 ALA A C 1
ATOM 3077 O O . ALA A 1 390 ? 16.862 26.202 11.520 1.00 96.94 390 ALA A O 1
ATOM 3078 N N . THR A 1 391 ? 16.871 25.661 9.348 1.00 97.56 391 THR A N 1
ATOM 3079 C CA . THR A 1 391 ? 17.439 24.322 9.547 1.00 97.56 391 THR A CA 1
ATOM 3080 C C . THR A 1 391 ? 18.218 23.891 8.314 1.00 97.56 391 THR A C 1
ATOM 3082 O O . THR A 1 391 ? 17.750 24.065 7.191 1.00 97.56 391 THR A O 1
ATOM 3085 N N . VAL A 1 392 ? 19.385 23.288 8.536 1.00 98.00 392 VAL A N 1
ATOM 3086 C CA . VAL A 1 392 ? 20.068 22.422 7.571 1.00 98.00 392 VAL A CA 1
ATOM 3087 C C . VAL A 1 392 ? 20.578 21.225 8.335 1.00 98.00 392 VAL A C 1
ATOM 3089 O O . VAL A 1 392 ? 21.252 21.395 9.349 1.00 98.00 392 VAL A O 1
ATOM 3092 N N . ARG A 1 393 ? 20.278 20.030 7.844 1.00 96.88 393 ARG A N 1
ATOM 3093 C CA . ARG A 1 393 ? 20.893 18.805 8.343 1.00 96.88 393 ARG A CA 1
ATOM 3094 C C . ARG A 1 393 ? 21.043 17.788 7.226 1.00 96.88 393 ARG A C 1
ATOM 3096 O O . ARG A 1 393 ? 20.282 17.797 6.258 1.00 96.88 393 ARG A O 1
ATOM 3103 N N . MET A 1 394 ? 22.009 16.902 7.390 1.00 98.19 394 MET A N 1
ATOM 3104 C CA . MET A 1 394 ? 22.117 15.689 6.592 1.00 98.19 394 MET A CA 1
ATOM 3105 C C . MET A 1 394 ? 21.087 14.670 7.101 1.00 98.19 394 MET A C 1
ATOM 3107 O O . MET A 1 394 ? 20.871 14.574 8.311 1.00 98.19 394 MET A O 1
ATOM 3111 N N . LEU A 1 395 ? 20.420 13.946 6.200 1.00 97.75 395 LEU A N 1
ATOM 3112 C CA . LEU A 1 395 ? 19.579 12.814 6.599 1.00 97.75 395 LEU A CA 1
ATOM 3113 C C . LEU A 1 395 ? 20.463 11.703 7.159 1.00 97.75 395 LEU A C 1
ATOM 3115 O O . LEU A 1 395 ? 21.562 11.488 6.646 1.00 97.75 395 LEU A O 1
ATOM 3119 N N . SER A 1 396 ? 19.981 10.975 8.166 1.00 97.62 396 SER A N 1
ATOM 3120 C CA . SER A 1 396 ? 20.693 9.794 8.652 1.00 97.62 396 SER A CA 1
ATOM 3121 C C . SER A 1 396 ? 20.799 8.726 7.561 1.00 97.62 396 SER A C 1
ATOM 3123 O O . SER A 1 396 ? 19.990 8.686 6.634 1.00 97.62 396 SER A O 1
ATOM 3125 N N . ILE A 1 397 ? 21.773 7.822 7.671 1.00 96.06 397 ILE A N 1
ATOM 3126 C CA . ILE A 1 397 ? 21.927 6.706 6.730 1.00 96.06 397 ILE A CA 1
ATOM 3127 C C . ILE A 1 397 ? 20.649 5.862 6.642 1.00 96.06 397 ILE A C 1
ATOM 3129 O O . ILE A 1 397 ? 20.309 5.378 5.572 1.00 96.06 397 ILE A O 1
ATOM 3133 N N . THR A 1 398 ? 19.896 5.728 7.739 1.00 93.56 398 THR A N 1
ATOM 3134 C CA . THR A 1 398 ? 18.614 5.003 7.740 1.00 93.56 398 THR A CA 1
ATOM 3135 C C . THR A 1 398 ? 17.515 5.810 7.054 1.00 93.56 398 THR A C 1
ATOM 3137 O O . THR A 1 398 ? 16.812 5.270 6.209 1.00 93.56 398 THR A O 1
ATOM 3140 N N . GLU A 1 399 ? 17.401 7.109 7.358 1.00 92.06 399 GLU A N 1
ATOM 3141 C CA . GLU A 1 399 ? 16.454 8.015 6.683 1.00 92.06 399 GLU A CA 1
ATOM 3142 C C . GLU A 1 399 ? 16.703 8.097 5.175 1.00 92.06 399 GLU A C 1
ATOM 3144 O O . GLU A 1 399 ? 15.767 8.299 4.409 1.00 92.06 399 GLU A O 1
ATOM 3149 N N . ASN A 1 400 ? 17.956 7.947 4.740 1.00 96.06 400 ASN A N 1
ATOM 3150 C CA . ASN A 1 400 ? 18.306 8.016 3.328 1.00 96.06 400 ASN A CA 1
ATOM 3151 C C . ASN A 1 400 ? 18.061 6.708 2.558 1.00 96.06 400 ASN A C 1
ATOM 3153 O O . ASN A 1 400 ? 18.180 6.727 1.339 1.00 96.06 400 ASN A O 1
ATOM 3157 N N . GLY A 1 401 ? 17.730 5.597 3.228 1.00 91.38 401 GLY A N 1
ATOM 3158 C CA . GLY A 1 401 ? 17.589 4.280 2.587 1.00 91.38 401 GLY A CA 1
ATOM 3159 C C . GLY A 1 401 ? 18.882 3.452 2.537 1.00 91.38 401 GLY A C 1
ATOM 3160 O O . GLY A 1 401 ? 18.995 2.509 1.762 1.00 91.38 401 GLY A O 1
ATOM 3161 N N . GLY A 1 402 ? 19.874 3.767 3.369 1.00 92.62 402 GLY A N 1
ATOM 3162 C CA . GLY A 1 402 ? 21.161 3.075 3.409 1.00 92.62 402 GLY A CA 1
ATOM 3163 C C . GLY A 1 402 ? 22.195 3.660 2.444 1.00 92.62 402 GLY A C 1
ATOM 3164 O O . GLY A 1 402 ? 22.145 4.836 2.086 1.00 92.62 402 GLY A O 1
ATOM 3165 N N . CYS A 1 403 ? 23.168 2.833 2.040 1.00 93.94 403 CYS A N 1
ATOM 3166 C CA . CYS A 1 403 ? 24.193 3.235 1.068 1.00 93.94 403 CYS A CA 1
ATOM 3167 C C . CYS A 1 403 ? 23.733 3.176 -0.395 1.00 93.94 403 CYS A C 1
ATOM 3169 O O . CYS A 1 403 ? 24.458 3.675 -1.247 1.00 93.94 403 CYS A O 1
ATOM 3171 N N . GLU A 1 404 ? 22.565 2.601 -0.671 1.00 92.00 404 GLU A N 1
ATOM 3172 C CA . GLU A 1 404 ? 21.874 2.671 -1.970 1.00 92.00 404 GLU A CA 1
ATOM 3173 C C . GLU A 1 404 ? 20.781 3.756 -1.930 1.00 92.00 404 GLU A C 1
ATOM 3175 O O . GLU A 1 404 ? 19.780 3.691 -2.631 1.00 92.00 404 GLU A O 1
ATOM 3180 N N . GLY A 1 405 ? 20.930 4.710 -1.007 1.00 87.25 405 GLY A N 1
ATOM 3181 C CA . GLY A 1 405 ? 19.948 5.742 -0.741 1.00 87.25 405 GLY A CA 1
ATOM 3182 C C . GLY A 1 405 ? 19.863 6.825 -1.814 1.00 87.25 405 GLY A C 1
ATOM 3183 O O . GLY A 1 405 ? 20.512 6.783 -2.854 1.00 87.25 405 GLY A O 1
ATOM 3184 N N . ASN A 1 406 ? 19.096 7.870 -1.517 1.00 91.62 406 ASN A N 1
ATOM 3185 C CA . ASN A 1 406 ? 18.930 9.001 -2.430 1.00 91.62 406 ASN A CA 1
ATOM 3186 C C . ASN A 1 406 ? 20.137 9.958 -2.422 1.00 91.62 406 ASN A C 1
ATOM 3188 O O . ASN A 1 406 ? 20.988 9.941 -1.526 1.00 91.62 406 ASN A O 1
ATOM 3192 N N . HIS A 1 407 ? 20.149 10.867 -3.398 1.00 94.06 407 HIS A N 1
ATOM 3193 C CA . HIS A 1 407 ? 21.083 11.993 -3.512 1.00 94.06 407 HIS A CA 1
ATOM 3194 C C . HIS A 1 407 ? 20.334 13.331 -3.598 1.00 94.06 407 HIS A C 1
ATOM 3196 O O . HIS A 1 407 ? 20.544 14.118 -4.517 1.00 94.06 407 HIS A O 1
ATOM 3202 N N . HIS A 1 408 ? 19.373 13.585 -2.706 1.00 96.69 408 HIS A N 1
ATOM 3203 C CA . HIS A 1 408 ? 18.418 14.695 -2.846 1.00 96.69 408 HIS A CA 1
ATOM 3204 C C . HIS A 1 408 ? 18.543 15.765 -1.748 1.00 96.69 408 HIS A C 1
ATOM 3206 O O . HIS A 1 408 ? 18.886 15.497 -0.600 1.00 96.69 408 HIS A O 1
ATOM 3212 N N . VAL A 1 409 ? 18.191 17.009 -2.074 1.00 97.88 409 VAL A N 1
ATOM 3213 C CA . VAL A 1 409 ? 17.892 18.055 -1.090 1.00 97.88 409 VAL A CA 1
ATOM 3214 C C . VAL A 1 409 ? 16.386 18.221 -1.004 1.00 97.88 409 VAL A C 1
ATOM 3216 O O . VAL A 1 409 ? 15.734 18.679 -1.944 1.00 97.88 409 VAL A O 1
ATOM 3219 N N . PHE A 1 410 ? 15.843 17.882 0.153 1.00 98.00 410 PHE A N 1
ATOM 3220 C CA . PHE A 1 410 ? 14.444 18.055 0.490 1.00 98.00 410 PHE A CA 1
ATOM 3221 C C . PHE A 1 410 ? 14.262 19.406 1.186 1.00 98.00 410 PHE A C 1
ATOM 3223 O O . PHE A 1 410 ? 15.017 19.763 2.096 1.00 98.00 410 PHE A O 1
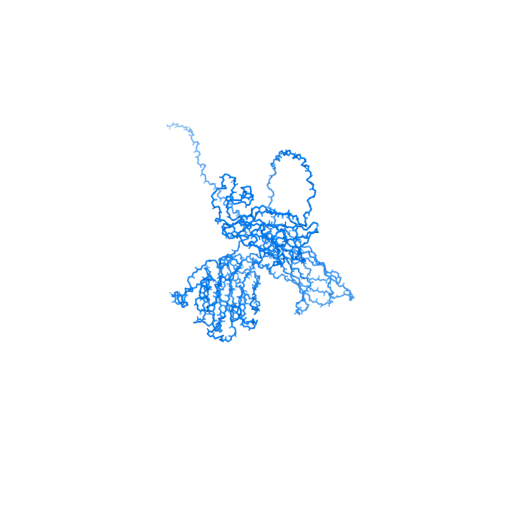ATOM 3230 N N . LEU A 1 411 ? 13.283 20.183 0.727 1.00 98.31 411 LEU A N 1
ATOM 3231 C CA . LEU A 1 411 ? 13.130 21.587 1.096 1.00 98.31 411 LEU A CA 1
ATOM 3232 C C . LEU A 1 411 ? 11.778 21.840 1.752 1.00 98.31 411 LEU A C 1
ATOM 3234 O O . LEU A 1 411 ? 10.753 21.323 1.307 1.00 98.31 411 LEU A O 1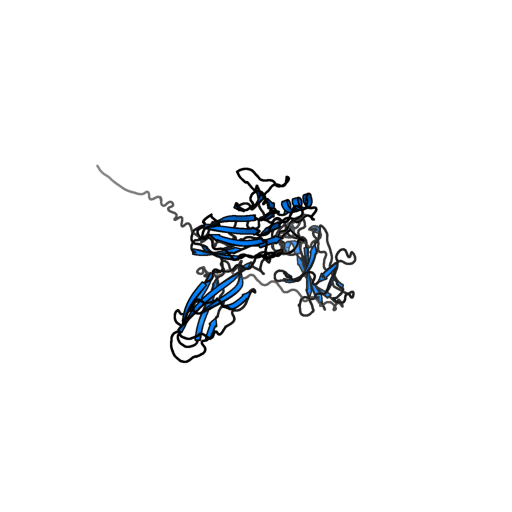
ATOM 3238 N N . SER A 1 412 ? 11.773 22.728 2.742 1.00 98.12 412 SER A N 1
ATOM 3239 C CA . SER A 1 412 ? 10.570 23.396 3.226 1.00 98.12 412 SER A CA 1
ATOM 3240 C C . SER A 1 412 ? 10.786 24.901 3.282 1.00 98.12 412 SER A C 1
ATOM 3242 O O . SER A 1 412 ? 11.835 25.384 3.718 1.00 98.12 412 SER A O 1
ATOM 3244 N N . VAL A 1 413 ? 9.780 25.657 2.861 1.00 98.25 413 VAL A N 1
ATOM 3245 C CA . VAL A 1 413 ? 9.716 27.092 3.133 1.00 98.25 413 VAL A CA 1
ATOM 3246 C C . VAL A 1 413 ? 8.509 27.329 4.012 1.00 98.25 413 VAL A C 1
ATOM 3248 O O . VAL A 1 413 ? 7.405 26.921 3.664 1.00 98.25 413 VAL A O 1
ATOM 3251 N N . ILE A 1 414 ? 8.726 27.979 5.148 1.00 97.81 414 ILE A N 1
ATOM 3252 C CA . ILE A 1 414 ? 7.688 28.267 6.133 1.00 97.81 414 ILE A CA 1
ATOM 3253 C C . ILE A 1 414 ? 7.541 29.770 6.352 1.00 97.81 414 ILE A C 1
ATOM 3255 O O . ILE A 1 414 ? 8.483 30.553 6.195 1.00 97.81 414 ILE A O 1
ATOM 3259 N N . ASP A 1 415 ? 6.336 30.180 6.720 1.00 97.56 415 ASP A N 1
ATOM 3260 C CA . ASP A 1 415 ? 6.061 31.536 7.161 1.00 97.56 415 ASP A CA 1
ATOM 3261 C C . ASP A 1 415 ? 6.615 31.788 8.579 1.00 97.56 415 ASP A C 1
ATOM 3263 O O . ASP A 1 415 ? 7.190 30.920 9.251 1.00 97.56 415 ASP A O 1
ATOM 3267 N N . ARG A 1 416 ? 6.425 33.015 9.066 1.00 96.50 416 ARG A N 1
ATOM 3268 C CA . ARG A 1 416 ? 6.860 33.413 10.408 1.00 96.50 416 ARG A CA 1
ATOM 3269 C C . A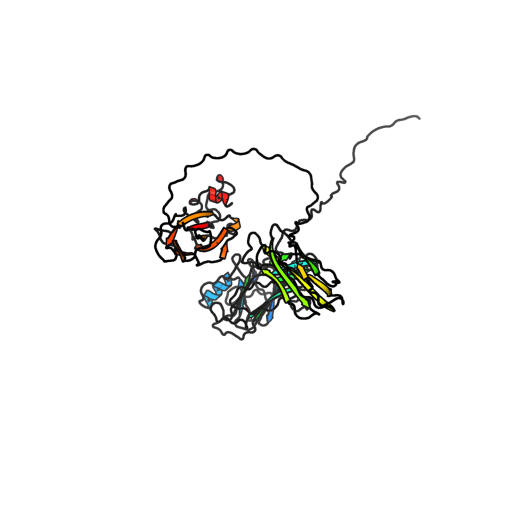RG A 1 416 ? 6.158 32.635 11.534 1.00 96.50 416 ARG A C 1
ATOM 3271 O O . ARG A 1 416 ? 6.705 32.545 12.630 1.00 96.50 416 ARG A O 1
ATOM 3278 N N . ALA A 1 417 ? 4.971 32.085 11.281 1.00 93.12 417 ALA A N 1
ATOM 3279 C CA . ALA A 1 417 ? 4.200 31.283 12.229 1.00 93.12 417 ALA A CA 1
ATOM 3280 C C . ALA A 1 417 ? 4.539 29.780 12.168 1.00 93.12 417 ALA A C 1
ATOM 3282 O O . ALA A 1 417 ? 4.079 29.025 13.021 1.00 93.12 417 ALA A O 1
ATOM 3283 N N . GLY A 1 418 ? 5.364 29.353 11.207 1.00 92.75 418 GLY A N 1
ATOM 3284 C CA . GLY A 1 418 ? 5.754 27.958 11.010 1.00 92.75 418 GLY A CA 1
ATOM 3285 C C . GLY A 1 418 ? 4.855 27.177 10.049 1.00 92.75 418 GLY A C 1
ATOM 3286 O O . GLY A 1 418 ? 5.049 25.973 9.904 1.00 92.75 418 GLY A O 1
ATOM 3287 N N . ASN A 1 419 ? 3.896 27.825 9.380 1.00 93.88 419 ASN A N 1
ATOM 3288 C CA . ASN A 1 419 ? 3.075 27.158 8.369 1.00 93.88 419 ASN A CA 1
ATOM 3289 C C . ASN A 1 419 ? 3.835 27.062 7.038 1.00 93.88 419 ASN A C 1
ATOM 3291 O O . ASN A 1 419 ? 4.597 27.979 6.724 1.00 93.88 419 ASN A O 1
ATOM 3295 N N . PRO A 1 420 ? 3.599 26.026 6.213 1.00 94.25 420 PRO A N 1
ATOM 3296 C CA . PRO A 1 420 ? 4.149 25.960 4.861 1.00 94.25 420 PRO A CA 1
ATOM 3297 C C . PRO A 1 420 ? 3.787 27.202 4.034 1.00 94.25 420 PRO A C 1
ATOM 3299 O O . PRO A 1 420 ? 2.628 27.614 3.977 1.00 94.25 420 PRO A O 1
ATOM 3302 N N . LEU A 1 421 ? 4.786 27.787 3.379 1.00 97.06 421 LEU A N 1
ATOM 3303 C CA . LEU A 1 421 ? 4.660 28.957 2.521 1.00 97.06 421 LEU A CA 1
ATOM 3304 C C . LEU A 1 421 ? 4.942 28.561 1.068 1.00 97.06 421 LEU A C 1
ATOM 3306 O O . LEU A 1 421 ? 6.083 28.282 0.693 1.00 97.06 421 LEU A O 1
ATOM 3310 N N . PHE A 1 422 ? 3.896 28.568 0.243 1.00 97.19 422 PHE A N 1
ATOM 3311 C CA . PHE A 1 422 ? 3.971 28.228 -1.180 1.00 97.19 422 PHE A CA 1
ATOM 3312 C C . PHE A 1 422 ? 4.160 29.462 -2.065 1.00 97.19 422 PHE A C 1
ATOM 3314 O O . PHE A 1 422 ? 3.687 30.555 -1.744 1.00 97.19 422 PHE A O 1
ATOM 3321 N N . GLY A 1 423 ? 4.872 29.285 -3.176 1.00 96.38 423 GLY A N 1
ATOM 3322 C CA . GLY A 1 423 ? 5.235 30.328 -4.131 1.00 96.38 423 GLY A CA 1
ATOM 3323 C C . GLY A 1 423 ? 6.688 30.827 -4.083 1.00 96.38 423 GLY A C 1
ATOM 3324 O O . GLY A 1 423 ? 7.172 31.212 -5.144 1.00 96.38 423 GLY A O 1
ATOM 3325 N N . PRO A 1 424 ? 7.425 30.849 -2.947 1.00 98.25 424 PRO A N 1
ATOM 3326 C CA . PRO A 1 424 ? 8.828 31.260 -2.968 1.00 98.25 424 PRO A CA 1
ATOM 3327 C C . PRO A 1 424 ? 9.678 30.364 -3.873 1.00 98.25 424 PRO A C 1
ATOM 3329 O O . PRO A 1 424 ? 9.488 29.148 -3.888 1.00 98.25 424 PRO A O 1
ATOM 3332 N N . VAL A 1 425 ? 10.651 30.951 -4.572 1.00 98.19 425 VAL A N 1
ATOM 3333 C CA . VAL A 1 425 ? 11.572 30.218 -5.458 1.00 98.19 425 VAL A CA 1
ATOM 3334 C C . VAL A 1 425 ? 12.922 30.048 -4.774 1.00 98.19 425 VAL A C 1
ATOM 3336 O O . VAL A 1 425 ? 13.513 31.021 -4.301 1.00 98.19 425 VAL A O 1
ATOM 3339 N N . ILE A 1 426 ? 13.424 28.816 -4.748 1.00 98.25 426 ILE A N 1
ATOM 3340 C CA . ILE A 1 426 ? 14.740 28.443 -4.230 1.00 98.25 426 ILE A CA 1
ATOM 3341 C C . ILE A 1 426 ? 15.687 28.245 -5.416 1.00 98.25 426 ILE A C 1
ATOM 3343 O O . ILE A 1 426 ? 15.309 27.635 -6.417 1.00 98.25 426 ILE A O 1
ATOM 3347 N N . GLY A 1 427 ? 16.922 28.734 -5.300 1.00 97.25 427 GLY A N 1
ATOM 3348 C CA . GLY A 1 427 ? 17.969 28.489 -6.295 1.00 97.25 427 GLY A CA 1
ATOM 3349 C C . GLY A 1 427 ? 19.380 28.539 -5.714 1.00 97.25 427 GLY A C 1
ATOM 3350 O O . GLY A 1 427 ? 19.556 28.784 -4.518 1.00 97.25 427 GLY A O 1
ATOM 3351 N N . ASP A 1 428 ? 20.382 28.330 -6.571 1.00 96.00 428 ASP A N 1
ATOM 3352 C CA . ASP A 1 428 ? 21.812 28.253 -6.233 1.00 96.00 428 ASP A CA 1
ATOM 3353 C C . ASP A 1 428 ? 22.664 29.385 -6.850 1.00 96.00 428 ASP A C 1
ATOM 3355 O O . ASP A 1 428 ? 23.560 29.168 -7.674 1.00 96.00 428 ASP A O 1
ATOM 3359 N N . PRO A 1 429 ? 22.421 30.650 -6.479 1.00 88.69 429 PRO A N 1
ATOM 3360 C CA . PRO A 1 429 ? 23.185 31.759 -7.021 1.00 88.69 429 PRO A CA 1
ATOM 3361 C C . PRO A 1 429 ? 24.657 31.712 -6.564 1.00 88.69 429 PRO A C 1
ATOM 3363 O O . PRO A 1 429 ? 24.950 31.340 -5.422 1.00 88.69 429 PRO A O 1
ATOM 3366 N N . PRO A 1 430 ? 25.598 32.161 -7.415 1.00 88.50 430 PRO A N 1
ATOM 3367 C CA . PRO A 1 430 ? 25.370 32.792 -8.720 1.00 88.50 430 PRO A CA 1
ATOM 3368 C C . PRO A 1 430 ? 25.211 31.807 -9.888 1.00 88.50 430 PRO A C 1
ATOM 3370 O O . PRO A 1 430 ? 24.976 32.258 -11.006 1.00 88.50 430 PRO A O 1
ATOM 3373 N N . ALA A 1 431 ? 25.370 30.501 -9.658 1.00 87.88 431 ALA A N 1
ATOM 3374 C CA . ALA A 1 431 ? 25.397 29.511 -10.728 1.00 87.88 431 ALA A CA 1
ATOM 3375 C C . ALA A 1 431 ? 24.021 29.334 -11.393 1.00 87.88 431 ALA A C 1
ATOM 3377 O O . ALA A 1 431 ? 23.959 29.221 -12.614 1.00 87.88 431 ALA A O 1
ATOM 3378 N N . ASN A 1 432 ? 22.935 29.415 -10.612 1.00 87.94 432 ASN A N 1
ATOM 3379 C CA . ASN A 1 432 ? 21.550 29.281 -11.083 1.00 87.94 432 ASN A CA 1
ATOM 3380 C C . ASN A 1 432 ? 21.317 27.994 -11.900 1.00 87.94 432 ASN A C 1
ATOM 3382 O O . ASN A 1 432 ? 20.572 28.005 -12.881 1.00 87.94 432 ASN A O 1
ATOM 3386 N N . ASN A 1 433 ? 21.958 26.892 -11.507 1.00 88.19 433 ASN A N 1
ATOM 3387 C CA . ASN A 1 433 ? 21.722 25.580 -12.100 1.00 88.19 433 ASN A CA 1
ATOM 3388 C C . ASN A 1 433 ? 20.345 25.031 -11.710 1.00 88.19 433 ASN A C 1
ATOM 3390 O O . ASN A 1 433 ? 19.762 24.254 -12.463 1.00 88.19 433 ASN A O 1
ATOM 3394 N N . PHE A 1 434 ? 19.819 25.437 -10.548 1.00 88.81 434 PHE A N 1
ATOM 3395 C CA . PHE A 1 434 ? 18.537 24.971 -10.031 1.00 88.81 434 PHE A CA 1
ATOM 3396 C C . PHE A 1 434 ? 17.590 26.133 -9.737 1.00 88.81 434 PHE A C 1
ATOM 3398 O O . PHE A 1 434 ? 17.972 27.170 -9.190 1.00 88.81 434 PHE A O 1
ATOM 3405 N N . ARG A 1 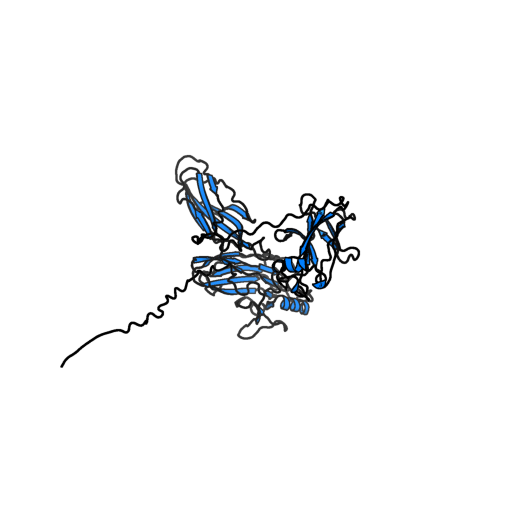435 ? 16.319 25.917 -10.072 1.00 96.62 435 ARG A N 1
ATOM 3406 C CA . ARG A 1 435 ? 15.182 26.752 -9.688 1.00 96.62 435 ARG A CA 1
ATOM 3407 C C . ARG A 1 435 ? 14.012 25.835 -9.380 1.00 96.62 435 ARG A C 1
ATOM 3409 O O . ARG A 1 435 ? 13.526 25.161 -10.282 1.00 96.62 435 ARG A O 1
ATOM 3416 N N . VAL A 1 436 ? 13.574 25.823 -8.129 1.00 96.81 436 VAL A N 1
ATOM 3417 C CA . VAL A 1 436 ? 12.396 25.061 -7.691 1.00 96.81 436 VAL A CA 1
ATOM 3418 C C . VAL A 1 436 ? 11.461 25.967 -6.914 1.00 96.81 436 VAL A C 1
ATOM 3420 O O . VAL A 1 436 ? 11.916 26.866 -6.199 1.00 96.81 436 VAL A O 1
ATOM 3423 N N . THR A 1 437 ? 10.159 25.752 -7.061 1.00 97.50 437 THR A N 1
ATOM 3424 C CA . THR A 1 437 ? 9.147 26.566 -6.391 1.00 97.50 437 THR A CA 1
ATOM 3425 C C . THR A 1 437 ? 8.640 25.812 -5.172 1.00 97.50 437 THR A C 1
ATOM 3427 O O . THR A 1 437 ? 8.218 24.662 -5.255 1.00 97.50 437 THR A O 1
ATOM 3430 N N . SER A 1 438 ? 8.664 26.454 -4.006 1.00 96.94 438 SER A N 1
ATOM 3431 C CA . SER A 1 438 ? 7.999 25.918 -2.820 1.00 96.94 438 SER A CA 1
ATOM 3432 C C . SER A 1 438 ? 6.506 25.743 -3.121 1.00 96.94 438 SER A C 1
ATOM 3434 O O . SER A 1 438 ? 5.831 26.708 -3.470 1.00 96.94 438 SER A O 1
ATOM 3436 N N . GLY A 1 439 ? 5.990 24.525 -2.992 1.00 90.38 439 GLY A N 1
ATOM 3437 C CA . GLY A 1 439 ? 4.646 24.120 -3.408 1.00 90.38 439 GLY A CA 1
ATOM 3438 C C . GLY A 1 439 ? 4.632 23.150 -4.595 1.00 90.38 439 GLY A C 1
ATOM 3439 O O . GLY A 1 439 ? 3.6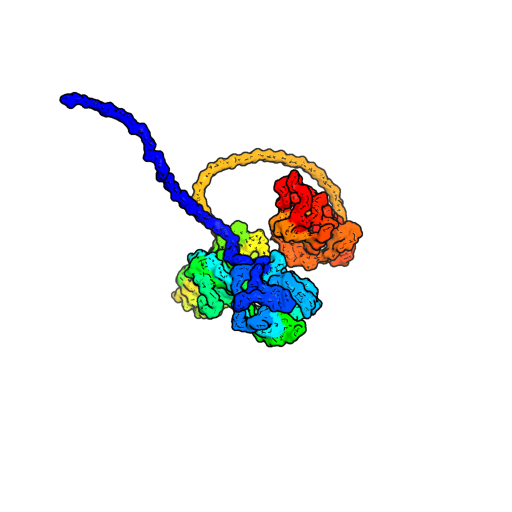03 22.518 -4.820 1.00 90.38 439 GLY A O 1
ATOM 3440 N N . ASP A 1 440 ? 5.757 22.968 -5.303 1.00 91.25 440 ASP A N 1
ATOM 3441 C CA . ASP A 1 440 ? 5.911 21.906 -6.316 1.00 91.25 440 ASP A CA 1
ATOM 3442 C C . ASP A 1 440 ? 5.752 20.508 -5.688 1.00 91.25 440 ASP A C 1
ATOM 3444 O O . ASP A 1 440 ? 5.360 19.545 -6.350 1.00 91.25 440 ASP A O 1
ATOM 3448 N N . LYS A 1 441 ? 6.038 20.407 -4.385 1.00 91.12 441 LYS A N 1
ATOM 3449 C CA . LYS A 1 441 ? 5.676 19.288 -3.514 1.00 91.12 441 LYS A CA 1
ATOM 3450 C C . LYS A 1 441 ? 4.734 19.782 -2.416 1.00 91.12 441 LYS A C 1
ATOM 3452 O O . LYS A 1 441 ? 4.744 20.956 -2.045 1.00 91.12 441 LYS A O 1
ATOM 3457 N N . ASN A 1 442 ? 3.929 18.872 -1.879 1.00 92.44 442 ASN A N 1
ATOM 3458 C CA . ASN A 1 442 ? 3.064 19.145 -0.735 1.00 92.44 442 ASN A CA 1
ATOM 3459 C C . ASN A 1 442 ? 2.774 17.847 0.020 1.00 92.44 442 ASN A C 1
ATOM 3461 O O . ASN A 1 442 ? 1.642 17.366 0.064 1.00 92.44 442 ASN A O 1
ATOM 3465 N N . GLU A 1 443 ? 3.829 17.248 0.556 1.00 89.25 443 GLU A N 1
ATOM 3466 C CA . GLU A 1 443 ? 3.742 15.969 1.250 1.00 89.25 443 GLU A CA 1
ATOM 3467 C C . GLU A 1 443 ? 4.465 16.029 2.600 1.00 89.25 443 GLU A C 1
ATOM 3469 O O . GLU A 1 443 ? 5.459 16.753 2.736 1.00 89.25 443 GLU A O 1
ATOM 3474 N N . PRO A 1 444 ? 3.964 15.318 3.625 1.00 89.00 444 PRO A N 1
ATOM 3475 C CA . PRO A 1 444 ? 4.692 15.134 4.873 1.00 89.00 444 PRO A CA 1
ATOM 3476 C C . PRO A 1 444 ? 6.096 14.579 4.616 1.00 89.00 444 PRO A C 1
ATOM 3478 O O . PRO A 1 444 ? 6.290 13.761 3.719 1.00 89.00 444 PRO A O 1
ATOM 3481 N N . PHE A 1 445 ? 7.075 15.026 5.399 1.00 93.00 445 PHE A N 1
ATOM 3482 C CA . PHE A 1 445 ? 8.462 14.597 5.267 1.00 93.00 445 PHE A CA 1
ATOM 3483 C C . PHE A 1 445 ? 9.058 14.255 6.625 1.00 93.00 445 PHE A C 1
ATOM 3485 O O . PHE A 1 445 ? 9.503 15.137 7.371 1.00 93.00 445 PHE A O 1
ATOM 3492 N N . PHE A 1 446 ? 9.028 12.955 6.937 1.00 89.06 446 PHE A N 1
ATOM 3493 C CA . PHE A 1 446 ? 9.269 12.438 8.284 1.00 89.06 446 PHE A CA 1
ATOM 3494 C C . PHE A 1 446 ? 8.485 13.272 9.320 1.00 89.06 446 PHE A C 1
ATOM 3496 O O . PHE A 1 446 ? 7.408 13.806 9.034 1.00 89.06 446 PHE A O 1
ATOM 3503 N N . ASN A 1 447 ? 9.055 13.457 10.505 1.00 84.94 447 ASN A N 1
ATOM 3504 C CA . ASN A 1 447 ? 8.513 14.301 11.560 1.00 84.94 447 ASN A CA 1
ATOM 3505 C C . ASN A 1 447 ? 9.056 15.740 11.490 1.00 84.94 447 ASN A C 1
ATOM 3507 O O . ASN A 1 447 ? 8.859 16.516 12.427 1.00 84.94 447 ASN A O 1
ATOM 3511 N N . TYR A 1 448 ? 9.747 16.112 10.403 1.00 86.31 448 TYR A N 1
ATOM 3512 C CA . TYR A 1 448 ? 10.376 17.430 10.267 1.00 86.31 448 TYR A CA 1
ATOM 3513 C C . TYR A 1 448 ? 9.428 18.505 9.745 1.00 86.31 448 TYR A C 1
ATOM 3515 O O . TYR A 1 448 ? 9.676 19.691 9.967 1.00 86.31 448 TYR A O 1
ATOM 3523 N N . GLY A 1 449 ? 8.359 18.113 9.050 1.00 91.31 449 GLY A N 1
ATOM 3524 C CA . GLY A 1 449 ? 7.347 19.029 8.537 1.00 91.31 449 GLY A CA 1
ATOM 3525 C C . GLY A 1 449 ? 6.830 18.626 7.161 1.00 91.31 449 GLY A C 1
ATOM 3526 O O . GLY A 1 449 ? 6.751 17.447 6.833 1.00 91.31 449 GLY A O 1
ATOM 3527 N N . ILE A 1 450 ? 6.451 19.621 6.358 1.00 90.56 450 ILE A N 1
ATOM 3528 C CA . ILE A 1 450 ? 5.976 19.421 4.984 1.00 90.56 450 ILE A CA 1
ATOM 3529 C C . ILE A 1 450 ? 7.117 19.719 4.016 1.00 90.56 450 ILE A C 1
ATOM 3531 O O . ILE A 1 450 ? 7.672 20.824 4.036 1.00 90.56 450 ILE A O 1
ATOM 3535 N N . LYS A 1 451 ? 7.440 18.761 3.145 1.00 96.50 451 LYS A N 1
ATOM 3536 C CA . LYS A 1 451 ? 8.318 18.990 1.999 1.00 96.50 451 LYS A CA 1
ATOM 3537 C C . LYS A 1 451 ? 7.556 19.788 0.953 1.00 96.50 451 LYS A C 1
ATOM 3539 O O . LYS A 1 451 ? 6.556 19.326 0.403 1.00 96.50 451 LYS A O 1
ATOM 3544 N N . THR A 1 452 ? 8.049 20.989 0.681 1.00 96.19 452 THR A N 1
ATOM 3545 C CA . THR A 1 452 ? 7.454 21.912 -0.283 1.00 96.19 452 THR A CA 1
ATOM 3546 C C . THR A 1 452 ? 8.191 21.918 -1.621 1.00 96.19 452 THR A C 1
ATOM 3548 O O . THR A 1 452 ? 7.608 22.296 -2.630 1.00 96.19 452 THR A O 1
ATOM 3551 N N . ALA A 1 453 ? 9.447 21.466 -1.668 1.00 97.62 453 ALA A N 1
ATOM 3552 C CA . ALA A 1 453 ? 10.205 21.286 -2.906 1.00 97.62 453 ALA A CA 1
ATOM 3553 C C . ALA A 1 453 ? 11.303 20.219 -2.744 1.00 97.62 453 ALA A C 1
ATOM 3555 O O . ALA A 1 453 ? 11.594 19.763 -1.637 1.00 97.62 453 ALA A O 1
ATOM 3556 N N . GLU A 1 454 ? 11.921 19.822 -3.854 1.00 97.31 454 GLU A N 1
ATOM 3557 C CA . GLU A 1 454 ? 12.961 18.792 -3.896 1.00 97.31 454 GLU A CA 1
ATOM 3558 C C . GLU A 1 454 ? 13.943 19.058 -5.042 1.00 97.31 454 GLU A C 1
ATOM 3560 O O . GLU A 1 454 ? 13.532 19.500 -6.114 1.00 97.31 454 GLU A O 1
ATOM 3565 N N . ILE A 1 455 ? 15.233 18.801 -4.817 1.00 96.75 455 ILE A N 1
ATOM 3566 C CA . ILE A 1 455 ? 16.302 18.947 -5.815 1.00 96.75 455 ILE A CA 1
ATOM 3567 C C . ILE A 1 455 ? 17.150 17.677 -5.816 1.00 96.75 455 ILE A C 1
ATOM 3569 O O . ILE A 1 455 ? 17.644 17.281 -4.766 1.00 96.75 455 ILE A O 1
ATOM 3573 N N . ALA A 1 456 ? 17.388 17.079 -6.982 1.00 95.12 456 ALA A N 1
ATOM 3574 C CA . ALA A 1 456 ? 18.358 15.996 -7.116 1.00 95.12 456 ALA A CA 1
ATOM 3575 C C . ALA A 1 456 ? 19.787 16.547 -7.266 1.00 95.12 456 ALA A C 1
ATOM 3577 O O . ALA A 1 456 ? 20.044 17.410 -8.108 1.00 95.12 456 ALA A O 1
ATOM 3578 N N . LEU A 1 457 ? 20.724 16.030 -6.474 1.00 92.25 457 LEU A N 1
ATOM 3579 C CA . LEU A 1 457 ? 22.158 16.291 -6.570 1.00 92.25 457 LEU A CA 1
ATOM 3580 C C . LEU A 1 457 ? 22.817 15.121 -7.308 1.00 92.25 457 LEU A C 1
ATOM 3582 O O . LEU A 1 457 ? 23.014 14.060 -6.739 1.00 92.25 457 LEU A O 1
ATOM 3586 N N . TYR A 1 458 ? 23.173 15.281 -8.580 1.00 81.31 458 TYR A N 1
ATOM 3587 C CA . TYR A 1 458 ? 23.913 14.242 -9.309 1.00 81.31 458 TYR A CA 1
ATOM 3588 C C . TYR A 1 458 ? 25.400 14.586 -9.371 1.00 81.31 458 TYR A C 1
ATOM 3590 O O . TYR A 1 458 ? 25.796 15.469 -10.135 1.00 81.31 458 TYR A O 1
ATOM 3598 N N . SER A 1 459 ? 26.212 13.883 -8.570 1.00 80.38 459 SER A N 1
ATOM 3599 C CA . SER A 1 459 ? 27.683 14.006 -8.533 1.00 80.38 459 SER A CA 1
ATOM 3600 C C . SER A 1 459 ? 28.174 15.458 -8.425 1.00 80.38 459 SER A C 1
ATOM 3602 O O . SER A 1 459 ? 29.144 15.855 -9.074 1.00 80.38 459 SER A O 1
ATOM 3604 N N . SER A 1 460 ? 27.471 16.278 -7.642 1.00 87.56 460 SER A N 1
ATOM 3605 C CA . SER A 1 460 ? 27.709 17.714 -7.543 1.00 87.56 460 SER A CA 1
ATOM 3606 C C . SER A 1 460 ? 27.444 18.241 -6.134 1.00 87.56 460 SER A C 1
ATOM 3608 O O . SER A 1 460 ? 26.912 17.546 -5.267 1.00 87.56 460 SER A O 1
ATOM 3610 N N . GLY A 1 461 ? 27.851 19.490 -5.910 1.00 93.56 461 GLY A N 1
ATOM 3611 C CA . GLY A 1 461 ? 27.526 20.238 -4.708 1.00 93.56 461 GLY A CA 1
ATOM 3612 C C . GLY A 1 461 ? 26.824 21.546 -5.043 1.00 93.56 461 GLY A C 1
ATOM 3613 O O . GLY A 1 461 ? 27.063 22.146 -6.091 1.00 93.56 461 GLY A O 1
ATOM 3614 N N . THR A 1 462 ? 25.954 22.004 -4.150 1.00 96.56 462 THR A N 1
ATOM 3615 C CA . THR A 1 462 ? 25.209 23.251 -4.321 1.00 96.56 462 THR A CA 1
ATOM 3616 C C . THR A 1 462 ? 25.060 24.022 -3.012 1.00 96.56 462 THR A C 1
ATOM 3618 O O . THR A 1 462 ? 25.281 23.503 -1.918 1.00 96.56 462 THR A O 1
ATOM 3621 N N . ARG A 1 463 ? 24.701 25.301 -3.121 1.00 97.50 463 ARG A N 1
ATOM 3622 C CA . ARG A 1 463 ? 24.387 26.174 -1.988 1.00 97.50 463 ARG A CA 1
ATOM 3623 C C . ARG A 1 463 ? 23.094 26.903 -2.285 1.00 97.50 463 ARG A C 1
ATOM 3625 O O . ARG A 1 463 ? 23.062 27.731 -3.190 1.00 97.50 463 ARG A O 1
ATOM 3632 N N . LEU A 1 464 ? 22.061 26.634 -1.504 1.00 97.88 464 LEU A N 1
ATOM 3633 C CA . LEU A 1 464 ? 20.708 27.090 -1.791 1.00 97.88 464 LEU A CA 1
ATOM 3634 C C . LEU A 1 464 ? 20.361 28.353 -1.007 1.00 97.88 464 LEU A C 1
ATOM 3636 O O . LEU A 1 464 ? 20.850 28.561 0.104 1.00 97.88 464 LEU A O 1
ATOM 3640 N N . ARG A 1 465 ? 19.481 29.180 -1.569 1.00 98.06 465 ARG A N 1
ATOM 3641 C CA . ARG A 1 465 ? 18.771 30.251 -0.855 1.00 98.06 465 ARG A CA 1
ATOM 3642 C C . ARG A 1 465 ? 17.435 30.556 -1.526 1.00 98.06 465 ARG A C 1
ATOM 3644 O O . ARG A 1 465 ? 17.249 30.229 -2.699 1.00 98.06 465 ARG A O 1
ATOM 3651 N N . VAL A 1 466 ? 16.537 31.242 -0.823 1.00 97.94 466 VAL A N 1
ATOM 3652 C CA . VAL A 1 466 ? 15.330 31.804 -1.448 1.00 97.94 466 VAL A CA 1
ATOM 3653 C C . VAL A 1 466 ? 15.738 33.004 -2.304 1.00 97.94 466 VAL A C 1
ATOM 3655 O O . VAL A 1 466 ? 16.405 33.919 -1.818 1.00 97.94 466 VAL A O 1
ATOM 3658 N N . ILE A 1 467 ? 15.384 32.986 -3.588 1.00 97.88 467 ILE A N 1
ATOM 3659 C CA . ILE A 1 467 ? 15.743 34.032 -4.554 1.00 97.88 467 ILE A CA 1
ATOM 3660 C C . ILE A 1 467 ? 14.556 34.908 -4.951 1.00 97.88 467 ILE A C 1
ATOM 3662 O O . ILE A 1 467 ? 14.779 36.066 -5.292 1.00 97.88 467 ILE A O 1
ATOM 3666 N N . GLU A 1 468 ? 13.320 34.407 -4.850 1.00 97.94 468 GLU A N 1
ATOM 3667 C CA . GLU A 1 468 ? 12.087 35.164 -5.115 1.00 97.94 468 GLU A CA 1
ATOM 3668 C C . GLU A 1 468 ? 11.019 34.849 -4.059 1.00 97.94 468 GLU A C 1
ATOM 3670 O O . GLU A 1 468 ? 10.945 33.730 -3.547 1.00 97.94 468 GLU A O 1
ATOM 3675 N N . ASN A 1 469 ? 10.187 35.834 -3.725 1.00 97.25 469 ASN A N 1
ATOM 3676 C CA . ASN A 1 469 ? 9.004 35.643 -2.880 1.00 97.25 469 ASN A CA 1
ATOM 3677 C C . ASN A 1 469 ? 7.801 35.115 -3.705 1.00 97.25 469 ASN A C 1
ATOM 3679 O O . ASN A 1 469 ? 7.906 35.016 -4.927 1.00 97.25 469 ASN A O 1
ATOM 3683 N N . PRO A 1 470 ? 6.630 34.833 -3.091 1.00 95.56 470 PRO A N 1
ATOM 3684 C CA . PRO A 1 470 ? 5.456 34.343 -3.826 1.00 95.56 470 PRO A CA 1
ATOM 3685 C C . PRO A 1 470 ? 4.934 35.283 -4.925 1.00 95.56 470 PRO A C 1
ATOM 3687 O O . PRO A 1 470 ? 4.200 34.849 -5.804 1.00 95.56 470 PRO A O 1
ATOM 3690 N N . ALA A 1 471 ? 5.283 36.573 -4.876 1.00 95.25 471 ALA A N 1
ATOM 3691 C CA . ALA A 1 471 ? 4.907 37.554 -5.891 1.00 95.25 471 ALA A CA 1
ATOM 3692 C C . ALA A 1 471 ? 5.906 37.614 -7.066 1.00 95.25 471 ALA A C 1
ATOM 3694 O O . ALA A 1 471 ? 5.747 38.452 -7.952 1.00 95.25 471 ALA A O 1
ATOM 3695 N N . GLY A 1 472 ? 6.941 36.763 -7.070 1.00 94.69 472 GLY A N 1
ATOM 3696 C CA . GLY A 1 472 ? 8.006 36.759 -8.076 1.00 94.69 472 GLY A CA 1
ATOM 3697 C C . GLY A 1 472 ? 9.032 37.883 -7.902 1.00 94.69 472 GLY A C 1
ATOM 3698 O O . GLY A 1 472 ? 9.859 38.106 -8.783 1.00 94.69 472 GLY A O 1
ATOM 3699 N N . THR A 1 473 ? 9.001 38.615 -6.785 1.00 95.69 473 THR A N 1
ATOM 3700 C CA . THR A 1 473 ? 9.960 39.695 -6.523 1.00 95.69 473 THR A CA 1
ATOM 3701 C C . THR A 1 473 ? 11.247 39.119 -5.929 1.00 95.69 473 THR A C 1
ATOM 3703 O O . THR A 1 473 ? 11.158 38.343 -4.971 1.00 95.69 473 THR A O 1
ATOM 3706 N N . PRO A 1 474 ? 12.440 39.524 -6.412 1.00 96.75 474 PRO A N 1
ATOM 3707 C CA . PRO A 1 474 ? 13.707 39.109 -5.821 1.00 96.75 474 PRO A CA 1
ATOM 3708 C C . PRO A 1 474 ? 13.822 39.455 -4.330 1.00 96.75 474 PRO A C 1
ATOM 3710 O O . PRO A 1 474 ? 13.394 40.531 -3.908 1.00 96.75 474 PRO A O 1
ATOM 3713 N N . VAL A 1 475 ? 14.437 38.572 -3.536 1.00 96.94 475 VAL A N 1
ATOM 3714 C CA . VAL A 1 475 ? 14.602 38.750 -2.079 1.00 96.94 475 VAL A CA 1
ATOM 3715 C C . VAL A 1 475 ? 16.034 38.525 -1.590 1.00 96.94 475 VAL A C 1
ATOM 3717 O O . VAL A 1 475 ? 16.853 37.889 -2.253 1.00 96.94 475 VAL A O 1
ATOM 3720 N N . THR A 1 476 ? 16.332 39.040 -0.394 1.00 96.50 476 THR A N 1
ATOM 3721 C CA . THR A 1 476 ? 17.519 38.671 0.386 1.00 96.50 476 THR A CA 1
ATOM 3722 C C . THR A 1 476 ? 17.216 37.440 1.241 1.00 96.50 476 THR A C 1
ATOM 3724 O O . THR A 1 476 ? 16.187 37.370 1.915 1.00 96.50 476 THR A O 1
ATOM 3727 N N . SER A 1 477 ? 18.117 36.462 1.228 1.00 97.31 477 SER A N 1
ATOM 3728 C CA . SER A 1 477 ? 17.994 35.223 1.995 1.00 97.31 477 SER A CA 1
ATOM 3729 C C . SER A 1 477 ? 19.364 34.791 2.490 1.00 97.31 477 SER A C 1
ATOM 3731 O O . SER A 1 477 ? 20.360 34.948 1.778 1.00 97.31 477 SER A O 1
ATOM 3733 N N . GLU A 1 478 ? 19.405 34.189 3.676 1.00 97.00 478 GLU A N 1
ATOM 3734 C CA . GLU A 1 478 ? 20.560 33.387 4.089 1.00 97.00 478 GLU A CA 1
ATOM 3735 C C . GLU A 1 478 ? 20.781 32.234 3.103 1.00 97.00 478 GLU A C 1
ATOM 3737 O O . GLU A 1 478 ? 19.843 31.789 2.437 1.00 97.00 478 GLU A O 1
ATOM 3742 N N . GLN A 1 479 ? 22.029 31.781 2.990 1.00 97.31 479 GLN A N 1
ATOM 3743 C CA . GLN A 1 479 ? 22.446 30.728 2.068 1.00 97.31 479 GLN A CA 1
ATOM 3744 C C . GLN A 1 479 ? 22.943 29.519 2.853 1.00 97.31 479 GLN A C 1
ATOM 3746 O O . GLN A 1 479 ? 23.605 29.675 3.880 1.00 97.31 479 GLN A O 1
ATOM 3751 N N . THR A 1 480 ? 22.644 28.316 2.368 1.00 98.06 480 THR A N 1
ATOM 3752 C CA . THR A 1 480 ? 23.125 27.089 3.006 1.00 98.06 480 THR A CA 1
ATOM 3753 C C . THR A 1 480 ? 24.656 26.977 2.954 1.00 98.06 480 THR A C 1
ATOM 3755 O O . THR A 1 480 ? 25.322 27.540 2.067 1.00 98.06 480 THR A O 1
ATOM 3758 N N . PRO A 1 481 ? 25.247 26.166 3.850 1.00 97.50 481 PRO A N 1
ATOM 3759 C CA . PRO A 1 481 ? 26.526 25.516 3.589 1.00 97.50 481 PRO A CA 1
ATOM 3760 C C . PRO A 1 481 ? 26.520 24.762 2.246 1.00 97.50 481 PRO A C 1
ATOM 3762 O O . PRO A 1 481 ? 25.474 24.604 1.612 1.00 97.50 481 PRO A O 1
ATOM 3765 N N . LEU A 1 482 ? 27.695 24.313 1.800 1.00 97.19 482 LEU A N 1
ATOM 3766 C CA . LEU A 1 482 ? 27.785 23.442 0.629 1.00 97.19 482 LEU A CA 1
ATOM 3767 C C . LEU A 1 482 ? 27.104 22.107 0.960 1.00 97.19 482 LEU A C 1
ATOM 3769 O O . LEU A 1 482 ? 27.499 21.445 1.914 1.00 97.19 482 LEU A O 1
ATOM 3773 N N . LEU A 1 483 ? 26.081 21.749 0.190 1.00 97.56 483 LEU A N 1
ATOM 3774 C CA . LEU A 1 483 ? 25.397 20.458 0.233 1.00 97.56 483 LEU A CA 1
ATOM 3775 C C . LEU A 1 483 ? 25.947 19.644 -0.934 1.00 97.56 483 LEU A C 1
ATOM 3777 O O . LEU A 1 483 ? 25.823 20.105 -2.067 1.00 97.56 483 LEU A O 1
ATOM 3781 N N . SER A 1 484 ? 26.603 18.513 -0.689 1.00 96.75 484 SER A N 1
ATOM 3782 C CA . SER A 1 484 ? 27.377 17.810 -1.719 1.00 96.75 484 SER A CA 1
ATOM 3783 C C . SER A 1 484 ? 27.146 16.309 -1.696 1.00 96.75 484 SER A C 1
ATOM 3785 O O . SER A 1 484 ? 26.961 15.717 -0.643 1.00 96.75 484 SER A O 1
ATOM 3787 N N . THR A 1 485 ? 27.223 15.669 -2.857 1.00 95.62 485 THR A N 1
ATOM 3788 C CA . THR A 1 485 ? 27.322 14.205 -2.939 1.00 95.62 485 THR A CA 1
ATOM 3789 C C . THR A 1 485 ? 28.753 13.699 -2.739 1.00 95.62 485 THR A C 1
ATOM 3791 O O . THR A 1 485 ? 28.983 12.500 -2.651 1.00 95.62 485 THR A O 1
ATOM 3794 N N . ASN A 1 486 ? 29.754 14.578 -2.694 1.00 94.50 486 ASN A N 1
ATOM 3795 C CA . ASN A 1 486 ? 31.151 14.183 -2.534 1.00 94.50 486 ASN A CA 1
ATOM 3796 C C . ASN A 1 486 ? 31.533 14.146 -1.053 1.00 94.50 486 ASN A C 1
ATOM 3798 O O . ASN A 1 486 ? 31.564 15.186 -0.398 1.00 94.50 486 ASN A O 1
ATOM 3802 N N . THR A 1 487 ? 31.909 12.973 -0.534 1.00 94.56 487 THR A N 1
ATOM 3803 C CA . THR A 1 487 ? 32.220 12.767 0.895 1.00 94.56 487 THR A CA 1
ATOM 3804 C C . THR A 1 487 ? 33.230 13.775 1.450 1.00 94.56 487 THR A C 1
ATOM 3806 O O . THR A 1 487 ? 33.062 14.270 2.557 1.00 94.56 487 THR A O 1
ATOM 3809 N N . TRP A 1 488 ? 34.266 14.116 0.676 1.00 93.44 488 TRP A N 1
ATOM 3810 C CA . TRP A 1 488 ? 35.339 15.026 1.103 1.00 93.44 488 TRP A CA 1
ATOM 3811 C C . TRP A 1 488 ? 34.932 16.508 1.155 1.00 93.44 488 TRP A C 1
ATOM 3813 O O . TRP A 1 488 ? 35.715 17.334 1.619 1.00 93.44 488 TRP A O 1
ATOM 3823 N N . GLU A 1 489 ? 33.745 16.862 0.661 1.00 95.38 489 GLU A N 1
ATOM 3824 C CA . GLU A 1 489 ? 33.197 18.225 0.720 1.00 95.38 489 GLU A CA 1
ATOM 3825 C C . GLU A 1 489 ? 32.203 18.407 1.876 1.00 95.38 489 GLU A C 1
ATOM 3827 O O . GLU A 1 489 ? 31.813 19.536 2.180 1.00 95.38 489 GLU A O 1
ATOM 3832 N N . ILE A 1 490 ? 31.797 17.307 2.518 1.00 96.81 490 ILE A N 1
ATOM 3833 C CA . ILE A 1 490 ? 30.827 17.293 3.611 1.00 96.81 490 ILE A CA 1
ATOM 3834 C C . ILE A 1 490 ? 31.580 17.428 4.939 1.00 96.81 490 ILE A C 1
ATOM 3836 O O . ILE A 1 490 ? 32.579 16.733 5.142 1.00 96.81 490 ILE A O 1
ATOM 3840 N N . PRO A 1 491 ? 31.119 18.289 5.867 1.00 97.19 491 PRO A N 1
ATOM 3841 C CA . PRO A 1 491 ? 31.686 18.344 7.209 1.00 97.19 491 PRO A CA 1
ATOM 3842 C C . PRO A 1 491 ? 31.661 16.961 7.872 1.00 97.19 491 PRO A C 1
ATOM 3844 O O . PRO A 1 491 ? 30.626 16.292 7.895 1.00 97.19 491 PRO A O 1
ATOM 3847 N N . VAL A 1 492 ? 32.800 16.518 8.406 1.00 96.38 492 VAL A N 1
ATOM 3848 C CA . VAL A 1 492 ? 32.949 15.154 8.940 1.00 96.38 492 VAL A CA 1
ATOM 3849 C C . VAL A 1 492 ? 31.993 14.908 10.106 1.00 96.38 492 VAL A C 1
ATOM 3851 O O . VAL A 1 492 ? 31.439 13.821 10.241 1.00 96.38 492 VAL A O 1
ATOM 3854 N N . GLU A 1 493 ? 31.735 15.935 10.909 1.00 96.94 493 GLU A N 1
ATOM 3855 C CA . GLU A 1 493 ? 30.748 15.916 11.981 1.00 96.94 493 GLU A CA 1
ATOM 3856 C C . GLU A 1 493 ? 29.341 15.545 11.493 1.00 96.94 493 GLU A C 1
ATOM 3858 O O . GLU A 1 493 ? 28.661 14.783 12.174 1.00 96.94 493 GLU A O 1
ATOM 3863 N N . TRP A 1 494 ? 28.929 15.989 10.299 1.00 97.94 494 TRP A N 1
ATOM 3864 C CA . TRP A 1 494 ? 27.623 15.637 9.736 1.00 97.94 494 TRP A CA 1
ATOM 3865 C C . TRP A 1 494 ? 27.574 14.170 9.325 1.00 97.94 494 TRP A C 1
ATOM 3867 O O . TRP A 1 494 ? 26.564 13.513 9.551 1.00 97.94 494 TRP A O 1
ATOM 3877 N N . LEU A 1 495 ? 28.664 13.639 8.763 1.00 97.94 495 LEU A N 1
ATOM 3878 C CA . LEU A 1 495 ? 28.755 12.228 8.377 1.00 97.94 495 LEU A CA 1
ATOM 3879 C C . LEU A 1 495 ? 28.670 11.301 9.598 1.00 97.94 495 LEU A C 1
ATOM 3881 O O . LEU A 1 495 ? 27.991 10.275 9.537 1.00 97.94 495 LEU A O 1
ATOM 3885 N N . VAL A 1 496 ? 29.326 11.673 10.704 1.00 96.88 496 VAL A N 1
ATOM 3886 C CA . VAL A 1 496 ? 29.259 10.929 11.973 1.00 96.88 496 VAL A CA 1
ATOM 3887 C C . VAL A 1 496 ? 27.866 11.030 12.586 1.00 96.88 496 VAL A C 1
ATOM 3889 O O . VAL A 1 496 ? 27.278 10.010 12.932 1.00 96.88 496 VAL A O 1
ATOM 3892 N N . GLU A 1 497 ? 27.316 12.242 12.695 1.00 96.75 497 GLU A N 1
ATOM 3893 C CA . GLU A 1 497 ? 25.988 12.476 13.277 1.00 96.75 497 GLU A CA 1
ATOM 3894 C C . GLU A 1 497 ? 24.888 11.735 12.506 1.00 96.75 497 GLU A C 1
ATOM 3896 O O . GLU A 1 497 ? 23.996 11.135 13.105 1.00 96.75 497 GLU A O 1
ATOM 3901 N N . ALA A 1 498 ? 24.985 11.708 11.176 1.00 97.31 498 ALA A N 1
ATOM 3902 C CA . ALA A 1 498 ? 24.067 10.985 10.308 1.00 97.31 498 ALA A CA 1
ATOM 3903 C C . ALA A 1 498 ? 24.326 9.462 10.260 1.00 97.31 498 ALA A C 1
ATOM 3905 O O . ALA A 1 498 ? 23.544 8.728 9.655 1.00 97.31 498 ALA A O 1
ATOM 3906 N N . GLY A 1 499 ? 25.388 8.956 10.892 1.00 97.00 499 GLY A N 1
ATOM 3907 C CA . GLY A 1 499 ? 25.679 7.522 10.978 1.00 97.00 499 GLY A CA 1
ATOM 3908 C C . GLY A 1 499 ? 26.289 6.901 9.717 1.00 97.00 499 GLY A C 1
ATOM 3909 O O . GLY A 1 499 ? 26.284 5.679 9.584 1.00 97.00 499 GLY A O 1
ATOM 3910 N N . TYR A 1 500 ? 26.836 7.702 8.797 1.00 96.31 500 TYR A N 1
ATOM 3911 C CA . TYR A 1 500 ? 27.564 7.194 7.622 1.00 96.31 500 TYR A CA 1
ATOM 3912 C C . TYR A 1 500 ? 28.955 6.657 7.969 1.00 96.31 500 TYR A C 1
ATOM 3914 O O . TYR A 1 500 ? 29.537 5.876 7.216 1.00 96.31 500 TYR A O 1
ATOM 3922 N N . CYS A 1 501 ? 29.490 7.065 9.113 1.00 96.44 501 CYS A N 1
ATOM 3923 C CA . CYS A 1 501 ? 30.714 6.539 9.694 1.00 96.44 501 CYS A CA 1
ATOM 3924 C C . CYS A 1 501 ? 30.570 6.506 11.224 1.00 96.44 501 CYS A C 1
ATOM 3926 O O . CYS A 1 501 ? 29.891 7.358 11.797 1.00 96.44 501 CYS A O 1
ATOM 3928 N N . PRO A 1 502 ? 31.198 5.532 11.903 1.00 92.88 502 PRO A N 1
ATOM 3929 C CA . PRO A 1 502 ? 31.076 5.389 13.354 1.00 92.88 502 PRO A CA 1
ATOM 3930 C C . PRO A 1 502 ? 31.778 6.511 14.133 1.00 92.88 502 PRO A C 1
ATOM 3932 O O . PRO A 1 502 ? 31.358 6.845 15.237 1.00 92.88 502 PRO A O 1
ATOM 3935 N N . ASP A 1 503 ? 32.847 7.086 13.576 1.00 95.25 503 ASP A N 1
ATOM 3936 C CA . ASP A 1 503 ? 33.580 8.215 14.143 1.00 95.25 503 ASP A CA 1
ATOM 3937 C C . ASP A 1 503 ? 34.430 8.918 13.071 1.00 95.25 503 ASP A C 1
ATOM 3939 O O . ASP A 1 503 ? 34.624 8.397 11.971 1.00 95.25 503 ASP A O 1
ATOM 3943 N N . VAL A 1 504 ? 34.978 10.085 13.430 1.00 93.44 504 VAL A N 1
ATOM 3944 C CA . VAL A 1 504 ? 35.779 10.971 12.566 1.00 93.44 504 VAL A CA 1
ATOM 3945 C C . VAL A 1 504 ? 36.927 10.243 11.854 1.00 93.44 504 VAL A C 1
ATOM 3947 O O . VAL A 1 504 ? 37.208 10.542 10.695 1.00 93.44 504 VAL A O 1
ATOM 3950 N N . ASN A 1 505 ? 37.585 9.275 12.503 1.00 93.31 505 ASN A N 1
ATOM 3951 C CA . ASN A 1 505 ? 38.735 8.575 11.918 1.00 93.31 505 ASN A CA 1
ATOM 3952 C C . ASN A 1 505 ? 38.320 7.585 10.822 1.00 93.31 505 ASN A C 1
ATOM 3954 O O . ASN A 1 505 ? 39.139 7.219 9.980 1.00 93.31 505 ASN A O 1
ATOM 3958 N N . HIS A 1 506 ? 37.055 7.168 10.819 1.00 92.19 506 HIS A N 1
ATOM 3959 C CA . HIS A 1 506 ? 36.488 6.258 9.830 1.00 92.19 506 HIS A CA 1
ATOM 3960 C C . HIS A 1 506 ? 35.765 6.992 8.689 1.00 92.19 506 HIS A C 1
ATOM 3962 O O . HIS A 1 506 ? 35.303 6.347 7.750 1.00 92.19 506 HIS A O 1
ATOM 3968 N N . CYS A 1 507 ? 35.700 8.327 8.719 1.00 92.44 507 CYS A N 1
ATOM 3969 C CA . CYS A 1 507 ? 35.026 9.132 7.699 1.00 92.44 507 CYS A CA 1
ATOM 3970 C C . CYS A 1 507 ? 35.961 9.529 6.542 1.00 92.44 507 CYS A C 1
ATOM 3972 O O . CYS A 1 507 ? 36.127 10.711 6.242 1.00 92.44 507 CYS A O 1
ATOM 3974 N N . SER A 1 508 ? 36.617 8.553 5.908 1.00 89.12 508 SER A N 1
ATOM 3975 C CA . SER A 1 508 ? 37.519 8.798 4.771 1.00 89.12 508 SER A CA 1
ATOM 3976 C C . SER A 1 508 ? 37.124 7.986 3.535 1.00 89.12 508 SER A C 1
ATOM 3978 O O . SER A 1 508 ? 36.484 6.942 3.643 1.00 89.12 508 SER A O 1
ATOM 3980 N N . GLY A 1 509 ? 37.512 8.467 2.349 1.00 87.56 509 GLY A N 1
ATOM 3981 C CA . GLY A 1 509 ? 37.149 7.853 1.067 1.00 87.56 509 GLY A CA 1
ATOM 3982 C C . GLY A 1 509 ? 35.766 8.273 0.561 1.00 87.56 509 GLY A C 1
ATOM 3983 O O . GLY A 1 509 ? 35.198 9.251 1.038 1.00 87.56 509 GLY A O 1
ATOM 3984 N N . LEU A 1 510 ? 35.251 7.554 -0.441 1.00 84.81 510 LEU A N 1
ATOM 3985 C CA . LEU A 1 510 ? 33.907 7.760 -0.987 1.00 84.81 510 LEU A CA 1
ATOM 3986 C C . LEU A 1 510 ? 32.915 6.853 -0.242 1.00 84.81 510 LEU A C 1
ATOM 3988 O O . LEU A 1 510 ? 32.712 5.700 -0.629 1.00 84.81 510 LEU A O 1
ATOM 3992 N N . LEU A 1 511 ? 32.337 7.348 0.854 1.00 89.50 511 LEU A N 1
ATOM 3993 C CA . LEU A 1 511 ? 31.355 6.583 1.632 1.00 89.50 511 LEU A CA 1
ATOM 3994 C C . LEU A 1 511 ? 30.023 6.512 0.874 1.00 89.50 511 LEU A C 1
ATOM 3996 O O . LEU A 1 511 ? 29.604 7.500 0.278 1.00 89.50 511 LEU A O 1
ATOM 4000 N N . CYS A 1 512 ? 29.359 5.354 0.894 1.00 93.00 512 CYS A N 1
ATOM 4001 C CA . CYS A 1 512 ? 28.067 5.125 0.227 1.00 93.00 512 CYS A CA 1
ATOM 4002 C C . CYS A 1 512 ? 27.972 5.678 -1.213 1.00 93.00 512 CYS A C 1
ATOM 4004 O O . CYS A 1 512 ? 26.913 6.121 -1.634 1.00 93.00 512 CYS A O 1
ATOM 4006 N N . GLN A 1 513 ? 29.089 5.716 -1.950 1.00 91.56 513 GLN A N 1
ATOM 4007 C CA . GLN A 1 513 ? 29.154 6.175 -3.346 1.00 91.56 513 GLN A CA 1
ATOM 4008 C C . GLN A 1 513 ? 28.549 7.569 -3.621 1.00 91.56 513 GLN A C 1
ATOM 4010 O O . GLN A 1 513 ? 28.255 7.899 -4.765 1.00 91.56 513 GLN A O 1
ATOM 4015 N N . GLY A 1 514 ? 28.421 8.412 -2.593 1.00 90.12 514 GLY A N 1
ATOM 4016 C CA . GLY A 1 514 ? 27.837 9.748 -2.712 1.00 90.12 514 GLY A CA 1
ATOM 4017 C C . GLY A 1 514 ? 26.313 9.828 -2.577 1.00 90.12 514 GLY A C 1
ATOM 4018 O O . GLY A 1 514 ? 25.748 10.896 -2.812 1.00 90.12 514 GLY A O 1
ATOM 4019 N N . HIS A 1 515 ? 25.652 8.744 -2.160 1.00 94.94 515 HIS A N 1
ATOM 4020 C CA . HIS A 1 515 ? 24.232 8.740 -1.806 1.00 94.94 515 HIS A CA 1
ATOM 4021 C C . HIS A 1 515 ? 24.014 9.449 -0.466 1.00 94.94 515 HIS A C 1
ATOM 4023 O O . HIS A 1 515 ? 23.967 8.831 0.601 1.00 94.94 515 HIS A O 1
ATOM 4029 N N . TYR A 1 516 ? 23.924 10.777 -0.531 1.00 96.88 516 TYR A N 1
ATOM 4030 C CA . TYR A 1 516 ? 23.662 11.651 0.604 1.00 96.88 516 TYR A CA 1
ATOM 4031 C C . TYR A 1 516 ? 22.490 12.570 0.311 1.00 96.88 516 TYR A C 1
ATOM 4033 O O . TYR A 1 516 ? 22.460 13.244 -0.720 1.00 96.88 516 TYR A O 1
ATOM 4041 N N . SER A 1 517 ? 21.584 12.676 1.277 1.00 97.50 517 SER A N 1
ATOM 4042 C CA . SER A 1 517 ? 20.467 13.606 1.201 1.00 97.50 517 SER A CA 1
ATOM 4043 C C . SER A 1 517 ? 20.451 14.595 2.357 1.00 97.50 517 SER A C 1
ATOM 4045 O O . SER A 1 517 ? 21.010 14.354 3.430 1.00 97.50 517 SER A O 1
ATOM 4047 N N . TYR A 1 518 ? 19.776 15.719 2.139 1.00 98.25 518 TYR A N 1
ATOM 4048 C CA . TYR A 1 518 ? 19.718 16.836 3.075 1.00 98.25 518 TYR A CA 1
ATOM 4049 C C . TYR A 1 518 ? 18.285 17.297 3.307 1.00 98.25 518 TYR A C 1
ATOM 4051 O O . TYR A 1 518 ? 17.463 17.279 2.394 1.00 98.25 518 TYR A O 1
ATOM 4059 N N . TRP A 1 519 ? 18.014 17.785 4.515 1.00 98.12 519 TRP A N 1
ATOM 4060 C CA . TRP A 1 519 ? 16.797 18.515 4.849 1.00 98.12 519 TRP A CA 1
ATOM 4061 C C . TRP A 1 519 ? 17.120 19.981 5.114 1.00 98.12 519 TRP A C 1
ATOM 4063 O O . TRP A 1 519 ? 17.991 20.295 5.932 1.00 98.12 519 TRP A O 1
ATOM 4073 N N . VAL A 1 520 ? 16.412 20.878 4.429 1.00 98.38 520 VAL A N 1
ATOM 4074 C CA . VAL A 1 520 ? 16.642 22.323 4.493 1.00 98.38 520 VAL A CA 1
ATOM 4075 C C . VAL A 1 520 ? 15.326 23.058 4.722 1.00 98.38 520 VAL A C 1
ATOM 4077 O O . VAL A 1 520 ? 14.361 22.862 3.986 1.00 98.38 520 VAL A O 1
ATOM 4080 N N . VAL A 1 521 ? 15.305 23.959 5.708 1.00 98.31 521 VAL A N 1
ATOM 4081 C CA . VAL A 1 521 ? 14.148 24.812 6.012 1.00 98.31 521 VAL A CA 1
ATOM 4082 C C . VAL A 1 521 ? 14.534 26.282 5.927 1.00 98.31 521 VAL A C 1
ATOM 4084 O O . VAL A 1 521 ? 15.415 26.745 6.656 1.00 98.31 521 VAL A O 1
ATOM 4087 N N . PHE A 1 522 ? 13.821 27.036 5.093 1.00 98.56 522 PHE A N 1
ATOM 4088 C CA . PHE A 1 522 ? 13.866 28.498 5.077 1.00 98.56 522 PHE A CA 1
ATOM 4089 C C . PHE A 1 522 ? 12.631 29.076 5.764 1.00 98.56 522 PHE A C 1
ATOM 4091 O O . PHE A 1 522 ? 11.518 28.607 5.542 1.00 98.56 522 PHE A O 1
ATOM 4098 N N . GLN A 1 523 ? 12.811 30.125 6.565 1.00 97.94 523 GLN A N 1
ATOM 4099 C CA . GLN A 1 523 ? 11.717 30.793 7.267 1.00 97.94 523 GLN A CA 1
ATOM 4100 C C . GLN A 1 523 ? 11.645 32.278 6.912 1.00 97.94 523 GLN A C 1
ATOM 4102 O O . GLN A 1 523 ? 12.630 33.005 7.076 1.00 97.94 523 GLN A O 1
ATOM 4107 N N . ALA A 1 524 ? 10.464 32.735 6.492 1.00 97.06 524 ALA A N 1
ATOM 4108 C CA . ALA A 1 524 ? 10.186 34.155 6.275 1.00 97.06 524 ALA A CA 1
ATOM 4109 C C . ALA A 1 524 ? 10.325 34.959 7.585 1.00 97.06 524 ALA A C 1
ATOM 4111 O O . ALA A 1 524 ? 9.897 34.495 8.646 1.00 97.06 524 ALA A O 1
ATOM 4112 N N . GLN A 1 525 ? 10.943 36.144 7.520 1.00 94.25 525 GLN A N 1
ATOM 4113 C CA . GLN A 1 525 ? 11.179 37.032 8.672 1.00 94.25 525 GLN A CA 1
ATOM 4114 C C . GLN A 1 525 ? 10.119 38.122 8.838 1.00 94.25 525 GLN A C 1
ATOM 4116 O O . GLN A 1 525 ? 9.662 38.682 7.820 1.00 94.25 525 GLN A O 1
#

Foldseek 3Di:
DDDDDDDDDDDDPPDDPPPPPVVPPVPLPPFDFQDDQLQQPDWDFDDDPNDGDDDPNQTAIDRPQKDKDWPDDVVFKTKHKLQSVLVVCCVQQVDHRTQDHDDDRTWIKMKGLFWTKMKIKHKGFDDAQFKKKKKAKKAKADQDPPDDWDLVFKKKKKWKQLARDPDCPDPSIDIDDIGSGHPDIDMHMDMDGRHHRMMMIMIMMTGPDGRNDPNTMIMMTRRGIGMTGAKDKDKDFDQEDEPAEGEIEMETEDSDPVFKFFQWKWKWKDKQPDDIDTQDTGRGTPDFDDWGFDFDDAQIKMKMKMKTWIATPDHHDPRHDTHITDIDIDIYGYHDDDDSDRYTYTYDDHPNPDDPDDDDDDDDDDDDDDDDDDDDDDDDDDDPFQKEWPDKAWAACVLQVHLLGFQKEFEFEAEPVRHTAWQFWKAFPPVRPDIWTQQPFFDDRHVPGTRRTMDGADQFKGKMWGQAHNVRHGTGYDIHQIRGLALVSDDLVRCCVSPLAVDSVRSDDNGSVSSIYMYTYMYGD